Protein AF-A0A2N1ALH3-F1 (afdb_monomer)

Radius of gyration: 31.88 Å; Cα contacts (8 Å, |Δi|>4): 659; chains: 1; bounding box: 82×62×81 Å

Structure (mmCIF, N/CA/C/O backbone):
data_AF-A0A2N1ALH3-F1
#
_entry.id   AF-A0A2N1ALH3-F1
#
loop_
_atom_site.group_PDB
_atom_site.id
_atom_site.type_symbol
_atom_site.label_atom_id
_atom_site.label_alt_id
_atom_site.label_comp_id
_atom_site.label_asym_id
_atom_site.label_entity_id
_atom_site.label_seq_id
_atom_site.pdbx_PDB_ins_code
_atom_site.Cartn_x
_atom_site.Cartn_y
_atom_site.Cartn_z
_atom_site.occupancy
_atom_site.B_iso_or_equiv
_atom_site.auth_seq_id
_atom_site.auth_comp_id
_atom_site.auth_asym_id
_atom_site.auth_atom_id
_atom_site.pdbx_PDB_model_num
ATOM 1 N N . MET A 1 1 ? -15.257 25.181 -21.343 1.00 27.08 1 MET A N 1
ATOM 2 C CA . MET A 1 1 ? -13.845 25.597 -21.224 1.00 27.08 1 MET A CA 1
ATOM 3 C C . MET A 1 1 ? -13.337 24.947 -19.958 1.00 27.08 1 MET A C 1
ATOM 5 O O . MET A 1 1 ? -13.664 25.408 -18.877 1.00 27.08 1 MET A O 1
ATOM 9 N N . ASN A 1 2 ? -12.692 23.793 -20.112 1.00 23.58 2 ASN A N 1
ATOM 10 C CA . ASN A 1 2 ? -12.230 22.968 -19.002 1.00 23.58 2 ASN A CA 1
ATOM 11 C C . ASN A 1 2 ? -10.863 23.498 -18.578 1.00 23.58 2 ASN A C 1
ATOM 13 O O . ASN A 1 2 ? -9.899 23.354 -19.330 1.00 23.58 2 ASN A O 1
ATOM 17 N N . SER A 1 3 ? -10.800 24.149 -17.419 1.00 24.23 3 SER A N 1
ATOM 18 C CA . SER A 1 3 ? -9.536 24.489 -16.783 1.00 24.23 3 SER A CA 1
ATOM 19 C C . SER A 1 3 ? -8.896 23.197 -16.295 1.00 24.23 3 SER A C 1
ATOM 21 O O . SER A 1 3 ? -9.381 22.546 -15.372 1.00 24.23 3 SER A O 1
ATOM 23 N N . SER A 1 4 ? -7.818 22.827 -16.971 1.00 26.17 4 SER A N 1
ATOM 24 C CA . SER A 1 4 ? -6.809 21.901 -16.496 1.00 26.17 4 SER A CA 1
ATOM 25 C C . SER A 1 4 ? -6.319 22.356 -15.123 1.00 26.17 4 SER A C 1
ATOM 27 O O . SER A 1 4 ? -5.497 23.264 -15.026 1.00 26.17 4 SER A O 1
ATOM 29 N N . THR A 1 5 ? -6.825 21.724 -14.069 1.00 29.14 5 THR A N 1
ATOM 30 C CA . THR A 1 5 ? -6.087 21.592 -12.816 1.00 29.14 5 THR A CA 1
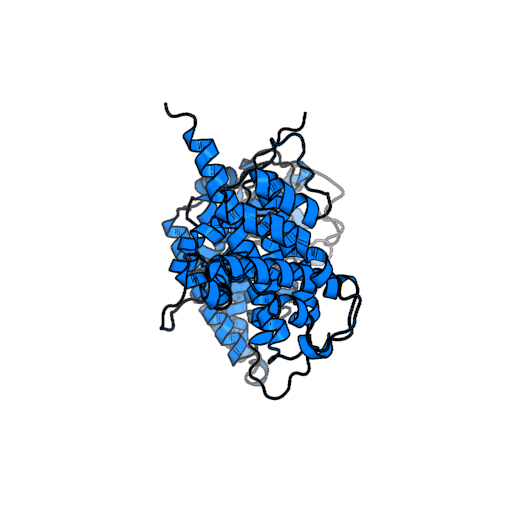ATOM 31 C C . THR A 1 5 ? -4.736 20.987 -13.168 1.00 29.14 5 THR A C 1
ATOM 33 O O . THR A 1 5 ? -4.682 19.895 -13.744 1.00 29.14 5 THR A O 1
ATOM 36 N N . GLU A 1 6 ? -3.656 21.709 -12.887 1.00 27.03 6 GLU A N 1
ATOM 37 C CA . GLU A 1 6 ? -2.305 21.166 -12.904 1.00 27.03 6 GLU A CA 1
ATOM 38 C C . GLU A 1 6 ? -2.253 20.004 -11.909 1.00 27.03 6 GLU A C 1
ATOM 40 O O . GLU A 1 6 ? -2.026 20.163 -10.716 1.00 27.03 6 GLU A O 1
ATOM 45 N N . SER A 1 7 ? -2.529 18.799 -12.403 1.00 27.86 7 SER A N 1
ATOM 46 C CA . SER A 1 7 ? -2.296 17.578 -11.658 1.00 27.86 7 SER A CA 1
ATOM 47 C C . SER A 1 7 ? -0.790 17.466 -11.465 1.00 27.86 7 SER A C 1
ATOM 49 O O . SER A 1 7 ? -0.064 17.262 -12.443 1.00 27.86 7 SER A O 1
ATOM 51 N N . HIS A 1 8 ? -0.310 17.581 -10.227 1.00 30.55 8 HIS A N 1
ATOM 52 C CA . HIS A 1 8 ? 1.050 17.181 -9.882 1.00 30.55 8 HIS A CA 1
ATOM 53 C C . HIS A 1 8 ? 1.320 15.783 -10.488 1.00 30.55 8 HIS A C 1
ATOM 55 O O . HIS A 1 8 ? 0.663 14.817 -10.091 1.00 30.55 8 HIS A O 1
ATOM 61 N N . PRO A 1 9 ? 2.258 15.613 -11.443 1.00 31.22 9 PRO A N 1
ATOM 62 C CA . PRO A 1 9 ? 2.317 14.400 -12.269 1.00 31.22 9 PRO A CA 1
ATOM 63 C C . PRO A 1 9 ? 2.781 13.116 -11.566 1.00 31.22 9 PRO A C 1
ATOM 65 O O . PRO A 1 9 ? 3.063 12.138 -12.248 1.00 31.22 9 PRO A O 1
ATOM 68 N N . SER A 1 10 ? 2.940 13.080 -10.240 1.00 36.78 10 SER A N 1
ATOM 69 C CA . SER A 1 10 ? 3.721 12.008 -9.599 1.00 36.78 10 SER A CA 1
ATOM 70 C C . SER A 1 10 ? 2.989 11.146 -8.581 1.00 36.78 10 SER A C 1
ATOM 72 O O . SER A 1 10 ? 3.644 10.400 -7.859 1.00 36.78 10 SER A O 1
ATOM 74 N N . LEU A 1 11 ? 1.658 11.209 -8.532 1.00 42.75 11 LEU A N 1
ATOM 75 C CA . LEU A 1 11 ? 0.862 10.469 -7.560 1.00 42.75 11 LEU A CA 1
ATOM 76 C C . LEU A 1 11 ? -0.501 10.039 -8.132 1.00 42.75 11 LEU A C 1
ATOM 78 O O . LEU A 1 11 ? -1.547 10.344 -7.570 1.00 42.75 11 LEU A O 1
ATOM 82 N N . GLN A 1 12 ? -0.519 9.282 -9.235 1.00 42.56 12 GLN A N 1
ATOM 83 C CA . GLN A 1 12 ? -1.707 8.488 -9.592 1.00 42.56 12 GLN A CA 1
ATOM 84 C C . GLN A 1 12 ? -1.867 7.343 -8.576 1.00 42.56 12 GLN A C 1
ATOM 86 O O . GLN A 1 12 ? -1.501 6.193 -8.816 1.00 42.56 12 GLN A O 1
ATOM 91 N N . ARG A 1 13 ? -2.352 7.692 -7.386 1.00 55.22 13 ARG A N 1
ATOM 92 C CA . ARG A 1 13 ? -2.526 6.810 -6.232 1.00 55.22 13 ARG A CA 1
ATOM 93 C C . ARG A 1 13 ? -3.866 6.091 -6.346 1.00 55.22 13 ARG A C 1
ATOM 95 O O . ARG A 1 13 ? -4.909 6.718 -6.483 1.00 55.22 13 ARG A O 1
ATOM 102 N N . ARG A 1 14 ? -3.855 4.758 -6.270 1.00 59.56 14 ARG A N 1
ATOM 103 C CA . ARG A 1 14 ? -5.073 3.934 -6.185 1.00 59.56 14 ARG A CA 1
ATOM 104 C C . ARG A 1 14 ? -5.356 3.557 -4.737 1.00 59.56 14 ARG A C 1
ATOM 106 O O . ARG A 1 14 ? -5.327 2.378 -4.390 1.00 59.56 14 ARG A O 1
ATOM 113 N N . ILE A 1 15 ? -5.607 4.543 -3.884 1.00 73.56 15 ILE A N 1
ATOM 114 C CA . ILE A 1 15 ? -6.146 4.247 -2.555 1.00 73.56 15 ILE A CA 1
ATOM 115 C C . ILE A 1 15 ? -7.651 4.189 -2.646 1.00 73.56 15 ILE A C 1
ATOM 117 O O . ILE A 1 15 ? -8.290 5.066 -3.213 1.00 73.56 15 ILE A O 1
ATOM 121 N N . ARG A 1 16 ? -8.207 3.109 -2.102 1.00 79.25 16 ARG A N 1
ATOM 122 C CA . ARG A 1 16 ? -9.648 2.947 -1.985 1.00 79.25 16 ARG A CA 1
ATOM 123 C C . ARG A 1 16 ? -10.086 3.467 -0.630 1.00 79.25 16 ARG A C 1
ATOM 125 O O . ARG A 1 16 ? -9.580 3.023 0.407 1.00 79.25 16 ARG A O 1
ATOM 132 N N . TYR A 1 17 ? -11.042 4.374 -0.664 1.00 82.44 17 TYR A N 1
ATOM 133 C CA . TYR A 1 17 ? -11.786 4.807 0.501 1.00 82.44 17 TYR A CA 1
ATOM 134 C C . TYR A 1 17 ? -13.153 4.134 0.475 1.00 82.44 17 TYR A C 1
ATOM 136 O O . TYR A 1 17 ? -13.656 3.739 -0.580 1.00 82.44 17 TYR A O 1
ATOM 144 N N . SER A 1 18 ? -13.718 3.919 1.655 1.00 84.56 18 SER A N 1
ATOM 145 C CA . SER A 1 18 ? -15.093 3.444 1.800 1.00 84.56 18 SER A CA 1
ATOM 146 C C . SER A 1 18 ? -15.892 4.507 2.522 1.00 84.56 18 SER A C 1
ATOM 148 O O . SER A 1 18 ? -15.352 5.148 3.416 1.00 84.56 18 SER A O 1
ATOM 150 N N . THR A 1 19 ? -17.176 4.636 2.206 1.00 83.25 19 THR A N 1
ATOM 151 C CA . THR A 1 19 ? -18.077 5.605 2.849 1.00 83.25 19 THR A CA 1
ATOM 152 C C . THR A 1 19 ? -18.102 5.483 4.377 1.00 83.25 19 THR A C 1
ATOM 154 O O . THR A 1 19 ? -18.248 6.485 5.063 1.00 83.25 19 THR A O 1
ATOM 157 N N . ASP A 1 20 ? -17.868 4.288 4.934 1.00 85.81 20 ASP A N 1
ATOM 158 C CA . ASP A 1 20 ? -17.739 4.084 6.386 1.00 85.81 20 ASP A CA 1
ATOM 159 C C . ASP A 1 20 ? -16.578 4.889 7.025 1.00 85.81 20 ASP A C 1
ATOM 161 O O . ASP A 1 20 ? -16.595 5.135 8.229 1.00 85.81 20 ASP A O 1
ATOM 165 N N . GLU A 1 21 ? -15.566 5.304 6.252 1.00 90.25 21 GLU A N 1
ATOM 166 C CA . GLU A 1 21 ? -14.403 6.062 6.749 1.00 90.25 21 GLU A CA 1
ATOM 167 C C . GLU A 1 21 ? -14.723 7.527 7.058 1.00 90.25 21 GLU A C 1
ATOM 169 O O . GLU A 1 21 ? -13.999 8.145 7.832 1.00 90.25 21 GLU A O 1
ATOM 174 N N . VAL A 1 22 ? -15.854 8.047 6.570 1.00 90.12 22 VAL A N 1
ATOM 175 C CA . VAL A 1 22 ? -16.410 9.344 7.001 1.00 90.12 22 VAL A CA 1
ATOM 176 C C . VAL A 1 22 ? -16.719 9.351 8.506 1.00 90.12 22 VAL A C 1
ATOM 178 O O . VAL A 1 22 ? -16.801 10.396 9.140 1.00 90.12 22 VAL A O 1
ATOM 181 N N . TYR A 1 23 ? -16.844 8.173 9.117 1.00 88.94 23 TYR A N 1
ATOM 182 C CA . TYR A 1 23 ? -17.108 8.023 10.545 1.00 88.94 23 TYR A CA 1
ATOM 183 C C . TYR A 1 23 ? -15.900 7.507 11.315 1.00 88.94 23 TYR A C 1
ATOM 185 O O . TYR A 1 23 ? -16.057 7.077 12.454 1.00 88.94 23 TYR A O 1
ATOM 193 N N . SER A 1 24 ? -14.698 7.517 10.726 1.00 91.69 24 SER A N 1
ATOM 194 C CA . SER A 1 24 ? -13.499 6.922 11.325 1.00 91.69 24 SER A CA 1
ATOM 195 C C . SER A 1 24 ? -13.221 7.416 12.751 1.00 91.69 24 SER A C 1
ATOM 197 O O . SER A 1 24 ? -12.664 6.658 13.543 1.00 91.69 24 SER A O 1
ATOM 199 N N . ARG A 1 25 ? -13.644 8.628 13.112 1.00 89.62 25 ARG A N 1
ATOM 200 C CA . ARG A 1 25 ? -13.480 9.178 14.468 1.00 89.62 25 ARG A CA 1
ATOM 201 C C . ARG A 1 25 ? -14.590 8.857 15.454 1.00 89.62 25 ARG A C 1
ATOM 203 O O . ARG A 1 25 ? -14.350 8.767 16.655 1.00 89.62 25 ARG A O 1
ATOM 210 N N . TYR A 1 26 ? -15.796 8.652 14.946 1.00 88.50 26 TYR A N 1
ATOM 211 C CA . TYR A 1 26 ? -16.988 8.475 15.759 1.00 88.50 26 TYR A CA 1
ATOM 212 C C . TYR A 1 26 ? -17.817 7.322 15.206 1.00 88.50 26 TYR A C 1
ATOM 214 O O . TYR A 1 26 ? -18.890 7.481 14.626 1.00 88.50 26 TYR A O 1
ATOM 222 N N . LEU A 1 27 ? -17.313 6.109 15.414 1.00 89.12 27 LEU A N 1
ATOM 223 C CA . LEU A 1 27 ? -18.041 4.888 15.125 1.00 89.12 27 LEU A CA 1
ATOM 224 C C . LEU A 1 27 ? -18.940 4.561 16.322 1.00 89.12 27 LEU A C 1
ATOM 226 O O . LEU A 1 27 ? -18.471 4.101 17.364 1.00 89.12 27 LEU A O 1
ATOM 230 N N . GLY A 1 28 ? -20.240 4.803 16.164 1.00 85.94 28 GLY A N 1
ATOM 231 C CA . GLY A 1 28 ? -21.239 4.509 17.190 1.00 85.94 28 GLY A CA 1
ATOM 232 C C . GLY A 1 28 ? -21.436 3.008 17.429 1.00 85.94 28 GLY A C 1
ATOM 233 O O . GLY A 1 28 ? -21.353 2.192 16.495 1.00 85.94 28 GLY A O 1
ATOM 234 N N . ILE A 1 29 ? -21.741 2.653 18.678 1.00 81.50 29 ILE A N 1
ATOM 235 C CA . ILE A 1 29 ? -22.263 1.339 19.065 1.00 81.50 29 ILE A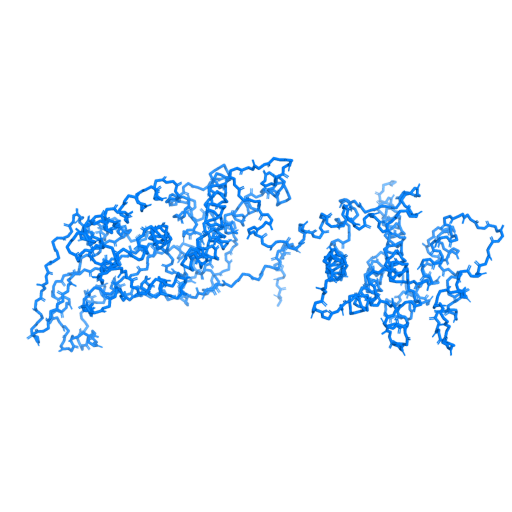 CA 1
ATOM 236 C C . ILE A 1 29 ? -23.735 1.468 19.451 1.00 81.50 29 ILE A C 1
ATOM 238 O O . ILE A 1 29 ? -24.111 2.331 20.242 1.00 81.50 29 ILE A O 1
ATOM 242 N N . SER A 1 30 ? -24.576 0.585 18.919 1.00 72.44 30 SER A N 1
ATOM 243 C CA . SER A 1 30 ? -26.023 0.643 19.145 1.00 72.44 30 SER A CA 1
ATOM 244 C C . SER A 1 30 ? -26.387 0.012 20.495 1.00 72.44 30 SER A C 1
ATOM 246 O O . SER A 1 30 ? -26.673 -1.181 20.580 1.00 72.44 30 SER A O 1
ATOM 248 N N . LEU A 1 31 ? -26.353 0.803 21.573 1.00 68.38 31 LEU A N 1
ATOM 249 C CA . LEU A 1 31 ? -26.689 0.352 22.935 1.00 68.38 31 LEU A CA 1
ATOM 250 C C . LEU A 1 31 ? -28.188 0.100 23.188 1.00 68.38 31 LEU A C 1
ATOM 252 O O . LEU A 1 31 ? -28.486 -0.872 23.888 1.00 68.38 31 LEU A O 1
ATOM 256 N N . PRO A 1 32 ? -29.144 0.904 22.673 1.00 58.25 32 PRO A N 1
ATOM 257 C CA . PRO A 1 32 ? -30.555 0.759 23.056 1.00 58.25 32 PRO A CA 1
ATOM 258 C C . PRO A 1 32 ? -31.216 -0.535 22.573 1.00 58.25 32 PRO A C 1
ATOM 260 O O . PRO A 1 32 ? -32.202 -0.970 23.160 1.00 58.25 32 PRO A O 1
ATOM 263 N N . VAL A 1 33 ? -30.667 -1.161 21.529 1.00 59.09 33 VAL A N 1
ATOM 264 C CA . VAL A 1 33 ? -31.185 -2.395 20.903 1.00 59.09 33 VAL A CA 1
ATOM 265 C C . VAL A 1 33 ? -30.246 -3.584 21.146 1.00 59.09 33 VAL A C 1
ATOM 267 O O . VAL A 1 33 ? -30.455 -4.663 20.595 1.00 59.09 33 VAL A O 1
ATOM 270 N N . ALA A 1 34 ? -29.215 -3.405 21.982 1.00 54.31 34 ALA A N 1
ATOM 271 C CA . ALA A 1 34 ? -28.141 -4.373 22.154 1.00 54.31 34 ALA A CA 1
ATOM 272 C C . ALA A 1 34 ? -28.687 -5.763 22.518 1.00 54.31 34 ALA A C 1
ATOM 274 O O . ALA A 1 34 ? -29.157 -6.015 23.630 1.00 54.31 34 ALA A O 1
ATOM 275 N N . ASN A 1 35 ? -28.604 -6.683 21.557 1.00 56.66 35 ASN A N 1
ATOM 276 C CA . ASN A 1 35 ? -28.930 -8.079 21.778 1.00 56.66 35 ASN A CA 1
ATOM 277 C C . ASN A 1 35 ? -27.888 -8.670 22.733 1.00 56.66 35 ASN A C 1
ATOM 279 O O . ASN A 1 35 ? -26.698 -8.670 22.421 1.00 56.66 35 ASN A O 1
ATOM 283 N N . VAL A 1 36 ? -28.340 -9.203 23.871 1.00 56.03 36 VAL A N 1
ATOM 284 C CA . VAL A 1 36 ? -27.487 -9.764 24.938 1.00 56.03 36 VAL A CA 1
ATOM 285 C C . VAL A 1 36 ? -26.513 -10.831 24.405 1.00 56.03 36 VAL A C 1
ATOM 287 O O . VAL A 1 36 ? -25.458 -11.053 24.986 1.00 56.03 36 VAL A O 1
ATOM 290 N N . ASN A 1 37 ? -26.828 -11.450 23.261 1.00 55.03 37 ASN A N 1
ATOM 291 C CA . ASN A 1 37 ? -26.020 -12.498 22.639 1.00 55.03 37 ASN A CA 1
ATOM 292 C C . ASN A 1 37 ? -24.979 -12.001 21.616 1.00 55.03 37 ASN A C 1
ATOM 294 O O . ASN A 1 37 ? -24.278 -12.825 21.027 1.00 55.03 37 ASN A O 1
ATOM 298 N N . LYS A 1 38 ? -24.877 -10.693 21.344 1.00 68.56 38 LYS A N 1
ATOM 299 C CA . LYS A 1 38 ? -23.913 -10.139 20.377 1.00 68.56 38 LYS A CA 1
ATOM 300 C C . LYS A 1 38 ? -22.799 -9.367 21.078 1.00 68.56 38 LYS A C 1
ATOM 302 O O . LYS A 1 38 ? -23.037 -8.606 22.005 1.00 68.56 38 LYS A O 1
ATOM 307 N N . PHE A 1 39 ? -21.576 -9.525 20.570 1.00 75.88 39 PHE A N 1
ATOM 308 C CA . PHE A 1 39 ? -20.384 -8.828 21.063 1.00 75.88 39 PHE A CA 1
ATOM 309 C C . PHE A 1 39 ? -20.518 -7.295 21.001 1.00 75.88 39 PHE A C 1
ATOM 311 O O . PHE A 1 39 ? -20.190 -6.608 21.972 1.00 75.88 39 PHE A O 1
ATOM 318 N N . CYS A 1 40 ? -21.000 -6.776 19.866 1.00 79.12 40 CYS A N 1
ATOM 319 C CA . CYS A 1 40 ? -21.312 -5.367 19.628 1.00 79.12 40 CYS A CA 1
ATOM 320 C C . CYS A 1 40 ? -22.172 -5.227 18.356 1.00 79.12 40 CYS A C 1
ATOM 322 O O . CYS A 1 40 ? -22.004 -5.998 17.410 1.00 79.12 40 CYS A O 1
ATOM 324 N N . GLU A 1 41 ? -23.047 -4.222 18.307 1.00 79.06 41 GLU A N 1
ATOM 325 C CA . GLU A 1 41 ? -23.745 -3.766 17.093 1.00 79.06 41 GLU A CA 1
ATOM 326 C C . GLU A 1 41 ? -23.349 -2.315 16.767 1.00 79.06 41 GLU A C 1
ATOM 328 O O . GLU A 1 41 ? -22.713 -1.649 17.583 1.00 79.06 41 GLU A O 1
ATOM 333 N N . GLY A 1 42 ? -23.693 -1.823 15.575 1.00 83.19 42 GLY A N 1
ATOM 334 C CA . GLY A 1 42 ? -23.344 -0.471 15.118 1.00 83.19 42 GLY A CA 1
ATOM 335 C C . GLY A 1 42 ? -22.113 -0.416 14.207 1.00 83.19 42 GLY A C 1
ATOM 336 O O . GLY A 1 42 ? -21.560 -1.447 13.806 1.00 83.19 42 GLY A O 1
ATOM 337 N N . ARG A 1 43 ? -21.694 0.802 13.835 1.00 88.44 43 ARG A N 1
ATOM 338 C CA . ARG A 1 43 ? -20.579 1.035 12.895 1.00 88.44 43 ARG A CA 1
ATOM 339 C C . ARG A 1 43 ? -19.251 0.522 13.454 1.00 88.44 43 ARG A C 1
ATOM 341 O O . ARG A 1 43 ? -18.488 -0.100 12.719 1.00 88.44 43 ARG A O 1
ATOM 348 N N . PHE A 1 44 ? -19.010 0.681 14.758 1.00 91.44 44 PHE A N 1
ATOM 349 C CA . PHE A 1 44 ? -17.778 0.172 15.372 1.00 91.44 44 PHE A CA 1
ATOM 350 C C . PHE A 1 44 ? -17.766 -1.357 15.432 1.00 91.44 44 PHE A C 1
ATOM 352 O O . PHE A 1 44 ? -16.766 -1.976 15.082 1.00 91.44 44 PHE A O 1
ATOM 359 N N . GLY A 1 45 ? -18.897 -1.988 15.770 1.00 90.50 45 GLY A N 1
ATOM 360 C CA . GLY A 1 45 ? -19.031 -3.448 15.726 1.00 90.50 45 GLY A CA 1
ATOM 361 C C . GLY A 1 45 ? -18.768 -4.026 14.329 1.00 90.50 45 GLY A C 1
ATOM 362 O O . GLY A 1 45 ? -18.045 -5.016 14.203 1.00 90.50 45 GLY A O 1
ATOM 363 N N . ARG A 1 46 ? -19.280 -3.371 13.273 1.00 90.88 46 ARG A N 1
ATOM 364 C CA . ARG A 1 46 ? -18.973 -3.720 11.872 1.00 90.88 46 ARG A CA 1
ATOM 365 C C . ARG A 1 46 ? -17.487 -3.568 11.559 1.00 90.88 46 ARG A C 1
ATOM 367 O O . ARG A 1 46 ? -16.891 -4.488 11.010 1.00 90.88 46 ARG A O 1
ATOM 374 N N . PHE A 1 47 ? -16.861 -2.467 11.974 1.00 94.25 47 PHE A N 1
ATOM 375 C CA . PHE A 1 47 ? -15.418 -2.280 11.816 1.00 94.25 47 PHE A CA 1
ATOM 376 C C . PHE A 1 47 ? -14.613 -3.411 12.486 1.00 94.25 47 PHE A C 1
ATOM 378 O O . PHE A 1 47 ? -13.768 -4.032 11.839 1.00 94.25 47 PHE A O 1
ATOM 385 N N . LEU A 1 48 ? -14.917 -3.744 13.746 1.00 94.94 48 LEU A N 1
ATOM 386 C CA . LEU A 1 48 ? -14.265 -4.839 14.472 1.00 94.94 48 LEU A CA 1
ATOM 387 C C . LEU A 1 48 ? -14.426 -6.182 13.743 1.00 94.94 48 LEU A C 1
ATOM 389 O O . LEU A 1 48 ? -13.446 -6.904 13.552 1.00 94.94 48 LEU A O 1
ATOM 393 N N . ALA A 1 49 ? -15.637 -6.513 13.292 1.00 92.94 49 ALA A N 1
ATOM 394 C CA . ALA A 1 49 ? -15.927 -7.787 12.641 1.00 92.94 49 ALA A CA 1
ATOM 395 C C . ALA A 1 49 ? -15.324 -7.894 11.230 1.00 92.94 49 ALA A C 1
ATOM 397 O O . ALA A 1 49 ? -14.678 -8.898 10.908 1.00 92.94 49 ALA A O 1
ATOM 398 N N . ASP A 1 50 ? -15.511 -6.869 10.401 1.00 92.56 50 ASP A N 1
ATOM 399 C CA . ASP A 1 50 ? -15.200 -6.917 8.973 1.00 92.56 50 ASP A CA 1
ATOM 400 C C . ASP A 1 50 ? -13.735 -6.567 8.710 1.00 92.56 50 ASP A C 1
ATOM 402 O O . ASP A 1 50 ? -13.059 -7.270 7.952 1.00 92.56 50 ASP A O 1
ATOM 406 N N . LYS A 1 51 ? -13.214 -5.528 9.379 1.00 93.88 51 LYS A N 1
ATOM 407 C CA . LYS A 1 51 ? -11.834 -5.061 9.187 1.00 93.88 51 LYS A CA 1
ATOM 408 C C . LYS A 1 51 ? -10.840 -5.802 10.064 1.00 93.88 51 LYS A C 1
ATOM 410 O O . LYS A 1 51 ? -9.784 -6.146 9.560 1.00 93.88 51 LYS A O 1
ATOM 415 N N . LEU A 1 52 ? -11.174 -6.106 11.323 1.00 95.06 52 LEU A N 1
ATOM 416 C CA . LEU A 1 52 ? -10.244 -6.768 12.255 1.00 95.06 52 LEU A CA 1
ATOM 417 C C . LEU A 1 52 ? -10.540 -8.257 12.481 1.00 95.06 52 LEU A C 1
ATOM 419 O O . LEU A 1 52 ? -9.675 -8.994 12.939 1.00 95.06 52 LEU A O 1
ATOM 423 N N . GLY A 1 53 ? -11.730 -8.750 12.127 1.00 94.00 53 GLY A N 1
ATOM 424 C CA . GLY A 1 53 ? -12.115 -10.143 12.382 1.00 94.00 53 GLY A CA 1
ATOM 425 C C . GLY A 1 53 ? -12.528 -10.441 13.828 1.00 94.00 53 GLY A C 1
ATOM 426 O O . GLY A 1 53 ? -12.692 -11.610 14.173 1.00 94.00 53 GLY A O 1
ATOM 427 N N . ILE A 1 54 ? -12.725 -9.422 14.666 1.00 93.69 54 ILE A N 1
ATOM 428 C CA . ILE A 1 54 ? -13.141 -9.569 16.065 1.00 93.69 54 ILE A CA 1
ATOM 429 C C . ILE A 1 54 ? -14.669 -9.650 16.116 1.00 93.69 54 ILE A C 1
ATOM 431 O O . ILE A 1 54 ? -15.367 -8.639 16.126 1.00 93.69 54 ILE A O 1
ATOM 435 N N . LYS A 1 55 ? -15.197 -10.877 16.125 1.00 91.19 55 LYS A N 1
ATOM 436 C CA . LYS A 1 55 ? -16.649 -11.141 16.188 1.00 91.19 55 LYS A CA 1
ATOM 437 C C . LYS A 1 55 ? -17.155 -11.452 17.597 1.00 91.19 55 LYS A C 1
ATOM 439 O O . LYS A 1 55 ? -18.345 -11.310 17.861 1.00 91.19 55 LYS A O 1
ATOM 444 N N . LYS A 1 56 ? -16.266 -11.918 18.474 1.00 91.06 56 LYS A N 1
ATOM 445 C CA . LYS A 1 56 ? -16.528 -12.234 19.880 1.00 91.06 56 LYS A CA 1
ATOM 446 C C . LYS A 1 56 ? -15.229 -12.188 20.678 1.00 91.06 56 LYS A C 1
ATOM 448 O O . LYS A 1 56 ? -14.154 -12.351 20.102 1.00 91.06 56 LYS A O 1
ATOM 453 N N . LEU A 1 57 ? -15.356 -12.026 21.988 1.00 92.50 57 LEU A N 1
ATOM 454 C CA . LEU A 1 57 ? -14.275 -12.214 22.951 1.00 92.50 57 LEU A CA 1
ATOM 455 C C . LEU A 1 57 ? -14.525 -13.481 23.785 1.00 92.50 57 LEU A C 1
ATOM 457 O O . LEU A 1 57 ? -15.664 -13.963 23.822 1.00 92.50 57 LEU A O 1
ATOM 461 N N . PRO A 1 58 ? -13.487 -14.020 24.454 1.00 91.94 58 PRO A N 1
ATOM 462 C CA . PRO A 1 58 ? -13.635 -15.116 25.406 1.00 91.94 58 PRO A CA 1
ATOM 463 C C . PRO A 1 58 ? -14.753 -14.868 26.420 1.00 91.94 58 PRO A C 1
ATOM 465 O O . PRO A 1 58 ? -14.987 -13.733 26.836 1.00 91.94 58 PRO A O 1
ATOM 468 N N . TYR A 1 59 ? -15.441 -15.935 26.815 1.00 92.12 59 TYR A N 1
ATOM 469 C CA . TYR A 1 59 ? -16.540 -15.949 27.779 1.00 92.12 59 TYR A CA 1
ATOM 470 C C . TYR A 1 59 ? -17.709 -15.022 27.420 1.00 92.12 59 TYR A C 1
ATOM 472 O O . TYR A 1 59 ? -18.472 -14.622 28.299 1.00 92.12 59 TYR A O 1
ATOM 480 N N . ASN A 1 60 ? -17.850 -14.680 26.134 1.00 88.56 60 ASN A N 1
ATOM 481 C CA . ASN A 1 60 ? -18.833 -13.728 25.615 1.00 88.56 60 ASN A CA 1
ATOM 482 C C . ASN A 1 60 ? -18.751 -12.338 26.268 1.00 88.56 60 ASN A C 1
ATOM 484 O O . ASN A 1 60 ? -19.769 -11.662 26.398 1.00 88.56 60 ASN A O 1
ATOM 488 N N . ILE A 1 61 ? -17.549 -11.897 26.662 1.00 90.50 61 ILE A N 1
ATOM 489 C CA . ILE A 1 61 ? -17.335 -10.522 27.130 1.00 90.50 61 ILE A CA 1
ATOM 490 C C . ILE A 1 61 ? -17.773 -9.556 26.021 1.00 90.50 61 ILE A C 1
ATOM 492 O O . ILE A 1 61 ? -17.248 -9.593 24.905 1.00 90.50 61 ILE A O 1
ATOM 496 N N . THR A 1 62 ? -18.739 -8.692 26.320 1.00 88.38 62 THR A N 1
ATOM 497 C CA . THR A 1 62 ? -19.247 -7.697 25.369 1.00 88.38 62 THR A CA 1
ATOM 498 C C . THR A 1 62 ? -18.403 -6.427 25.404 1.00 88.38 62 THR A C 1
ATOM 500 O O . THR A 1 62 ? -17.703 -6.148 26.381 1.00 88.38 62 THR A O 1
ATOM 503 N N . LEU A 1 63 ? -18.495 -5.597 24.362 1.00 88.12 63 LEU A N 1
ATOM 504 C CA . LEU A 1 63 ? -17.842 -4.284 24.385 1.00 88.12 63 LEU A CA 1
ATOM 505 C C . LEU A 1 63 ? -18.372 -3.402 25.530 1.00 88.12 63 LEU A C 1
ATOM 507 O O . LEU A 1 63 ? -17.620 -2.650 26.146 1.00 88.12 63 LEU A O 1
ATOM 511 N N . VAL A 1 64 ? -19.653 -3.551 25.874 1.00 84.88 64 VAL A N 1
ATOM 512 C CA . VAL A 1 64 ? -20.271 -2.852 27.007 1.00 84.88 64 VAL A CA 1
ATOM 513 C C . VAL A 1 64 ? -19.636 -3.273 28.331 1.00 84.88 64 VAL A C 1
ATOM 515 O O . VAL A 1 64 ? -19.383 -2.422 29.186 1.00 84.88 64 VAL A O 1
ATOM 518 N N . ASP A 1 65 ? -19.313 -4.557 28.501 1.00 86.06 65 ASP A N 1
ATOM 519 C CA . ASP A 1 65 ? -18.609 -5.043 29.691 1.00 86.06 65 ASP A CA 1
ATOM 520 C C . ASP A 1 65 ? -17.210 -4.438 29.813 1.00 86.06 65 ASP A C 1
ATOM 522 O O . ASP A 1 65 ? -16.777 -4.123 30.925 1.00 86.06 65 ASP A O 1
ATOM 526 N N . LEU A 1 66 ? -16.508 -4.267 28.687 1.00 90.19 66 LEU A N 1
ATOM 527 C CA . LEU A 1 66 ? -15.186 -3.640 28.654 1.00 90.19 66 LEU A CA 1
ATOM 528 C C . LEU A 1 66 ? -15.253 -2.171 29.077 1.00 90.19 66 LEU A C 1
ATOM 530 O O . LE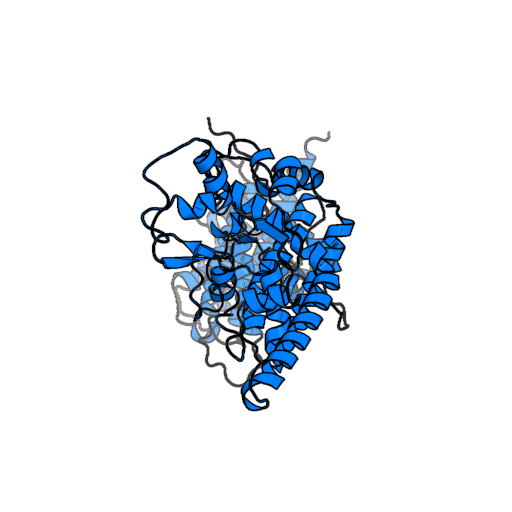U A 1 66 ? -14.469 -1.761 29.931 1.00 90.19 66 LEU A O 1
ATOM 534 N N . VAL A 1 67 ? -16.217 -1.404 28.560 1.00 87.81 67 VAL A N 1
ATOM 535 C CA . VAL A 1 67 ? -16.413 -0.001 28.966 1.00 87.81 67 VAL A CA 1
ATOM 536 C C . VAL A 1 67 ? -16.807 0.094 30.440 1.00 87.81 67 VAL A C 1
ATOM 538 O O . VAL A 1 67 ? -16.225 0.869 31.192 1.00 87.81 67 VAL A O 1
ATOM 541 N N . SER A 1 68 ? -17.747 -0.745 30.890 1.00 82.31 68 SER A N 1
ATOM 542 C CA . SER A 1 68 ? -18.195 -0.785 32.294 1.00 82.31 68 SER A CA 1
ATOM 543 C C . SER A 1 68 ? -17.063 -1.080 33.276 1.00 82.31 68 SER A C 1
ATOM 545 O O . SER A 1 68 ? -17.083 -0.608 34.408 1.00 82.31 68 SER A O 1
ATOM 547 N N . SER A 1 69 ? -16.087 -1.882 32.847 1.00 85.00 69 SER A N 1
ATOM 548 C CA . SER A 1 69 ? -14.946 -2.299 33.671 1.00 85.00 69 SER A CA 1
ATOM 549 C C . SER A 1 69 ? -13.741 -1.358 33.534 1.00 85.00 69 SER A C 1
ATOM 551 O O . SER A 1 69 ? -12.692 -1.626 34.118 1.00 85.00 69 SER A O 1
ATOM 553 N N . GLY A 1 70 ? -13.865 -0.280 32.749 1.00 86.88 70 GLY A N 1
ATOM 554 C CA . GLY A 1 70 ? -12.771 0.646 32.459 1.00 86.88 70 GLY A CA 1
ATOM 555 C C . GLY A 1 70 ? -11.626 0.016 31.660 1.00 86.88 70 GLY A C 1
ATOM 556 O O . GLY A 1 70 ? -10.493 0.463 31.779 1.00 86.88 70 GLY A O 1
ATOM 557 N N . CYS A 1 71 ? -11.894 -1.048 30.896 1.00 91.25 71 CYS A N 1
ATOM 558 C CA . CYS A 1 71 ? -10.922 -1.651 29.979 1.00 91.25 71 CYS A CA 1
ATOM 559 C C . CYS A 1 71 ? -10.800 -0.856 28.671 1.00 91.25 71 CYS A C 1
ATOM 561 O O . CYS A 1 71 ? -9.780 -0.941 27.999 1.00 91.25 71 CYS A O 1
ATOM 563 N N . MET A 1 72 ? -11.855 -0.132 28.284 1.00 90.62 72 MET A N 1
ATOM 564 C CA . MET A 1 72 ? -11.880 0.741 27.111 1.00 90.62 72 MET A CA 1
ATOM 565 C C . MET A 1 72 ? -12.670 2.010 27.423 1.00 90.62 72 MET A C 1
ATOM 567 O O . MET A 1 72 ? -13.704 1.950 28.087 1.00 90.62 72 MET A O 1
ATOM 571 N N . THR A 1 73 ? -12.212 3.136 26.883 1.00 88.69 73 THR A N 1
ATOM 572 C CA . THR A 1 73 ? -12.824 4.453 27.081 1.00 88.69 73 THR A CA 1
ATOM 573 C C . THR A 1 73 ? -13.288 4.991 25.729 1.00 88.69 73 THR A C 1
ATOM 575 O O . THR A 1 73 ? -12.434 5.253 24.888 1.00 88.69 73 THR A O 1
ATOM 578 N N . PRO A 1 74 ? -14.599 5.136 25.477 1.00 87.69 74 PRO A N 1
ATOM 579 C CA . PRO A 1 74 ? -15.098 5.767 24.257 1.00 87.69 74 PRO A CA 1
ATOM 580 C C . PRO A 1 74 ? -14.594 7.208 24.103 1.00 87.69 74 PRO A C 1
ATOM 582 O O . PRO A 1 74 ? -14.426 7.910 25.101 1.00 87.69 74 PRO A O 1
ATOM 585 N N . ASN A 1 75 ? -14.424 7.661 22.861 1.00 84.25 75 ASN A N 1
ATOM 586 C CA . ASN A 1 75 ? -14.064 9.049 22.553 1.00 84.25 75 ASN A CA 1
ATOM 587 C C . ASN A 1 75 ? -15.198 10.021 22.888 1.00 84.25 75 ASN A C 1
ATOM 589 O O . ASN A 1 75 ? -14.957 11.123 23.379 1.00 84.25 75 ASN A O 1
ATOM 593 N N . LEU A 1 76 ? -16.440 9.596 22.658 1.00 80.69 76 LEU A N 1
ATOM 594 C CA . LEU A 1 76 ? -17.627 10.354 23.021 1.00 80.69 76 LEU A CA 1
ATOM 595 C C . LEU A 1 76 ? -18.676 9.423 23.627 1.00 80.69 76 LEU A C 1
ATOM 597 O O . LEU A 1 76 ? -18.903 8.302 23.166 1.00 80.69 76 LEU A O 1
ATOM 601 N N . VAL A 1 77 ? -19.304 9.914 24.689 1.00 79.69 77 VAL A N 1
ATOM 602 C CA . VAL A 1 77 ? -20.399 9.257 25.392 1.00 79.69 77 VAL A CA 1
ATOM 603 C C . VAL A 1 77 ? -21.558 10.234 25.423 1.00 79.69 77 VAL A C 1
ATOM 605 O O . VAL A 1 77 ? -21.427 11.297 26.025 1.00 79.69 77 VAL A O 1
ATOM 608 N N . VAL A 1 78 ? -22.671 9.869 24.798 1.00 75.88 78 VAL A N 1
ATOM 609 C CA . VAL A 1 78 ? -23.876 10.701 24.736 1.00 75.88 78 VAL A CA 1
ATOM 610 C C . VAL A 1 78 ? -24.959 10.031 25.566 1.00 75.88 78 VAL A C 1
ATOM 612 O O . VAL A 1 78 ? -25.285 8.872 25.320 1.00 75.88 78 VAL A O 1
ATOM 615 N N . ASN A 1 79 ? -25.516 10.740 26.546 1.00 74.88 79 ASN A N 1
ATOM 616 C CA . ASN A 1 79 ? -26.735 10.310 27.225 1.00 74.88 79 ASN A CA 1
ATOM 617 C C . ASN A 1 79 ? -27.936 10.983 26.575 1.00 74.88 79 ASN A C 1
ATOM 619 O O . ASN A 1 79 ? -28.020 12.208 26.520 1.00 74.88 79 ASN A O 1
ATOM 623 N N . LEU A 1 80 ? -28.882 10.168 26.130 1.00 72.88 80 LEU A N 1
ATOM 624 C CA . LEU A 1 80 ? -30.123 10.654 25.555 1.00 72.88 80 LEU A CA 1
ATOM 625 C C . LEU A 1 80 ? -31.214 10.671 26.626 1.00 72.88 80 LEU A C 1
ATOM 627 O O . LEU A 1 80 ? -31.249 9.796 27.498 1.00 72.88 80 LEU A O 1
ATOM 631 N N . PRO A 1 81 ? -32.120 11.654 26.591 1.00 74.94 81 PRO A N 1
ATOM 632 C CA . PRO A 1 81 ? -33.197 11.708 27.559 1.00 74.94 81 PRO A CA 1
ATOM 633 C C . PRO A 1 81 ? -34.155 10.520 27.401 1.00 74.94 81 PRO A C 1
ATOM 635 O O . PRO A 1 81 ? -34.436 10.071 26.293 1.00 74.94 81 PRO A O 1
ATOM 638 N N . CYS A 1 82 ? -34.712 10.018 28.507 1.00 79.06 82 CYS A N 1
ATOM 639 C CA . CYS A 1 82 ? -35.614 8.858 28.471 1.00 79.06 82 CYS A CA 1
ATOM 640 C C . CYS A 1 82 ? -36.869 9.114 27.623 1.00 79.06 82 CYS A C 1
ATOM 642 O O . CYS A 1 82 ? -37.269 8.229 26.868 1.00 79.06 82 CYS A O 1
ATOM 644 N N . TYR A 1 83 ? -37.406 10.340 27.661 1.00 77.25 83 TYR A N 1
ATOM 645 C CA . TYR A 1 83 ? -38.587 10.734 26.887 1.00 77.25 83 TYR A CA 1
ATOM 646 C C . TYR A 1 83 ? -38.394 10.580 25.368 1.00 77.25 83 TYR A C 1
ATOM 648 O O . TYR A 1 83 ? -39.364 10.356 24.649 1.00 77.25 83 TYR A O 1
ATOM 656 N N . TYR A 1 84 ? -37.150 10.635 24.870 1.00 75.44 84 TYR A N 1
ATOM 657 C CA . TYR A 1 84 ? -36.846 10.372 23.461 1.00 75.44 84 TYR A CA 1
ATOM 658 C C . TYR A 1 84 ? -37.185 8.936 23.061 1.00 75.44 84 TYR A C 1
ATOM 660 O O . TYR A 1 84 ? -37.723 8.709 21.985 1.00 75.44 84 TYR A O 1
ATOM 668 N N . PHE A 1 85 ? -36.883 7.965 23.923 1.00 77.06 85 PHE A N 1
ATOM 669 C CA . PHE A 1 85 ? -37.188 6.562 23.656 1.00 77.06 85 PHE A CA 1
ATOM 670 C C . PHE A 1 85 ? -38.650 6.250 23.951 1.00 77.06 85 PHE A C 1
ATOM 672 O O . PHE A 1 85 ? -39.271 5.516 23.195 1.00 77.06 85 PHE A O 1
ATOM 679 N N . GLU A 1 86 ? -39.209 6.817 25.022 1.00 78.50 86 GLU A N 1
ATOM 680 C CA . GLU A 1 86 ? -40.605 6.602 25.432 1.00 78.50 86 GLU A CA 1
ATOM 681 C C . GLU A 1 86 ? -41.623 7.114 24.402 1.00 78.50 86 GLU A C 1
ATOM 683 O O . GLU A 1 86 ? -42.747 6.615 24.349 1.00 78.50 86 GLU A O 1
ATOM 688 N N . SER A 1 87 ? -41.238 8.070 23.551 1.00 73.94 87 SER A N 1
ATOM 689 C CA . SER A 1 87 ? -42.078 8.564 22.455 1.00 73.94 87 SER A CA 1
ATOM 690 C C . SER A 1 87 ? -42.158 7.603 21.256 1.00 73.94 87 SER A C 1
ATOM 692 O O . SER A 1 87 ? -42.986 7.790 20.357 1.00 73.94 87 SER A O 1
ATOM 694 N N . TRP A 1 88 ? -41.342 6.541 21.214 1.00 77.38 88 TRP A N 1
ATOM 695 C CA . TRP A 1 88 ? -41.341 5.571 20.119 1.00 77.38 88 TRP A CA 1
ATOM 696 C C . TRP A 1 88 ? -42.449 4.529 20.302 1.00 77.38 88 TRP A C 1
ATOM 698 O O . TRP A 1 88 ? -42.238 3.448 20.854 1.00 77.38 88 TRP A O 1
ATOM 708 N N . LEU A 1 89 ? -43.622 4.788 19.719 1.00 72.56 89 LEU A N 1
ATOM 709 C CA . LEU A 1 89 ? -44.757 3.848 19.740 1.00 72.56 89 LEU A CA 1
ATOM 710 C C . LEU A 1 89 ? -44.373 2.413 19.313 1.00 72.56 89 LEU A C 1
ATOM 712 O O . LEU A 1 89 ? -44.874 1.443 19.881 1.00 72.56 89 LEU A O 1
ATOM 716 N N . ASN A 1 90 ? -43.431 2.272 18.370 1.00 73.31 90 ASN A N 1
ATOM 717 C CA . ASN A 1 90 ? -42.955 0.991 17.836 1.00 73.31 90 ASN A CA 1
ATOM 718 C C . ASN A 1 90 ? -41.503 0.646 18.235 1.00 73.31 90 ASN A C 1
ATOM 720 O O . ASN A 1 90 ? -40.812 -0.063 17.496 1.00 73.31 90 ASN A O 1
ATOM 724 N N . PHE A 1 91 ? -41.014 1.122 19.389 1.00 73.25 91 PHE A N 1
ATOM 725 C CA . PHE A 1 91 ? -39.651 0.837 19.865 1.00 7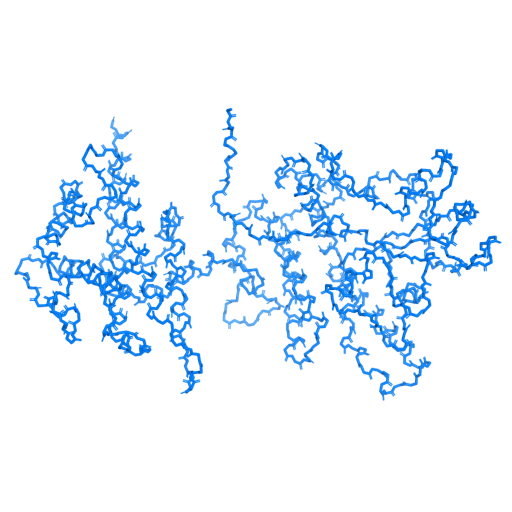3.25 91 PHE A CA 1
ATOM 726 C C . PHE A 1 91 ? -39.290 -0.666 19.802 1.00 73.25 91 PHE A C 1
ATOM 728 O O . PHE A 1 91 ? -40.058 -1.488 20.324 1.00 73.25 91 PHE A O 1
ATOM 735 N N . PRO A 1 92 ? -38.133 -1.078 19.230 1.00 67.06 92 PRO A N 1
ATOM 736 C CA . PRO A 1 92 ? -37.032 -0.267 18.695 1.00 67.06 92 PRO A CA 1
ATOM 737 C C . PRO A 1 92 ? -37.044 -0.122 17.158 1.00 67.06 92 PRO A C 1
ATOM 739 O O . PRO A 1 92 ? -36.038 0.262 16.572 1.00 67.06 92 PRO A O 1
ATOM 742 N N . CYS A 1 93 ? -38.130 -0.498 16.477 1.00 60.75 93 CYS A N 1
ATOM 743 C CA . CYS A 1 93 ? -38.122 -0.711 15.027 1.00 60.75 93 CYS A CA 1
ATOM 744 C C . CYS A 1 93 ? -38.254 0.574 14.192 1.00 60.75 93 CYS A C 1
ATOM 746 O O . CYS A 1 93 ? -37.941 0.539 13.005 1.00 60.75 93 CYS A O 1
ATOM 748 N N . CYS A 1 94 ? -38.718 1.687 14.770 1.00 59.09 94 CYS A N 1
ATOM 749 C CA . CYS A 1 94 ? -38.758 2.980 14.083 1.00 59.09 94 CYS A CA 1
ATOM 750 C C . CYS A 1 94 ? -38.996 4.137 15.074 1.00 59.09 94 CYS A C 1
ATOM 752 O O . CYS A 1 94 ? -39.974 4.072 15.828 1.00 59.09 94 CYS A O 1
ATOM 754 N N . PRO A 1 95 ? -38.182 5.207 15.048 1.00 57.19 95 PRO A N 1
ATOM 755 C CA . PRO A 1 95 ? -38.610 6.508 15.540 1.00 57.19 95 PRO A CA 1
ATOM 756 C C . PRO A 1 95 ? -39.692 7.082 14.603 1.00 57.19 95 PRO A C 1
ATOM 758 O O . PRO A 1 95 ? -39.441 7.212 13.410 1.00 57.19 95 PRO A O 1
ATOM 761 N N . ARG A 1 96 ? -40.837 7.493 15.175 1.00 55.81 96 ARG A N 1
ATOM 762 C CA . ARG A 1 96 ? -41.807 8.527 14.711 1.00 55.81 96 ARG A CA 1
ATOM 763 C C . ARG A 1 96 ? -43.172 8.140 14.123 1.00 55.81 96 ARG A C 1
ATOM 765 O O . ARG A 1 96 ? -43.297 7.388 13.162 1.00 55.81 96 ARG A O 1
ATOM 772 N N . GLN A 1 97 ? -44.177 8.857 14.650 1.00 49.06 97 GLN A N 1
ATOM 773 C CA . GLN A 1 97 ? -45.299 9.434 13.889 1.00 49.06 97 GLN A CA 1
ATOM 774 C C . GLN A 1 97 ? -45.545 10.934 14.185 1.00 49.06 97 GLN A C 1
ATOM 776 O O . GLN A 1 97 ? -46.138 11.589 13.339 1.00 49.06 97 GLN A O 1
ATOM 781 N N . ASN A 1 98 ? -45.045 11.512 15.290 1.00 51.22 98 ASN A N 1
ATOM 782 C CA . ASN A 1 98 ? -45.191 12.948 15.583 1.00 51.22 98 ASN A CA 1
ATOM 783 C C . ASN A 1 98 ? -43.814 13.623 15.688 1.00 51.22 98 ASN A C 1
ATOM 785 O O . ASN A 1 98 ? -42.949 13.152 16.426 1.00 51.22 98 ASN A O 1
ATOM 789 N N . SER A 1 99 ? -43.606 14.684 14.908 1.00 49.31 99 SER A N 1
ATOM 790 C CA . SER A 1 99 ? -42.364 15.454 14.803 1.00 49.31 99 SER A CA 1
ATOM 791 C C . SER A 1 99 ? -42.505 16.792 15.535 1.00 49.31 99 SER A C 1
ATOM 793 O O . SER A 1 99 ? -42.926 17.774 14.925 1.00 49.31 99 SER A O 1
ATOM 795 N N . ASP A 1 100 ? -42.153 16.846 16.821 1.00 56.88 100 ASP A N 1
ATOM 796 C CA . ASP A 1 100 ? -41.748 18.133 17.405 1.00 56.88 100 ASP A CA 1
ATOM 797 C C . ASP A 1 100 ? -40.265 18.371 17.067 1.00 56.88 100 ASP A C 1
ATOM 799 O O . ASP A 1 100 ? -39.477 17.418 17.043 1.00 56.88 100 ASP A O 1
ATOM 803 N N . GLU A 1 101 ? -39.885 19.625 16.798 1.00 54.56 101 GLU A N 1
ATOM 804 C CA . GLU A 1 101 ? -38.522 20.031 16.395 1.00 54.56 101 GLU A CA 1
ATOM 805 C C . GLU A 1 101 ? -37.443 19.542 17.378 1.00 54.56 101 GLU A C 1
ATOM 807 O O . GLU A 1 101 ? -36.379 19.092 16.960 1.00 54.56 101 GLU A O 1
ATOM 812 N N . GLU A 1 102 ? -37.751 19.510 18.679 1.00 58.47 102 GLU A N 1
ATOM 813 C CA . GLU A 1 102 ? -36.846 19.011 19.723 1.00 58.47 102 GLU A CA 1
ATOM 814 C C . GLU A 1 102 ? -36.449 17.535 19.502 1.00 58.47 102 GLU A C 1
ATOM 816 O O . GLU A 1 102 ? -35.317 17.134 19.767 1.00 58.47 102 GLU A O 1
ATOM 821 N N . TYR A 1 103 ? -37.347 16.710 18.950 1.00 58.62 103 TYR A N 1
ATOM 822 C CA . TYR A 1 103 ? -37.047 15.308 18.647 1.00 58.62 103 TYR A CA 1
ATOM 823 C C . TYR A 1 103 ? -36.242 15.132 17.354 1.00 58.62 103 TYR A C 1
ATOM 825 O O . TYR A 1 103 ? -35.586 14.102 17.209 1.00 58.62 103 TYR A O 1
ATOM 833 N N . GLU A 1 104 ? -36.311 16.072 16.399 1.00 56.66 104 GLU A N 1
ATOM 834 C CA . GLU A 1 104 ? -35.445 16.079 15.199 1.00 56.66 104 GLU A CA 1
ATOM 835 C C . GLU A 1 104 ? -33.990 16.291 15.609 1.00 56.66 104 GLU A C 1
ATOM 837 O O . GLU A 1 104 ? -33.110 15.540 15.188 1.00 56.66 104 GLU A O 1
ATOM 842 N N . GLU A 1 105 ? -33.766 17.270 16.488 1.00 60.16 105 GLU A N 1
ATOM 843 C CA . GLU A 1 105 ? -32.446 17.614 17.002 1.00 60.16 105 GLU A CA 1
ATOM 844 C C . GLU A 1 105 ? -31.849 16.420 17.761 1.00 60.16 105 GLU A C 1
ATOM 846 O O . GLU A 1 105 ? -30.753 15.977 17.442 1.00 60.16 105 GLU A O 1
ATOM 851 N N . ILE A 1 106 ? -32.610 15.793 18.668 1.00 58.91 106 ILE A N 1
ATOM 852 C CA . ILE A 1 106 ? -32.174 14.605 19.431 1.00 58.91 106 ILE A CA 1
ATOM 853 C C . ILE A 1 106 ? -31.966 13.363 18.538 1.00 58.91 106 ILE A C 1
ATOM 855 O O . ILE A 1 106 ? -31.059 12.568 18.792 1.00 58.91 106 ILE A O 1
ATOM 859 N N . ALA A 1 107 ? -32.747 13.186 17.468 1.00 54.69 107 ALA A N 1
ATOM 860 C CA . ALA A 1 107 ? -32.572 12.072 16.528 1.00 54.69 107 ALA A CA 1
ATOM 861 C C . ALA A 1 107 ? -31.331 12.234 15.634 1.00 54.69 107 ALA A C 1
ATOM 863 O O . ALA A 1 107 ? -30.615 11.255 15.411 1.00 54.69 107 ALA A O 1
ATOM 864 N N . GLY A 1 108 ? -31.026 13.458 15.186 1.00 56.38 108 GLY A N 1
ATOM 865 C CA . GLY A 1 108 ? -29.781 13.772 14.473 1.00 56.38 108 GLY A CA 1
ATOM 866 C C . GLY A 1 108 ? -28.521 13.465 15.294 1.00 56.38 108 GLY A C 1
ATOM 867 O O . GLY A 1 108 ? -27.457 13.211 14.733 1.00 56.38 108 GLY A O 1
ATOM 868 N N . LEU A 1 109 ? -28.658 13.406 16.623 1.00 56.03 109 LEU A N 1
ATOM 869 C CA . LEU A 1 109 ? -27.592 13.089 17.575 1.00 56.03 109 LEU A CA 1
ATOM 870 C C . LEU A 1 109 ? -27.390 11.584 17.804 1.00 56.03 109 LEU A C 1
ATOM 872 O O . LEU A 1 109 ? -26.285 11.188 18.164 1.00 56.03 109 LEU A O 1
ATOM 876 N N . TYR A 1 110 ? -28.431 10.771 17.591 1.00 54.94 110 TYR A N 1
ATOM 877 C CA . TYR A 1 110 ? -28.439 9.311 17.786 1.00 54.94 110 TYR A CA 1
ATOM 878 C C . TYR A 1 110 ? -27.900 8.535 16.572 1.00 54.94 110 TYR A C 1
ATOM 880 O O . TYR A 1 110 ? -27.475 7.388 16.665 1.00 54.94 110 TYR A O 1
ATOM 888 N N . SER A 1 111 ? -27.941 9.138 15.386 1.00 61.31 111 SER A N 1
ATOM 889 C CA . SER A 1 111 ? -27.430 8.505 14.175 1.00 61.31 111 SER A CA 1
ATOM 890 C C . SER A 1 111 ? -26.977 9.562 13.190 1.00 61.31 111 SER A C 1
ATOM 892 O O . SER A 1 111 ? -27.624 9.765 12.163 1.00 61.31 111 SER A O 1
ATOM 894 N N . TYR A 1 112 ? -25.869 10.241 13.496 1.00 67.44 112 TYR A N 1
ATOM 895 C CA . TYR A 1 112 ? -25.276 11.134 12.510 1.00 67.44 112 TYR A CA 1
ATOM 896 C C . TYR A 1 112 ? -25.009 10.351 11.215 1.00 67.44 112 TYR A C 1
ATOM 898 O O . TYR A 1 112 ? -24.223 9.390 11.165 1.00 67.44 112 TYR A O 1
ATOM 906 N N . GLU A 1 113 ? -25.716 10.746 10.164 1.00 73.50 113 GLU A N 1
ATOM 907 C CA . GLU A 1 113 ? -25.474 10.319 8.800 1.00 73.50 113 GLU A CA 1
ATOM 908 C C . GLU A 1 113 ? -24.957 11.531 8.044 1.00 73.50 113 GLU A C 1
ATOM 910 O O . GLU A 1 113 ? -25.650 12.538 7.914 1.00 73.50 113 GLU A O 1
ATOM 915 N N . ALA A 1 114 ? -23.714 11.444 7.582 1.00 72.69 114 ALA A N 1
ATOM 916 C CA . ALA A 1 114 ? -23.115 12.487 6.779 1.00 72.69 114 ALA A CA 1
ATOM 917 C C . ALA A 1 114 ? -23.929 12.655 5.493 1.00 72.69 114 ALA A C 1
ATOM 919 O O . ALA A 1 114 ? -23.976 11.759 4.644 1.00 72.69 114 ALA A O 1
ATOM 920 N N . VAL A 1 115 ? -24.567 13.816 5.351 1.00 78.75 115 VAL A N 1
ATOM 921 C CA . VAL A 1 115 ? -25.257 14.218 4.126 1.00 78.75 115 VAL A CA 1
ATOM 922 C C . VAL A 1 115 ? -24.205 14.786 3.180 1.00 78.75 115 VAL A C 1
ATOM 924 O O . VAL A 1 115 ? -24.041 15.989 3.037 1.00 78.75 115 VAL A O 1
ATOM 927 N N . LEU A 1 116 ? -23.441 13.897 2.545 1.00 80.81 116 LEU A N 1
ATOM 928 C CA . LEU A 1 116 ? -22.280 14.275 1.727 1.00 80.81 116 LEU A CA 1
ATOM 929 C C . LEU A 1 116 ? -22.635 15.223 0.567 1.00 80.81 116 LEU A C 1
ATOM 931 O O . LEU A 1 116 ? -21.794 15.992 0.118 1.00 80.81 116 LEU A O 1
ATOM 935 N N . SER A 1 117 ? -23.889 15.206 0.108 1.00 77.38 117 SER A N 1
ATOM 936 C CA . SER A 1 117 ? -24.389 16.097 -0.943 1.00 77.38 117 SER A CA 1
ATOM 937 C C . SER A 1 117 ? -24.606 17.547 -0.505 1.00 77.38 117 SER A C 1
ATOM 939 O O . SER A 1 117 ? -24.805 18.387 -1.373 1.00 77.38 117 SER A O 1
ATOM 941 N N . SER A 1 118 ? -24.657 17.830 0.801 1.00 73.75 118 SER A N 1
ATOM 942 C CA . SER A 1 118 ? -24.824 19.188 1.346 1.00 73.75 118 SER A CA 1
ATOM 943 C C . SER A 1 118 ? -23.522 19.780 1.882 1.00 73.75 118 SER A C 1
ATOM 945 O O . SER A 1 118 ? -23.547 20.828 2.516 1.00 73.75 118 SER A O 1
ATOM 947 N N . ILE A 1 119 ? -22.413 19.064 1.709 1.00 78.25 119 ILE A N 1
ATOM 948 C CA . ILE A 1 119 ? -21.085 19.473 2.147 1.00 78.25 119 ILE A CA 1
ATOM 949 C C . ILE A 1 119 ? -20.455 20.243 0.982 1.00 78.25 119 ILE A C 1
ATOM 951 O O . ILE A 1 119 ? -20.073 19.637 -0.023 1.00 78.25 119 ILE A O 1
ATOM 955 N N . ASP A 1 120 ? -20.407 21.570 1.126 1.00 77.19 120 ASP A N 1
ATOM 956 C CA . ASP A 1 120 ? -19.984 22.509 0.078 1.00 77.19 120 ASP A CA 1
ATOM 957 C C . ASP A 1 120 ? -18.770 23.368 0.494 1.00 77.19 120 ASP A C 1
ATOM 959 O O . ASP A 1 120 ? -18.090 23.906 -0.383 1.00 77.19 120 ASP A O 1
ATOM 963 N N . ASN A 1 121 ? -18.454 23.475 1.795 1.00 82.00 121 ASN A N 1
ATOM 964 C CA . ASN A 1 121 ? -17.320 24.259 2.305 1.00 82.00 121 ASN A CA 1
ATOM 965 C C . ASN A 1 121 ? -16.305 23.396 3.050 1.00 82.00 121 ASN A C 1
ATOM 967 O O . ASN A 1 121 ? -16.645 22.371 3.633 1.00 82.00 121 ASN A O 1
ATOM 971 N N . ILE A 1 122 ? -15.044 23.829 3.072 1.00 81.88 122 ILE A N 1
ATOM 972 C CA . ILE A 1 122 ? -13.967 23.049 3.685 1.00 81.88 122 ILE A CA 1
ATOM 973 C C . ILE A 1 122 ? -14.136 22.869 5.195 1.00 81.88 122 ILE A C 1
ATOM 975 O O . ILE A 1 122 ? -13.740 21.843 5.730 1.00 81.88 122 ILE A O 1
ATOM 979 N N . GLU A 1 123 ? -14.771 23.815 5.874 1.00 82.19 123 GLU A N 1
ATOM 980 C CA . GLU A 1 123 ? -15.096 23.712 7.294 1.00 82.19 123 GLU A CA 1
ATOM 981 C C . GLU A 1 123 ? -16.017 22.505 7.573 1.00 82.19 123 GLU A C 1
ATOM 983 O O . GLU A 1 123 ? -15.861 21.812 8.575 1.00 82.19 123 GLU A O 1
ATOM 988 N N . ASP A 1 124 ? -16.877 22.145 6.614 1.00 77.19 124 ASP A N 1
ATOM 989 C CA . ASP A 1 124 ? -17.821 21.028 6.726 1.00 77.19 124 ASP A CA 1
ATOM 990 C C . ASP A 1 124 ? -17.147 19.640 6.582 1.00 77.19 124 ASP A C 1
ATOM 992 O O . ASP A 1 124 ? -17.818 18.609 6.695 1.00 77.19 124 ASP A O 1
ATOM 996 N N . ILE A 1 125 ? -15.827 19.568 6.322 1.00 80.06 125 ILE A N 1
ATOM 997 C CA . ILE A 1 125 ? -15.085 18.287 6.291 1.00 80.06 125 ILE A CA 1
ATOM 998 C C . ILE A 1 125 ? -14.878 17.702 7.689 1.00 80.06 125 ILE A C 1
ATOM 1000 O O . ILE A 1 125 ? -14.541 16.520 7.835 1.00 80.06 125 ILE A O 1
ATOM 1004 N N . ILE A 1 126 ? -15.015 18.544 8.712 1.00 76.81 126 ILE A N 1
ATOM 1005 C CA . ILE A 1 126 ? -14.843 18.166 10.102 1.00 76.81 126 ILE A CA 1
ATOM 1006 C C . ILE A 1 126 ? -16.093 17.428 10.568 1.00 76.81 126 ILE A C 1
ATOM 1008 O O . ILE A 1 126 ? -17.225 17.775 10.234 1.00 76.81 126 ILE A O 1
ATOM 1012 N N . HIS A 1 127 ? -15.897 16.364 11.346 1.00 74.81 127 HIS A N 1
ATOM 1013 C CA . HIS A 1 127 ? -17.039 15.631 11.862 1.00 74.81 127 HIS A CA 1
ATOM 1014 C C . HIS A 1 127 ? -17.824 16.551 12.816 1.00 74.81 127 HIS A C 1
ATOM 1016 O O . HIS A 1 127 ? -17.221 17.128 13.719 1.00 74.81 127 HIS A O 1
ATOM 1022 N N . PRO A 1 128 ? -19.163 16.651 12.718 1.00 70.12 128 PRO A N 1
ATOM 1023 C CA . PRO A 1 128 ? -19.916 17.627 13.505 1.00 70.12 128 PRO A CA 1
ATOM 1024 C C . PRO A 1 128 ? -19.701 17.523 15.012 1.00 70.12 128 PRO A C 1
ATOM 1026 O O . PRO A 1 128 ? -19.691 18.538 15.679 1.00 70.12 128 PRO A O 1
ATOM 1029 N N . TYR A 1 129 ? -19.467 16.334 15.577 1.00 73.06 129 TYR A N 1
ATOM 1030 C CA . TYR A 1 129 ? -19.114 16.189 17.003 1.00 73.06 129 TYR A CA 1
ATOM 1031 C C . TYR A 1 129 ? -17.853 16.940 17.459 1.00 73.06 129 TYR A C 1
ATOM 1033 O O . TYR A 1 129 ? -17.711 17.168 18.657 1.00 73.06 129 TYR A O 1
ATOM 1041 N N . ASP A 1 130 ? -16.957 17.318 16.553 1.00 73.31 130 ASP A N 1
ATOM 1042 C CA . ASP A 1 130 ? -15.799 18.152 16.882 1.00 73.31 130 ASP A CA 1
ATOM 1043 C C . ASP A 1 130 ? -16.121 19.642 16.915 1.00 73.31 130 ASP A C 1
ATOM 1045 O O . ASP A 1 130 ? -15.496 20.387 17.666 1.00 73.31 130 ASP A O 1
ATOM 1049 N N . GLU A 1 131 ? -17.095 20.062 16.106 1.00 62.75 131 GLU A N 1
ATOM 1050 C CA . GLU A 1 131 ? -17.551 21.450 16.002 1.00 62.75 131 GLU A CA 1
ATOM 1051 C C . GLU A 1 131 ? -18.790 21.745 16.847 1.00 62.75 131 GLU A C 1
ATOM 1053 O O . GLU A 1 131 ? -19.098 22.909 17.118 1.00 62.75 131 GLU A O 1
ATOM 1058 N N . LEU A 1 132 ? -19.526 20.707 17.256 1.00 58.75 132 LEU A N 1
ATOM 1059 C CA . LEU A 1 132 ? -20.732 20.813 18.058 1.00 58.75 132 LEU A CA 1
ATOM 1060 C C . LEU A 1 132 ? -20.353 21.548 19.340 1.00 58.75 132 LEU A C 1
ATOM 1062 O O . LEU A 1 132 ? -19.678 21.003 20.214 1.00 58.75 132 LEU A O 1
ATOM 1066 N N . LYS A 1 133 ? -20.775 22.823 19.360 1.00 50.56 133 LYS A N 1
ATOM 1067 C CA . LYS A 1 133 ? -20.500 23.862 20.356 1.00 50.56 133 LYS A CA 1
ATOM 1068 C C . LYS A 1 133 ? -20.361 23.258 21.742 1.00 50.56 133 LYS A C 1
ATOM 1070 O O . LYS A 1 133 ? -21.168 22.409 22.108 1.00 50.56 133 LYS A O 1
ATOM 1075 N N . SER A 1 134 ? -19.407 23.754 22.522 1.00 54.00 134 SER A N 1
ATOM 1076 C CA . SER A 1 134 ? -19.167 23.400 23.926 1.00 54.00 134 SER A CA 1
ATOM 1077 C C . SER A 1 134 ? -20.455 23.081 24.697 1.00 54.00 134 SER A C 1
ATOM 1079 O O . SER A 1 134 ? -20.504 22.062 25.369 1.00 54.00 134 SER A O 1
ATOM 1081 N N . ASP A 1 135 ? -21.522 23.858 24.489 1.00 50.59 135 ASP A N 1
ATOM 1082 C CA . ASP A 1 135 ? -22.868 23.665 25.044 1.00 50.59 135 ASP A CA 1
ATOM 1083 C C . ASP A 1 135 ? -23.485 22.268 24.803 1.00 50.59 135 ASP A C 1
ATOM 1085 O O . ASP A 1 135 ? -24.115 21.710 25.696 1.00 50.59 135 ASP A O 1
ATOM 1089 N N . PHE A 1 136 ? -23.334 21.676 23.614 1.00 56.69 136 PHE A N 1
ATOM 1090 C CA . PHE A 1 136 ? -23.861 20.348 23.276 1.00 56.69 136 PHE A CA 1
ATOM 1091 C C . PHE A 1 136 ? -23.082 19.240 23.988 1.00 56.69 136 PHE A C 1
ATOM 1093 O O . PHE A 1 136 ? -23.670 18.362 24.632 1.00 56.69 136 PHE A O 1
ATOM 1100 N N . VAL A 1 137 ? -21.750 19.305 23.898 1.00 58.62 137 VAL A N 1
ATOM 1101 C CA . VAL A 1 137 ? -20.865 18.382 24.609 1.00 58.62 137 VAL A CA 1
ATOM 1102 C C . VAL A 1 137 ? -21.099 18.528 26.114 1.00 58.62 137 VAL A C 1
ATOM 1104 O O . VAL A 1 137 ? -21.276 17.528 26.790 1.00 58.62 137 VAL A O 1
ATOM 1107 N N . GLU A 1 138 ? -21.215 19.735 26.658 1.00 62.22 138 GLU A N 1
ATOM 1108 C CA . GLU A 1 138 ? -21.523 19.962 28.075 1.00 62.22 138 GLU A CA 1
ATOM 1109 C C . GLU A 1 138 ? -22.907 19.439 28.482 1.00 62.22 138 GLU A C 1
ATOM 1111 O O . GLU A 1 138 ? -23.051 18.883 29.572 1.00 62.22 138 GLU A O 1
ATOM 1116 N N . ARG A 1 139 ? -23.923 19.571 27.619 1.00 60.91 139 ARG A N 1
ATOM 1117 C CA . ARG A 1 139 ? -25.305 19.183 27.940 1.00 60.91 139 ARG A CA 1
ATOM 1118 C C . ARG A 1 139 ? -25.536 17.674 27.934 1.00 60.91 139 ARG A C 1
ATOM 1120 O O . ARG A 1 139 ? -26.338 17.195 28.735 1.00 60.91 139 ARG A O 1
ATOM 1127 N N . TYR A 1 140 ? -24.865 16.928 27.054 1.00 61.75 140 TYR A N 1
ATOM 1128 C CA . TYR A 1 140 ? -25.158 15.502 26.845 1.00 61.75 140 TYR A CA 1
ATOM 1129 C C . TYR A 1 140 ? -23.976 14.559 27.082 1.00 61.75 140 TYR A C 1
ATOM 1131 O O . TYR A 1 140 ? -24.182 13.339 27.134 1.00 61.75 140 TYR A O 1
ATOM 1139 N N . ARG A 1 141 ? -22.750 15.074 27.268 1.00 68.00 141 ARG A N 1
ATOM 1140 C CA . ARG A 1 141 ? -21.602 14.242 27.650 1.00 68.00 141 ARG A CA 1
ATOM 1141 C C . ARG A 1 141 ? -21.816 13.692 29.046 1.00 68.00 141 ARG A C 1
ATOM 1143 O O . ARG A 1 141 ? -22.002 14.429 30.011 1.00 68.00 141 ARG A O 1
ATOM 1150 N N . ALA A 1 142 ? -21.729 12.376 29.166 1.00 64.50 142 ALA A N 1
ATOM 1151 C CA . ALA A 1 142 ? -21.765 11.722 30.463 1.00 64.50 142 ALA A CA 1
ATOM 1152 C C . ALA A 1 142 ? -20.357 11.366 30.953 1.00 64.50 142 ALA A C 1
ATOM 1154 O O . ALA A 1 142 ? -19.497 10.944 30.179 1.00 64.50 142 ALA A O 1
ATOM 1155 N N . ASN A 1 143 ? -20.141 11.488 32.265 1.00 64.81 143 ASN A N 1
ATOM 1156 C CA . ASN A 1 143 ? -18.910 11.037 32.909 1.00 64.81 143 ASN A CA 1
ATOM 1157 C C . ASN A 1 143 ? -18.921 9.514 33.102 1.00 64.81 143 ASN A C 1
ATOM 1159 O O . ASN A 1 143 ? -19.932 8.925 33.495 1.00 64.81 143 ASN A O 1
ATOM 1163 N N . LEU A 1 144 ? -17.772 8.879 32.866 1.00 65.25 144 LEU A N 1
ATOM 1164 C CA . LEU A 1 144 ? -17.550 7.468 33.177 1.00 65.25 144 LEU A CA 1
ATOM 1165 C C . LEU A 1 144 ? -17.164 7.280 34.660 1.00 65.25 144 LEU A C 1
ATOM 1167 O O . LEU A 1 144 ? -16.526 8.162 35.234 1.00 65.25 144 LEU A O 1
ATOM 1171 N N . PRO A 1 145 ? -17.478 6.124 35.275 1.00 58.44 145 PRO A N 1
ATOM 1172 C CA . PRO A 1 145 ? -18.272 5.027 34.729 1.00 58.44 145 PRO A CA 1
ATOM 1173 C C . PRO A 1 145 ? -19.768 5.359 34.764 1.00 58.44 145 PRO A C 1
ATOM 1175 O O . PRO A 1 145 ? -20.318 5.734 35.800 1.00 58.44 145 PRO A O 1
ATOM 1178 N N . LEU A 1 146 ? -20.457 5.154 33.641 1.00 58.72 146 LEU A N 1
ATOM 1179 C CA . LEU A 1 146 ? -21.913 5.189 33.631 1.00 58.72 146 LEU A CA 1
ATOM 1180 C C . LEU A 1 146 ? -22.436 4.013 34.460 1.00 58.72 146 LEU A C 1
ATOM 1182 O O . LEU A 1 146 ? -22.139 2.853 34.166 1.00 58.72 146 LEU A O 1
ATOM 1186 N N . LYS A 1 147 ? -23.267 4.288 35.471 1.00 58.28 147 LYS A N 1
ATOM 1187 C CA . LYS A 1 147 ? -24.194 3.261 35.952 1.00 58.28 147 LYS A CA 1
ATOM 1188 C C . LYS A 1 147 ? -25.105 2.949 34.770 1.00 58.28 147 LYS A C 1
ATOM 1190 O O . LYS A 1 147 ? -25.904 3.796 34.384 1.00 58.28 147 LYS A O 1
ATOM 1195 N N . TYR A 1 148 ? -24.949 1.771 34.171 1.00 59.97 148 TYR A N 1
ATOM 1196 C CA . TYR A 1 148 ? -25.799 1.308 33.075 1.00 59.97 148 TYR A CA 1
ATOM 1197 C C . TYR A 1 148 ? -27.197 1.033 33.608 1.00 59.97 148 TYR A C 1
ATOM 1199 O O . TYR A 1 148 ? -27.556 -0.104 33.912 1.00 59.97 148 TYR A O 1
ATOM 1207 N N . ILE A 1 149 ? -27.971 2.098 33.765 1.00 62.25 149 ILE A N 1
ATOM 1208 C CA . ILE A 1 149 ? -29.363 2.007 34.157 1.00 62.25 149 ILE A CA 1
ATOM 1209 C C . ILE A 1 149 ? -30.110 1.519 32.919 1.00 62.25 149 ILE A C 1
ATOM 1211 O O . ILE A 1 149 ? -30.140 2.175 31.879 1.00 62.25 149 ILE A O 1
ATOM 1215 N N . SER A 1 150 ? -30.623 0.297 33.023 1.00 73.12 150 SER A N 1
ATOM 1216 C CA . SER A 1 150 ? -31.573 -0.246 32.065 1.00 73.12 150 SER A CA 1
ATOM 1217 C C . SER A 1 150 ? -32.929 0.367 32.382 1.00 73.12 150 SER A C 1
ATOM 1219 O O . SER A 1 150 ? -33.410 0.241 33.509 1.00 73.12 150 SER A O 1
ATOM 1221 N N . PHE A 1 151 ? -33.522 1.041 31.409 1.00 80.50 151 PHE A N 1
ATOM 1222 C CA . PHE A 1 151 ? -34.863 1.600 31.501 1.00 80.50 151 PHE A CA 1
ATOM 1223 C C . PHE A 1 151 ? -35.857 0.634 30.864 1.00 80.50 151 PHE A C 1
ATOM 1225 O O . PHE A 1 151 ? -35.487 -0.174 30.008 1.00 80.50 151 PHE A O 1
ATOM 1232 N N . GLN A 1 152 ? -37.117 0.703 31.284 1.00 83.69 152 GLN A N 1
ATOM 1233 C CA . GLN A 1 152 ? -38.197 -0.072 30.685 1.00 83.69 152 GLN A CA 1
ATOM 1234 C C . GLN A 1 152 ? -39.097 0.866 29.885 1.00 83.69 152 GLN A C 1
ATOM 1236 O O . GLN A 1 152 ? -39.701 1.782 30.432 1.00 83.69 152 GLN A O 1
ATOM 1241 N N . HIS A 1 153 ? -39.175 0.631 28.581 1.00 83.50 153 HIS A N 1
ATOM 1242 C CA . HIS A 1 153 ? -40.070 1.333 27.675 1.00 83.50 153 HIS A CA 1
ATOM 1243 C C . HIS A 1 153 ? -41.538 0.962 27.983 1.00 83.50 153 HIS A C 1
ATOM 1245 O O . HIS A 1 153 ? -41.793 -0.183 28.376 1.00 83.50 153 HIS A O 1
ATOM 1251 N N . PRO A 1 154 ? -42.529 1.847 27.739 1.00 83.44 154 PRO A N 1
ATOM 1252 C CA . PRO A 1 154 ? -43.953 1.567 27.976 1.00 83.44 154 PRO A CA 1
ATOM 1253 C C . PRO A 1 154 ? -44.499 0.283 27.328 1.00 83.44 154 PRO A C 1
ATOM 1255 O O . PRO A 1 154 ? -45.443 -0.316 27.834 1.00 83.44 154 PRO A O 1
ATOM 1258 N N . ASN A 1 155 ? -43.888 -0.192 26.238 1.00 81.62 155 ASN A N 1
ATOM 1259 C CA . ASN A 1 155 ? -44.232 -1.473 25.596 1.00 81.62 155 ASN A CA 1
ATOM 1260 C C . ASN A 1 155 ? -43.603 -2.719 26.268 1.00 81.62 155 ASN A C 1
ATOM 1262 O O . ASN A 1 155 ? -43.667 -3.817 25.714 1.00 81.62 155 ASN A O 1
ATOM 1266 N N . GLY A 1 156 ? -42.962 -2.558 27.429 1.00 80.50 156 GLY A N 1
ATOM 1267 C CA . GLY A 1 156 ? -42.360 -3.622 28.235 1.00 80.50 156 GLY A CA 1
ATOM 1268 C C . GLY A 1 156 ? -40.920 -3.997 27.866 1.00 80.50 156 GLY A C 1
ATOM 1269 O O . GLY A 1 156 ? -40.294 -4.769 28.599 1.00 80.50 156 GLY A O 1
ATOM 1270 N N . ARG A 1 157 ? -40.369 -3.466 26.766 1.00 81.31 157 ARG A N 1
ATOM 1271 C CA . ARG A 1 157 ? -38.981 -3.721 26.338 1.00 81.31 157 ARG A CA 1
ATOM 1272 C C . ARG A 1 157 ? -37.989 -2.902 27.160 1.00 81.31 157 ARG A C 1
ATOM 1274 O O . ARG A 1 157 ? -38.301 -1.800 27.591 1.00 81.31 157 ARG A O 1
ATOM 1281 N N . HIS A 1 158 ? -36.784 -3.428 27.350 1.00 79.44 158 HIS A N 1
ATOM 1282 C CA . HIS A 1 158 ? -35.718 -2.720 28.059 1.00 79.44 158 HIS A CA 1
ATOM 1283 C C . HIS A 1 158 ? -34.784 -2.012 27.078 1.00 79.44 158 HIS A C 1
ATOM 1285 O O . HIS A 1 158 ? -34.538 -2.533 25.990 1.00 79.44 158 HIS A O 1
ATOM 1291 N N . TYR A 1 159 ? -34.253 -0.858 27.472 1.00 77.31 159 TYR A N 1
ATOM 1292 C CA . TYR A 1 159 ? -33.294 -0.087 26.683 1.00 77.31 159 TYR A CA 1
ATOM 1293 C C . TYR A 1 159 ? -32.276 0.626 27.576 1.00 77.31 159 TYR A C 1
ATOM 1295 O O . TYR A 1 159 ? -32.464 0.781 28.783 1.00 77.31 159 TYR A O 1
ATOM 1303 N N . LYS A 1 160 ? -31.174 1.066 26.969 1.00 76.88 160 LYS A N 1
ATOM 1304 C CA . LYS A 1 160 ? -30.144 1.888 27.613 1.00 76.88 160 LYS A CA 1
ATOM 1305 C C . LYS A 1 160 ? -30.156 3.265 26.969 1.00 76.88 160 LYS A C 1
ATOM 1307 O O . LYS A 1 160 ? -30.062 3.354 25.753 1.00 76.88 160 LYS A O 1
ATOM 1312 N N . ALA A 1 161 ? -30.272 4.315 27.774 1.00 72.75 161 ALA A N 1
ATOM 1313 C CA . ALA A 1 161 ? -30.459 5.685 27.298 1.00 72.75 161 ALA A CA 1
ATOM 1314 C C . ALA A 1 161 ? -29.131 6.403 26.976 1.00 72.75 161 ALA A C 1
ATOM 1316 O O . ALA A 1 161 ? -28.899 7.527 27.411 1.00 72.75 161 ALA A O 1
ATOM 1317 N N . GLY A 1 162 ? -28.230 5.745 26.247 1.00 73.31 162 GLY A N 1
ATOM 1318 C CA . GLY A 1 162 ? -26.967 6.361 25.852 1.00 73.31 162 GLY A CA 1
ATOM 1319 C C . GLY A 1 162 ? -26.316 5.675 24.664 1.00 73.31 162 GLY A C 1
ATOM 1320 O O . GLY A 1 162 ? -26.750 4.601 24.258 1.00 73.31 162 GLY A O 1
ATOM 1321 N N . GLU A 1 163 ? -25.268 6.295 24.136 1.00 77.12 163 GLU A N 1
ATOM 1322 C CA . GLU A 1 163 ? -24.461 5.803 23.022 1.00 77.12 163 GLU A CA 1
ATOM 1323 C C . GLU A 1 163 ? -22.976 6.029 23.270 1.00 77.12 163 GLU A C 1
ATOM 1325 O O . GLU A 1 163 ? -22.575 7.023 23.884 1.00 77.12 163 GLU A O 1
ATOM 1330 N N . PHE A 1 164 ? -22.157 5.106 22.762 1.00 82.69 164 PHE A N 1
ATOM 1331 C CA . PHE A 1 164 ? -20.704 5.243 22.774 1.00 82.69 164 PHE A CA 1
ATOM 1332 C C . PHE A 1 164 ? -20.174 5.324 21.361 1.00 82.69 164 PHE A C 1
ATOM 1334 O O . PHE A 1 164 ? -20.516 4.503 20.509 1.00 82.69 164 PHE A O 1
ATOM 1341 N N . TYR A 1 165 ? -19.274 6.272 21.166 1.00 86.19 165 TYR A N 1
ATOM 1342 C CA . TYR A 1 165 ? -18.574 6.487 19.921 1.00 86.19 165 TYR A CA 1
ATOM 1343 C C . TYR A 1 165 ? -17.094 6.221 20.135 1.00 86.19 165 TYR A C 1
ATOM 1345 O O . TYR A 1 165 ? -16.472 6.768 21.050 1.00 86.19 165 TYR A O 1
ATOM 1353 N N . PHE A 1 166 ? -16.543 5.370 19.280 1.00 91.44 166 PHE A N 1
ATOM 1354 C CA . PHE A 1 166 ? -15.131 5.023 19.284 1.00 91.44 166 PHE A CA 1
ATOM 1355 C C . PHE A 1 166 ? -14.471 5.493 17.995 1.00 91.44 166 PHE A C 1
ATOM 1357 O O . PH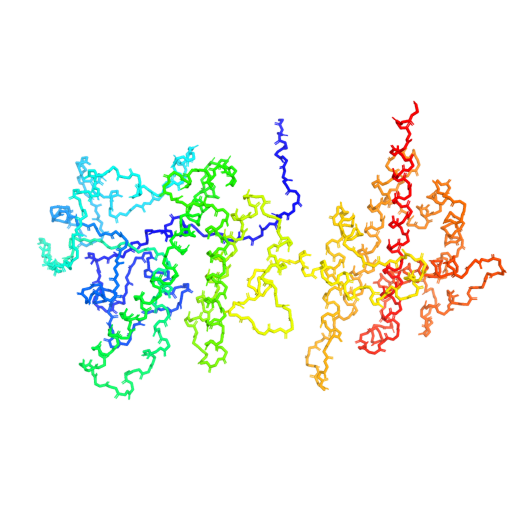E A 1 166 ? -15.045 5.341 16.915 1.00 91.44 166 PHE A O 1
ATOM 1364 N N . SER A 1 167 ? -13.230 5.958 18.086 1.00 93.94 167 SER A N 1
ATOM 1365 C CA . SER A 1 167 ? -12.376 6.033 16.902 1.00 93.94 167 SER A CA 1
ATOM 1366 C C . SER A 1 167 ? -12.043 4.618 16.426 1.00 93.94 167 SER A C 1
ATOM 1368 O O . SER A 1 167 ? -11.837 3.702 17.228 1.00 93.94 167 SER A O 1
ATOM 1370 N N . TYR A 1 168 ? -11.923 4.420 15.113 1.00 95.81 168 TYR A N 1
ATOM 1371 C CA . TYR A 1 168 ? -11.603 3.112 14.526 1.00 95.81 168 TYR A CA 1
ATOM 1372 C C . TYR A 1 168 ? -10.319 2.508 15.118 1.00 95.81 168 TYR A C 1
ATOM 1374 O O . TYR A 1 168 ? -10.245 1.301 15.360 1.00 95.81 168 TYR A O 1
ATOM 1382 N N . TRP A 1 169 ? -9.322 3.346 15.417 1.00 96.75 169 TRP A N 1
ATOM 1383 C CA . TRP A 1 169 ? -8.042 2.904 15.960 1.00 96.75 169 TRP A CA 1
ATOM 1384 C C . TRP A 1 169 ? -8.166 2.319 17.372 1.00 96.75 169 TRP A C 1
ATOM 1386 O O . TRP A 1 169 ? -7.344 1.497 17.765 1.00 96.75 169 TRP A O 1
ATOM 1396 N N . GLN A 1 170 ? -9.227 2.623 18.124 1.00 96.62 170 GLN A N 1
ATOM 1397 C CA . GLN A 1 170 ? -9.473 1.970 19.414 1.00 96.62 170 GLN A CA 1
ATOM 1398 C C . GLN A 1 170 ? -9.789 0.475 19.235 1.00 96.62 170 GLN A C 1
ATOM 1400 O O . GLN A 1 170 ? -9.523 -0.338 20.120 1.00 96.62 170 GLN A O 1
ATOM 1405 N N . GLY A 1 171 ? -10.274 0.074 18.054 1.00 96.88 171 GLY A N 1
ATOM 1406 C CA . GLY A 1 171 ? -10.351 -1.332 17.666 1.00 96.88 171 GLY A CA 1
ATOM 1407 C C . GLY A 1 171 ? -8.972 -1.969 17.467 1.00 96.88 171 GLY A C 1
ATOM 1408 O O . GLY A 1 171 ? -8.786 -3.134 17.810 1.00 96.88 171 GLY A O 1
ATOM 1409 N N . MET A 1 172 ? -7.987 -1.204 16.986 1.00 97.56 172 MET A N 1
ATOM 1410 C CA . MET A 1 172 ? -6.586 -1.641 16.882 1.00 97.56 172 MET A CA 1
ATOM 1411 C C . MET A 1 172 ? -5.961 -1.833 18.270 1.00 97.56 172 MET A C 1
ATOM 1413 O O . MET A 1 172 ? -5.266 -2.823 18.500 1.00 97.56 172 MET A O 1
ATOM 1417 N N . ALA A 1 173 ? -6.282 -0.947 19.219 1.00 97.19 173 ALA A N 1
ATOM 1418 C CA . ALA A 1 173 ? -5.891 -1.111 20.616 1.00 97.19 173 ALA A CA 1
ATOM 1419 C C . ALA A 1 173 ? -6.452 -2.419 21.197 1.00 97.19 173 ALA A C 1
ATOM 1421 O O . ALA A 1 173 ? -5.710 -3.198 21.792 1.00 97.19 173 ALA A O 1
ATOM 1422 N N . LEU A 1 174 ? -7.728 -2.735 20.943 1.00 96.94 174 LEU A N 1
ATOM 1423 C CA . LEU A 1 174 ? -8.307 -4.024 21.332 1.00 96.94 174 LEU A CA 1
ATOM 1424 C C . LEU A 1 174 ? -7.612 -5.205 20.629 1.00 96.94 174 LEU A C 1
ATOM 1426 O O . LEU A 1 174 ? -7.282 -6.195 21.284 1.00 96.94 174 LEU A O 1
ATOM 1430 N N . ALA A 1 175 ? -7.340 -5.101 19.323 1.00 96.56 175 ALA A N 1
ATOM 1431 C CA . ALA A 1 175 ? -6.646 -6.130 18.542 1.00 96.56 175 ALA A CA 1
ATOM 1432 C C . ALA A 1 175 ? -5.273 -6.503 19.130 1.00 96.56 175 ALA A C 1
ATOM 1434 O O . ALA A 1 175 ? -4.909 -7.683 19.122 1.00 96.56 175 ALA A O 1
ATOM 1435 N N . SER A 1 176 ? -4.559 -5.533 19.717 1.00 94.94 176 SER A N 1
ATOM 1436 C CA . SER A 1 176 ? -3.259 -5.747 20.372 1.00 94.94 176 SER A CA 1
ATOM 1437 C C . SER A 1 176 ? -3.314 -6.763 21.525 1.00 94.94 176 SER A C 1
ATOM 1439 O O . SER A 1 176 ? -2.323 -7.432 21.817 1.00 94.94 176 SER A O 1
ATOM 1441 N N . SER A 1 177 ? -4.484 -6.937 22.148 1.00 95.44 177 SER A N 1
ATOM 1442 C CA . SER A 1 177 ? -4.682 -7.836 23.289 1.00 95.44 177 SER A CA 1
ATOM 1443 C C . SER A 1 177 ? -5.118 -9.255 22.899 1.00 95.44 177 SER A C 1
ATOM 1445 O O . SER A 1 177 ? -4.946 -10.185 23.687 1.00 95.44 177 SER A O 1
ATOM 1447 N N . ILE A 1 178 ? -5.649 -9.455 21.684 1.00 95.00 178 ILE A N 1
ATOM 1448 C CA . ILE A 1 178 ? -6.355 -10.692 21.305 1.00 95.00 178 ILE A CA 1
ATOM 1449 C C . ILE A 1 178 ? -5.458 -11.926 21.379 1.00 95.00 178 ILE A C 1
ATOM 1451 O O . ILE A 1 178 ? -5.878 -12.960 21.891 1.00 95.00 178 ILE A O 1
ATOM 1455 N N . HIS A 1 179 ? -4.210 -11.825 20.923 1.00 92.69 179 HIS A N 1
ATOM 1456 C CA . HIS A 1 179 ? -3.278 -12.954 20.966 1.00 92.69 179 HIS A CA 1
ATOM 1457 C C . HIS A 1 179 ? -2.947 -13.394 22.405 1.00 92.69 179 HIS A C 1
ATOM 1459 O O . HIS A 1 179 ? -2.686 -14.572 22.626 1.00 92.69 179 HIS A O 1
ATOM 1465 N N . LYS A 1 180 ? -2.996 -12.473 23.382 1.00 93.25 180 LYS A N 1
ATOM 1466 C CA . LYS A 1 180 ? -2.689 -12.737 24.800 1.00 93.25 180 LYS A CA 1
ATOM 1467 C C . LYS A 1 180 ? -3.837 -13.429 25.536 1.00 93.25 180 LYS A C 1
ATOM 1469 O O . LYS A 1 180 ? -3.610 -14.090 26.543 1.00 93.25 180 LYS A O 1
ATOM 1474 N N . ILE A 1 181 ? -5.067 -13.244 25.058 1.00 93.94 181 ILE A N 1
ATOM 1475 C CA . ILE A 1 181 ? -6.280 -13.840 25.640 1.00 93.94 181 ILE A CA 1
ATOM 1476 C C . ILE A 1 181 ? -6.805 -15.017 24.815 1.00 93.94 181 ILE A C 1
ATOM 1478 O O . ILE A 1 181 ? -7.827 -15.611 25.161 1.00 93.94 181 ILE A O 1
ATOM 1482 N N . ASN A 1 182 ? -6.140 -15.344 23.708 1.00 86.25 182 ASN A N 1
ATOM 1483 C CA . ASN A 1 182 ? -6.547 -16.449 22.863 1.00 86.25 182 ASN A CA 1
ATOM 1484 C C . ASN A 1 182 ? -6.448 -17.759 23.658 1.00 86.25 182 ASN A C 1
ATOM 1486 O O . ASN A 1 182 ? -5.515 -17.945 24.436 1.00 86.25 182 ASN A O 1
ATOM 1490 N N . ASN A 1 183 ? -7.413 -18.661 23.484 1.00 87.62 183 ASN A N 1
ATOM 1491 C CA . ASN A 1 183 ? -7.490 -19.940 24.204 1.00 87.62 183 ASN A CA 1
ATOM 1492 C C . ASN A 1 183 ? -7.595 -19.859 25.740 1.00 87.62 183 ASN A C 1
ATOM 1494 O O . ASN A 1 183 ? -7.532 -20.897 26.394 1.00 87.62 183 ASN A O 1
ATOM 1498 N N . ILE A 1 184 ? -7.817 -18.683 26.341 1.00 92.56 184 ILE A N 1
ATOM 1499 C CA . ILE A 1 184 ? -7.961 -18.558 27.804 1.00 92.56 184 ILE A CA 1
ATOM 1500 C C . ILE A 1 184 ? -9.085 -19.453 28.366 1.00 92.56 184 ILE A C 1
ATOM 1502 O O . ILE A 1 184 ? -8.949 -20.013 29.453 1.00 92.56 184 ILE A O 1
ATOM 1506 N N . GLU A 1 185 ? -10.141 -19.675 27.573 1.00 91.38 185 GLU A N 1
ATOM 1507 C CA . GLU A 1 185 ? -11.275 -20.558 27.887 1.00 91.38 185 GLU A CA 1
ATOM 1508 C C . GLU A 1 185 ? -10.881 -22.031 28.055 1.00 91.38 185 GLU A C 1
ATOM 1510 O O . GLU A 1 185 ? -11.586 -22.768 28.737 1.00 91.38 185 GLU A O 1
ATOM 1515 N N . LEU A 1 186 ? -9.760 -22.464 27.466 1.00 92.06 186 LEU A N 1
ATOM 1516 C CA . LEU A 1 186 ? -9.254 -23.834 27.607 1.00 92.06 186 LEU A CA 1
ATOM 1517 C C . LEU A 1 186 ? -8.560 -24.068 28.953 1.00 92.06 186 LEU A C 1
ATOM 1519 O O . LEU A 1 186 ? -8.345 -25.216 29.337 1.00 92.06 186 LEU A O 1
ATOM 1523 N N . HIS A 1 187 ? -8.177 -22.997 29.650 1.00 92.19 187 HIS A N 1
ATOM 1524 C CA . HIS A 1 187 ? -7.293 -23.071 30.811 1.00 92.19 187 HIS A CA 1
ATOM 1525 C C . HIS A 1 187 ? -7.937 -22.570 32.102 1.00 92.19 187 HIS A C 1
ATOM 1527 O O . HIS A 1 187 ? -7.543 -23.019 33.175 1.00 92.19 187 HIS A O 1
ATOM 1533 N N . LEU A 1 188 ? -8.911 -21.658 32.019 1.00 94.75 188 LEU A N 1
ATOM 1534 C CA . LEU A 1 188 ? -9.511 -21.018 33.188 1.00 94.75 188 LEU A CA 1
ATOM 1535 C C . LEU A 1 188 ? -11.031 -21.185 33.225 1.00 94.75 188 LEU A C 1
ATOM 1537 O O . LEU A 1 188 ? -11.715 -21.164 32.198 1.00 94.75 188 LEU A O 1
ATOM 1541 N N . SER A 1 189 ? -11.566 -21.285 34.445 1.00 93.94 189 SER A N 1
ATOM 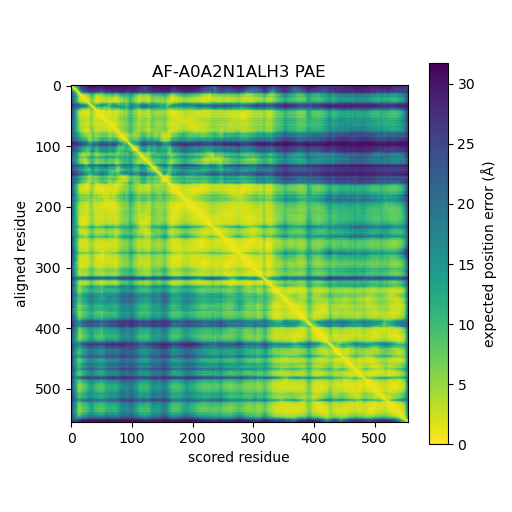1542 C CA . SER A 1 189 ? -13.010 -21.222 34.697 1.00 93.94 189 SER A CA 1
ATOM 1543 C C . SER A 1 189 ? -13.589 -19.871 34.261 1.00 93.94 189 SER A C 1
ATOM 1545 O O . SER A 1 189 ? -12.866 -18.883 34.161 1.00 93.94 189 SER A O 1
ATOM 1547 N N . GLN A 1 190 ? -14.904 -19.787 34.043 1.00 91.81 190 GLN A N 1
ATOM 1548 C CA . GLN A 1 190 ? -15.536 -18.550 33.569 1.00 91.81 190 GLN A CA 1
ATOM 1549 C C . GLN A 1 190 ? -15.274 -17.344 34.489 1.00 91.81 190 GLN A C 1
ATOM 1551 O O . GLN A 1 190 ? -14.949 -16.267 34.001 1.00 91.81 190 GLN A O 1
ATOM 1556 N N . GLN A 1 191 ? -15.390 -17.500 35.813 1.00 92.19 191 GLN A N 1
ATOM 1557 C CA . GLN A 1 191 ? -15.206 -16.378 36.744 1.00 92.19 191 GLN A CA 1
ATOM 1558 C C . GLN A 1 191 ? -13.764 -15.854 36.737 1.00 92.19 191 GLN A C 1
ATOM 1560 O O . GLN A 1 191 ? -13.537 -14.648 36.625 1.00 92.19 191 GLN A O 1
ATOM 1565 N N . GLU A 1 192 ? -12.791 -16.759 36.827 1.00 93.88 192 GLU A N 1
ATOM 1566 C CA . GLU A 1 192 ? -11.371 -16.405 36.838 1.00 93.88 192 GLU A CA 1
ATOM 1567 C C . GLU A 1 192 ? -10.903 -15.905 35.468 1.00 93.88 192 GLU A C 1
ATOM 1569 O O . GLU A 1 192 ? -10.228 -14.881 35.363 1.00 93.88 192 GLU A O 1
ATOM 1574 N N . GLY A 1 193 ? -11.334 -16.581 34.406 1.00 94.50 193 GLY A N 1
ATOM 1575 C CA . GLY A 1 193 ? -10.995 -16.254 33.033 1.00 94.50 193 GLY A CA 1
ATOM 1576 C C . GLY A 1 193 ? -11.550 -14.909 32.576 1.00 94.50 193 GLY A C 1
ATOM 1577 O O . GLY A 1 193 ? -10.821 -14.154 31.937 1.00 94.50 193 GLY A O 1
ATOM 1578 N N . VAL A 1 194 ? -12.784 -14.543 32.951 1.00 94.50 194 VAL A N 1
ATOM 1579 C CA . VAL A 1 194 ? -13.336 -13.207 32.654 1.00 94.50 194 VAL A CA 1
ATOM 1580 C C . VAL A 1 194 ? -12.513 -12.116 33.330 1.00 94.50 194 VAL A C 1
ATOM 1582 O O . VAL A 1 194 ? -12.167 -11.122 32.687 1.00 94.50 194 VAL A O 1
ATOM 1585 N N . LYS A 1 195 ? -12.176 -12.294 34.614 1.00 95.31 195 LYS A N 1
ATOM 1586 C CA . LYS A 1 195 ? -11.345 -11.336 35.353 1.00 95.31 195 LYS A CA 1
ATOM 1587 C C . LYS A 1 195 ? -9.980 -11.184 34.681 1.00 95.31 195 LYS A C 1
ATOM 1589 O O . LYS A 1 195 ? -9.568 -10.066 34.377 1.00 95.31 195 LYS A O 1
ATOM 1594 N N . ARG A 1 196 ? -9.324 -12.306 34.376 1.00 95.75 196 ARG A N 1
ATOM 1595 C CA . ARG A 1 196 ? -7.994 -12.320 33.765 1.00 95.75 196 ARG A CA 1
ATOM 1596 C C . ARG A 1 196 ? -7.982 -11.729 32.355 1.00 95.75 196 ARG A C 1
ATOM 1598 O O . ARG A 1 196 ? -7.088 -10.952 32.033 1.00 95.75 196 ARG A O 1
ATOM 1605 N N . ALA A 1 197 ? -8.980 -12.044 31.528 1.00 96.31 197 ALA A N 1
ATOM 1606 C CA . ALA A 1 197 ? -9.121 -11.464 30.195 1.00 96.31 197 ALA A CA 1
ATOM 1607 C C . ALA A 1 197 ? -9.272 -9.938 30.267 1.00 96.31 197 ALA A C 1
ATOM 1609 O O . ALA A 1 197 ? -8.576 -9.222 29.552 1.00 96.31 197 ALA A O 1
ATOM 1610 N N . LYS A 1 198 ? -10.124 -9.430 31.168 1.00 95.75 198 LYS A N 1
ATOM 1611 C CA . LYS A 1 198 ? -10.316 -7.985 31.366 1.00 95.75 198 LYS A CA 1
ATOM 1612 C C . LYS A 1 198 ? -9.044 -7.276 31.836 1.00 95.75 198 LYS A C 1
ATOM 1614 O O . LYS A 1 198 ? -8.764 -6.188 31.344 1.00 95.75 198 LYS A O 1
ATOM 1619 N N . GLU A 1 199 ? -8.269 -7.887 32.734 1.00 96.56 199 GLU A N 1
ATOM 1620 C CA . GLU A 1 199 ? -6.967 -7.359 33.174 1.00 96.56 199 GLU A CA 1
ATOM 1621 C C . GLU A 1 199 ? -5.975 -7.241 32.008 1.00 96.56 199 GLU A C 1
ATOM 1623 O O . GLU A 1 199 ? -5.364 -6.190 31.833 1.00 96.56 199 GLU A O 1
ATOM 1628 N N . ILE A 1 200 ? -5.849 -8.292 31.188 1.00 97.06 200 ILE A N 1
ATOM 1629 C CA . ILE A 1 200 ? -4.937 -8.319 30.033 1.00 97.06 200 ILE A CA 1
ATOM 1630 C C . ILE A 1 200 ? -5.361 -7.311 28.959 1.00 97.06 200 ILE A C 1
ATOM 1632 O O . ILE A 1 200 ? -4.510 -6.632 28.380 1.00 97.06 200 ILE A O 1
ATOM 1636 N N . ILE A 1 201 ? -6.666 -7.221 28.675 1.00 97.44 201 ILE A N 1
ATOM 1637 C CA . ILE A 1 201 ? -7.206 -6.251 27.716 1.00 97.44 201 ILE A CA 1
ATOM 1638 C C . ILE A 1 201 ? -6.923 -4.839 28.214 1.00 97.44 201 ILE A C 1
ATOM 1640 O O . ILE A 1 201 ? -6.376 -4.044 27.460 1.00 97.44 201 ILE A O 1
ATOM 1644 N N . LYS A 1 202 ? -7.249 -4.544 29.478 1.00 96.94 202 LYS A N 1
ATOM 1645 C CA . LYS A 1 202 ? -7.057 -3.216 30.060 1.00 96.94 202 LYS A CA 1
ATOM 1646 C C . LYS A 1 202 ? -5.600 -2.770 29.969 1.00 96.94 202 LYS A C 1
ATOM 1648 O O . LYS A 1 202 ? -5.342 -1.721 29.395 1.00 96.94 202 LYS A O 1
ATOM 1653 N N . SER A 1 203 ? -4.661 -3.591 30.443 1.00 97.56 203 SER A N 1
ATOM 1654 C CA . SER A 1 203 ? -3.240 -3.228 30.415 1.00 97.56 203 SER A CA 1
ATOM 1655 C C . SER A 1 203 ? -2.704 -3.056 28.993 1.00 97.56 203 SER A C 1
ATOM 1657 O O . SER A 1 203 ? -1.966 -2.114 28.730 1.00 97.56 203 SER A O 1
ATOM 1659 N N . SER A 1 204 ? -3.110 -3.921 28.057 1.00 96.94 204 SER A N 1
ATOM 1660 C CA . SER A 1 204 ? -2.663 -3.825 26.659 1.00 96.94 204 SER A CA 1
ATOM 1661 C C . SER A 1 204 ? -3.251 -2.606 25.946 1.00 96.94 204 SER A C 1
ATOM 1663 O O . SER A 1 204 ? -2.565 -1.978 25.148 1.00 96.94 204 SER A O 1
ATOM 1665 N N . VAL A 1 205 ? -4.514 -2.264 26.221 1.00 97.12 205 VAL A N 1
ATOM 1666 C CA . VAL A 1 205 ? -5.165 -1.072 25.659 1.00 97.12 205 VAL A CA 1
ATOM 1667 C C . VAL A 1 205 ? -4.545 0.199 26.235 1.00 97.12 205 VAL A C 1
ATOM 1669 O O . VAL A 1 205 ? -4.273 1.115 25.469 1.00 97.12 205 VAL A O 1
ATOM 1672 N N . GLU A 1 206 ? -4.286 0.259 27.544 1.00 96.56 206 GLU A N 1
ATOM 1673 C CA . GLU A 1 206 ? -3.621 1.401 28.189 1.00 96.56 206 GLU A CA 1
ATOM 1674 C C . GLU A 1 206 ? -2.219 1.636 27.602 1.00 96.56 206 GLU A C 1
ATOM 1676 O O . GLU A 1 206 ? -1.939 2.739 27.134 1.00 96.56 206 GLU A O 1
ATOM 1681 N N . GLU A 1 207 ? -1.393 0.587 27.516 1.00 96.94 207 GLU A N 1
ATOM 1682 C CA . GLU A 1 207 ? -0.056 0.640 26.902 1.00 96.94 207 GLU A CA 1
ATOM 1683 C C . GLU A 1 207 ? -0.119 1.101 25.435 1.00 96.94 207 GLU A C 1
ATOM 1685 O O . GLU A 1 207 ? 0.653 1.956 24.994 1.00 96.94 207 GLU A O 1
ATOM 1690 N N . PHE A 1 208 ? -1.070 0.564 24.664 1.00 97.38 208 PHE A N 1
ATOM 1691 C CA . PHE A 1 208 ? -1.249 0.935 23.263 1.00 97.38 208 PHE A CA 1
ATOM 1692 C C . PHE A 1 208 ? -1.656 2.406 23.110 1.00 97.38 208 PHE A C 1
ATOM 1694 O O . PHE A 1 208 ? -1.107 3.116 22.266 1.00 97.38 208 PHE A O 1
ATOM 1701 N N . CYS A 1 209 ? -2.614 2.870 23.915 1.00 95.31 209 CYS A N 1
ATOM 1702 C CA . CYS A 1 209 ? -3.091 4.249 23.896 1.00 95.31 209 CYS A CA 1
ATOM 1703 C C . CYS A 1 209 ? -1.983 5.233 24.286 1.00 95.31 209 CYS A C 1
ATOM 1705 O O . CYS A 1 209 ? -1.813 6.238 23.600 1.00 95.31 209 CYS A O 1
ATOM 1707 N N . GLU A 1 210 ? -1.198 4.931 25.322 1.00 96.56 210 GLU A N 1
ATOM 1708 C CA . GLU A 1 210 ? -0.071 5.769 25.750 1.00 96.56 210 GLU A CA 1
ATOM 1709 C C . GLU A 1 210 ? 0.977 5.917 24.636 1.00 96.56 210 GLU A C 1
ATOM 1711 O O . GLU A 1 210 ? 1.495 7.004 24.376 1.00 96.56 210 GLU A O 1
ATOM 1716 N N . ARG A 1 211 ? 1.268 4.825 23.923 1.00 96.44 211 ARG A N 1
ATOM 1717 C CA . ARG A 1 211 ? 2.336 4.811 22.920 1.00 96.44 211 ARG A CA 1
ATOM 1718 C C . ARG A 1 211 ? 1.899 5.378 21.567 1.00 96.44 211 ARG A C 1
ATOM 1720 O O . ARG A 1 211 ? 2.659 6.136 20.951 1.00 96.44 211 ARG A O 1
ATOM 1727 N N . TYR A 1 212 ? 0.690 5.036 21.112 1.00 97.38 212 TYR A N 1
ATOM 1728 C CA . TYR A 1 212 ? 0.215 5.268 19.739 1.00 97.38 212 TYR A CA 1
ATOM 1729 C C . TYR A 1 212 ? -1.072 6.091 19.629 1.00 97.38 212 TYR A C 1
ATOM 1731 O O . TYR A 1 212 ? -1.400 6.521 18.522 1.00 97.38 212 TYR A O 1
ATOM 1739 N N . GLY A 1 213 ? -1.800 6.307 20.729 1.00 95.06 213 GLY A N 1
ATOM 1740 C CA . GLY A 1 213 ? -3.130 6.925 20.717 1.00 95.06 213 GLY A CA 1
ATOM 1741 C C . GLY A 1 213 ? -3.138 8.302 20.061 1.00 95.06 213 GLY A C 1
ATOM 1742 O O . GLY A 1 213 ? -3.947 8.551 19.172 1.00 95.06 213 GLY A O 1
ATOM 1743 N N . ASP A 1 214 ? -2.175 9.163 20.402 1.00 94.50 214 ASP A N 1
ATOM 1744 C CA . ASP A 1 214 ? -2.090 10.496 19.800 1.00 94.50 214 ASP A CA 1
ATOM 1745 C C . ASP A 1 214 ? -1.858 10.452 18.287 1.00 94.50 214 ASP A C 1
ATOM 1747 O O . ASP A 1 214 ? -2.566 11.128 17.536 1.00 94.50 214 ASP A O 1
ATOM 1751 N N . SER A 1 215 ? -0.903 9.632 17.842 1.00 96.56 215 SER A N 1
ATOM 1752 C CA . SER A 1 215 ? -0.560 9.462 16.428 1.00 96.56 215 SER A CA 1
ATOM 1753 C C . SER A 1 215 ? -1.758 8.946 15.629 1.00 96.56 215 SER A C 1
ATOM 1755 O O . SER A 1 215 ? -2.114 9.510 14.599 1.00 96.56 215 SER A O 1
ATOM 1757 N N . LEU A 1 216 ? -2.426 7.902 16.125 1.00 96.75 216 LEU A N 1
ATOM 1758 C CA . LEU A 1 216 ? -3.573 7.292 15.449 1.00 96.75 216 LEU A CA 1
ATOM 1759 C C . LEU A 1 216 ? -4.817 8.174 15.486 1.00 96.75 216 LEU A C 1
ATOM 1761 O O . LEU A 1 216 ? -5.581 8.197 14.522 1.00 96.75 216 LEU A O 1
ATOM 1765 N N . GLU A 1 217 ? -5.005 8.954 16.547 1.00 93.50 217 GLU A N 1
ATOM 1766 C CA . GLU A 1 217 ? -6.058 9.953 16.553 1.00 93.50 217 GLU A CA 1
ATOM 1767 C C . GLU A 1 217 ? -5.755 11.006 15.464 1.00 93.50 217 GLU A C 1
ATOM 1769 O O . GLU A 1 217 ? -6.675 11.376 14.748 1.00 93.50 217 GLU A O 1
ATOM 1774 N N . ARG A 1 218 ? -4.502 11.452 15.239 1.00 93.88 218 ARG A N 1
ATOM 1775 C CA . ARG A 1 218 ? -4.199 12.441 14.170 1.00 93.88 218 ARG A CA 1
ATOM 1776 C C . ARG A 1 218 ? -4.506 11.863 12.796 1.00 93.88 218 ARG A C 1
ATOM 1778 O O . ARG A 1 218 ? -5.156 12.510 11.980 1.00 93.88 218 ARG A O 1
ATOM 1785 N N . VAL A 1 219 ? -4.130 10.603 12.584 1.00 95.44 219 VAL A N 1
ATOM 1786 C CA . VAL A 1 219 ? -4.493 9.868 11.368 1.00 95.44 219 VAL A CA 1
ATOM 1787 C C . VAL A 1 219 ? -6.004 9.789 11.201 1.00 95.44 219 VAL A C 1
ATOM 1789 O O . VAL A 1 219 ? -6.493 9.953 10.090 1.00 95.44 219 VAL A O 1
ATOM 1792 N N . SER A 1 220 ? -6.763 9.579 12.277 1.00 94.19 220 SER A N 1
ATOM 1793 C CA . SER A 1 220 ? -8.221 9.485 12.194 1.00 94.19 220 SER A CA 1
ATOM 1794 C C . SER A 1 220 ? -8.893 10.784 11.742 1.00 94.19 220 SER A C 1
ATOM 1796 O O . SER A 1 220 ? -9.880 10.712 11.007 1.00 94.19 220 SER A O 1
ATOM 1798 N N . TRP A 1 221 ? -8.338 11.947 12.105 1.00 92.38 221 TRP A N 1
ATOM 1799 C CA . TRP A 1 221 ? -8.797 13.257 11.621 1.00 92.38 221 TRP A CA 1
ATOM 1800 C C . TRP A 1 221 ? -8.602 13.361 10.115 1.00 92.38 221 TRP A C 1
ATOM 1802 O O . TRP A 1 221 ? -9.571 13.527 9.376 1.00 92.38 221 TRP A O 1
ATOM 1812 N N . TYR A 1 222 ? -7.368 13.147 9.660 1.00 93.00 222 TYR A N 1
ATOM 1813 C CA . TYR A 1 222 ? -7.035 13.214 8.241 1.00 93.00 222 TYR A CA 1
ATOM 1814 C C . TYR A 1 222 ? -7.805 12.178 7.411 1.00 93.00 222 TYR A C 1
ATOM 1816 O O . TYR A 1 222 ? -8.373 12.497 6.373 1.00 93.00 222 TYR A O 1
ATOM 1824 N N . ARG A 1 223 ? -7.914 10.941 7.906 1.00 93.25 223 ARG A N 1
ATOM 1825 C CA . ARG A 1 223 ? -8.668 9.858 7.262 1.00 93.25 223 ARG A CA 1
ATOM 1826 C C . ARG A 1 223 ? -10.138 10.213 7.058 1.00 93.25 223 ARG A C 1
ATOM 1828 O O . ARG A 1 223 ? -10.689 9.880 6.013 1.00 93.25 223 ARG A O 1
ATOM 1835 N N . THR A 1 224 ? -10.750 10.855 8.051 1.00 91.69 224 THR A N 1
ATOM 1836 C CA . THR A 1 224 ? -12.149 11.288 7.986 1.00 91.69 224 THR A CA 1
ATOM 1837 C C . THR A 1 224 ? -12.312 12.404 6.961 1.00 91.69 224 THR A C 1
ATOM 1839 O O . THR A 1 224 ? -13.124 12.265 6.054 1.00 91.69 224 THR A O 1
ATOM 1842 N N . ALA A 1 225 ? -11.485 13.449 7.044 1.00 90.38 225 ALA A N 1
ATOM 1843 C CA . ALA A 1 225 ? -11.552 14.599 6.146 1.00 90.38 225 ALA A CA 1
ATOM 1844 C C . ALA A 1 225 ? -11.351 14.212 4.670 1.00 90.38 225 ALA A C 1
ATOM 1846 O O . ALA A 1 225 ? -12.119 14.630 3.809 1.00 90.38 225 ALA A O 1
ATOM 1847 N N . ILE A 1 226 ? -10.377 13.344 4.381 1.00 89.94 226 ILE A N 1
ATOM 1848 C CA . ILE A 1 226 ? -10.131 12.852 3.018 1.00 89.94 226 ILE A CA 1
ATOM 1849 C C . ILE A 1 226 ? -11.284 11.975 2.525 1.00 89.94 226 ILE A C 1
ATOM 1851 O O . ILE A 1 226 ? -11.658 12.043 1.360 1.00 89.94 226 ILE A O 1
ATOM 1855 N N . ALA A 1 227 ? -11.871 11.144 3.392 1.00 90.25 227 ALA A N 1
ATOM 1856 C CA . ALA A 1 227 ? -13.049 10.375 3.009 1.00 90.25 227 ALA A CA 1
ATOM 1857 C C . ALA A 1 227 ? -14.240 11.297 2.700 1.00 90.25 227 ALA A C 1
ATOM 1859 O O . ALA A 1 227 ? -14.958 11.037 1.741 1.00 90.25 227 ALA A O 1
ATOM 1860 N N . VAL A 1 228 ? -14.441 12.367 3.477 1.00 88.44 228 VAL A N 1
ATOM 1861 C CA . VAL A 1 228 ? -15.492 13.358 3.208 1.00 88.44 228 VAL A CA 1
ATOM 1862 C C . VAL A 1 228 ? -15.256 14.044 1.867 1.00 88.44 228 VAL A C 1
ATOM 1864 O O . VAL A 1 228 ? -16.164 14.015 1.045 1.00 88.44 228 VAL A O 1
ATOM 1867 N N . GLU A 1 229 ? -14.057 14.579 1.615 1.00 88.56 229 GLU A N 1
ATOM 1868 C CA . GLU A 1 229 ? -13.711 15.237 0.344 1.00 88.56 229 GLU A CA 1
ATOM 1869 C C . GLU A 1 229 ? -13.957 14.327 -0.866 1.00 88.56 229 GLU A C 1
ATOM 1871 O O . GLU A 1 229 ? -14.578 14.744 -1.837 1.00 88.56 229 GLU A O 1
ATOM 1876 N N . GLN A 1 230 ? -13.589 13.046 -0.783 1.00 86.56 230 GLN A N 1
ATOM 1877 C CA . GLN A 1 230 ? -13.775 12.121 -1.903 1.00 86.56 230 GLN A CA 1
ATOM 1878 C C . GLN A 1 230 ? -15.226 11.783 -2.240 1.00 86.56 230 GLN A C 1
ATOM 1880 O O . GLN A 1 230 ? -15.502 11.307 -3.346 1.00 86.56 230 GLN A O 1
ATOM 1885 N N . PHE A 1 231 ? -16.136 11.922 -1.277 1.00 87.19 231 PHE A N 1
ATOM 1886 C CA . PHE A 1 231 ? -17.537 11.546 -1.443 1.00 87.19 231 PHE A CA 1
ATOM 1887 C C . PHE A 1 231 ? -18.495 12.747 -1.425 1.00 87.19 231 PHE A C 1
ATOM 1889 O O . PHE A 1 231 ? -19.693 12.539 -1.632 1.00 87.19 231 PHE A O 1
ATOM 1896 N N . SER A 1 232 ? -17.998 13.964 -1.188 1.00 86.81 232 SER A N 1
ATOM 1897 C CA . SER A 1 232 ? -18.769 15.211 -1.187 1.00 86.81 232 SER A CA 1
ATOM 1898 C C . SER A 1 232 ? -18.580 16.015 -2.480 1.00 86.81 232 SER A C 1
ATOM 1900 O O . SER A 1 232 ? -17.961 15.549 -3.438 1.00 86.81 232 SER A O 1
ATOM 1902 N N . ASN A 1 233 ? -19.165 17.217 -2.534 1.00 82.50 233 ASN A N 1
ATOM 1903 C CA . ASN A 1 233 ? -19.036 18.135 -3.670 1.00 82.50 233 ASN A CA 1
ATOM 1904 C C . ASN A 1 233 ? -17.860 19.116 -3.524 1.00 82.50 233 ASN A C 1
ATOM 1906 O O . ASN A 1 233 ? -17.678 19.989 -4.377 1.00 82.50 233 ASN A O 1
ATOM 1910 N N . ILE A 1 234 ? -17.071 18.996 -2.454 1.00 82.19 234 ILE A N 1
ATOM 1911 C CA . ILE A 1 234 ? -15.938 19.882 -2.197 1.00 82.19 234 ILE A CA 1
ATOM 1912 C C . ILE A 1 234 ? -14.792 19.532 -3.145 1.00 82.19 234 ILE A C 1
ATOM 1914 O O . ILE A 1 234 ? -14.465 18.370 -3.351 1.00 82.19 234 ILE A O 1
ATOM 1918 N N . ASN A 1 235 ? -14.142 20.560 -3.684 1.00 81.88 235 ASN A N 1
ATOM 1919 C CA . ASN A 1 235 ? -12.910 20.426 -4.457 1.00 81.88 235 ASN A CA 1
ATOM 1920 C C . ASN A 1 235 ? -11.755 21.100 -3.701 1.00 81.88 235 ASN A C 1
ATOM 1922 O O . ASN A 1 235 ? -11.236 22.130 -4.135 1.00 81.88 235 ASN A O 1
ATOM 1926 N N . ALA A 1 236 ? -11.431 20.561 -2.526 1.00 83.81 236 ALA A N 1
ATOM 1927 C CA . ALA A 1 236 ? -10.384 21.067 -1.645 1.00 83.81 236 ALA A CA 1
ATOM 1928 C C . ALA A 1 236 ? -9.060 20.390 -1.986 1.00 83.81 236 ALA A C 1
ATOM 1930 O O . ALA A 1 236 ? -9.001 19.183 -2.223 1.00 83.81 236 ALA A O 1
ATOM 1931 N N . THR A 1 237 ? -7.974 21.155 -1.993 1.00 86.19 237 THR A N 1
ATOM 1932 C CA . THR A 1 237 ? -6.647 20.558 -2.123 1.00 86.19 237 THR A CA 1
ATOM 1933 C C . THR A 1 237 ? -6.243 19.882 -0.812 1.00 86.19 237 THR A C 1
ATOM 1935 O O . THR A 1 237 ? -6.752 20.195 0.266 1.00 86.19 237 THR A O 1
ATOM 1938 N N . TYR A 1 238 ? -5.276 18.964 -0.872 1.00 86.75 238 TYR A N 1
ATOM 1939 C CA . TYR A 1 238 ? -4.736 18.353 0.345 1.00 86.75 238 TYR A CA 1
ATOM 1940 C C . TYR A 1 238 ? -4.101 19.377 1.296 1.00 86.75 238 TYR A C 1
ATOM 1942 O O . TYR A 1 238 ? -4.116 19.157 2.505 1.00 86.75 238 TYR A O 1
ATOM 1950 N N . GLU A 1 239 ? -3.553 20.475 0.766 1.00 87.00 239 GLU A N 1
ATOM 1951 C CA . GLU A 1 239 ? -3.016 21.577 1.570 1.00 87.00 239 GLU A CA 1
ATOM 1952 C C . GLU A 1 239 ? -4.131 22.285 2.339 1.00 87.00 239 GLU A C 1
ATOM 1954 O O . GLU A 1 239 ? -3.988 22.507 3.542 1.00 87.00 239 GLU A O 1
ATOM 1959 N N . ASP A 1 240 ? -5.264 22.548 1.679 1.00 89.19 240 ASP A N 1
ATOM 1960 C CA . ASP A 1 240 ? -6.422 23.164 2.326 1.00 89.19 240 ASP A CA 1
ATOM 1961 C C . ASP A 1 240 ? -6.930 22.274 3.473 1.00 89.19 240 ASP A C 1
ATOM 1963 O O . ASP A 1 240 ? -7.139 22.752 4.587 1.00 89.19 240 ASP A O 1
ATOM 1967 N N . ILE A 1 241 ? -7.050 20.958 3.236 1.00 90.38 241 ILE A N 1
ATOM 1968 C CA . ILE A 1 241 ? -7.500 19.992 4.254 1.00 90.38 241 ILE A CA 1
ATOM 1969 C C . ILE A 1 241 ? -6.560 19.995 5.461 1.00 90.38 241 ILE A C 1
ATOM 1971 O O . ILE A 1 241 ? -7.011 20.043 6.603 1.00 90.38 241 ILE A O 1
ATOM 1975 N N . ILE A 1 242 ? -5.246 19.940 5.234 1.00 88.69 242 ILE A N 1
ATOM 1976 C CA . ILE A 1 242 ? -4.266 19.958 6.327 1.00 88.69 242 ILE A CA 1
ATOM 1977 C C . ILE A 1 242 ? -4.323 21.284 7.096 1.00 88.69 242 ILE A C 1
ATOM 1979 O O . ILE A 1 242 ? -4.264 21.266 8.326 1.00 88.69 242 ILE A O 1
ATOM 1983 N N . SER A 1 243 ? -4.472 22.416 6.402 1.00 89.00 243 SER A N 1
ATOM 1984 C CA . SER A 1 243 ? -4.616 23.727 7.043 1.00 89.00 243 SER A CA 1
ATOM 1985 C C . SER A 1 243 ? -5.873 23.799 7.909 1.00 89.00 243 SER A C 1
ATOM 1987 O O . SER A 1 243 ? -5.824 24.366 9.000 1.00 89.00 243 SER A O 1
ATOM 1989 N N . GLU A 1 244 ? -6.983 23.216 7.454 1.00 89.44 244 GLU A N 1
ATOM 1990 C CA . GLU A 1 244 ? -8.233 23.188 8.212 1.00 89.44 244 GLU A CA 1
ATOM 1991 C C . GLU A 1 244 ? -8.082 22.344 9.481 1.00 89.44 244 GLU A C 1
ATOM 1993 O O . GLU A 1 244 ? -8.361 22.797 10.591 1.00 89.44 244 GLU A O 1
ATOM 1998 N N . LEU A 1 245 ? -7.526 21.140 9.337 1.00 88.81 245 LEU A N 1
ATOM 1999 C CA . LEU A 1 245 ? -7.250 20.241 10.457 1.00 88.81 245 LEU A CA 1
ATOM 2000 C C . LEU A 1 245 ? -6.271 20.846 11.475 1.00 88.81 245 LEU A C 1
ATOM 2002 O O . LEU A 1 245 ? -6.405 20.604 12.678 1.00 88.81 245 LEU A O 1
ATOM 2006 N N . GLY A 1 246 ? -5.329 21.672 11.011 1.00 85.38 246 GLY A N 1
ATOM 2007 C CA . GLY A 1 246 ? -4.374 22.401 11.846 1.00 85.38 246 GLY A CA 1
ATOM 2008 C C . GLY A 1 246 ? -5.019 23.350 12.864 1.00 85.38 246 GLY A C 1
ATOM 2009 O O . GLY A 1 246 ? -4.392 23.673 13.873 1.00 85.38 246 GLY A O 1
ATOM 2010 N N . LYS A 1 247 ? -6.282 23.759 12.662 1.00 85.69 247 LYS A N 1
ATOM 2011 C CA . LYS A 1 247 ? -7.039 24.570 13.636 1.00 85.69 247 LYS A CA 1
ATOM 2012 C C . LYS A 1 247 ? -7.424 23.781 14.889 1.00 85.69 247 LYS A C 1
ATOM 2014 O O . LYS A 1 247 ? -7.554 24.360 15.965 1.00 85.69 247 LYS A O 1
ATOM 2019 N N . TYR A 1 248 ? -7.599 22.469 14.750 1.00 82.88 248 TYR A N 1
ATOM 2020 C CA . TYR A 1 248 ? -8.097 21.587 15.807 1.00 82.88 248 TYR A CA 1
ATOM 2021 C C . TYR A 1 248 ? -6.994 20.751 16.444 1.00 82.88 248 TYR A C 1
ATOM 2023 O O . TYR A 1 248 ? -7.143 20.269 17.572 1.00 82.88 248 TYR A O 1
ATOM 2031 N N . ARG A 1 249 ? -5.877 20.557 15.734 1.00 82.94 249 ARG A N 1
ATOM 2032 C CA . ARG A 1 249 ? -4.783 19.737 16.231 1.00 82.94 249 ARG A CA 1
ATOM 2033 C C . ARG A 1 249 ? -3.427 20.164 15.708 1.00 82.94 249 ARG A C 1
ATOM 2035 O O . ARG A 1 249 ? -3.271 20.487 14.540 1.00 82.94 249 ARG A O 1
ATOM 2042 N N . GLU A 1 250 ? -2.429 20.058 16.579 1.00 84.31 250 GLU A N 1
ATOM 2043 C CA . GLU A 1 250 ? -1.034 20.248 16.203 1.00 84.31 250 GLU A CA 1
ATOM 2044 C C . GLU A 1 250 ? -0.616 19.186 15.182 1.00 84.31 250 GLU A C 1
ATOM 2046 O O . GLU A 1 250 ? -0.568 17.984 15.474 1.00 84.31 250 GLU A O 1
ATOM 2051 N N . VAL A 1 251 ? -0.342 19.656 13.971 1.00 84.38 251 VAL A N 1
ATOM 2052 C CA . VAL A 1 251 ? 0.173 18.869 12.860 1.00 84.38 251 VAL A CA 1
ATOM 2053 C C . VAL A 1 251 ? 1.310 19.674 12.248 1.00 84.38 251 VAL A C 1
ATOM 2055 O O . VAL A 1 251 ? 1.088 20.645 11.530 1.00 84.38 251 VAL A O 1
ATOM 2058 N N . ASP A 1 252 ? 2.537 19.269 12.551 1.00 89.62 252 ASP A N 1
ATOM 2059 C CA . ASP A 1 252 ? 3.735 19.778 11.896 1.00 89.62 252 ASP A CA 1
ATOM 2060 C C . ASP A 1 252 ? 4.600 18.623 11.382 1.00 89.62 252 ASP A C 1
ATOM 2062 O O . ASP A 1 252 ? 4.384 17.444 11.691 1.00 89.62 252 ASP A O 1
ATOM 2066 N N . GLN A 1 253 ? 5.605 18.968 10.581 1.00 92.62 253 GLN A N 1
ATOM 2067 C CA . GLN A 1 253 ? 6.518 18.002 9.986 1.00 92.62 253 GLN A CA 1
ATOM 2068 C C . GLN A 1 253 ? 7.225 17.115 11.029 1.00 92.62 253 GLN A C 1
ATOM 2070 O O . GLN A 1 253 ? 7.363 15.910 10.815 1.00 92.62 253 GLN A O 1
ATOM 2075 N N . GLY A 1 254 ? 7.693 17.679 12.144 1.00 94.44 254 GLY A N 1
ATOM 2076 C CA . GLY A 1 254 ? 8.393 16.942 13.197 1.00 94.44 254 GLY A CA 1
ATOM 2077 C C . GLY A 1 254 ? 7.475 15.955 13.918 1.00 94.44 254 GLY A C 1
ATOM 2078 O O . GLY A 1 254 ? 7.850 14.794 14.117 1.00 94.44 254 GLY A O 1
ATOM 2079 N N . VAL A 1 255 ? 6.252 16.386 14.235 1.00 95.31 255 VAL A N 1
ATOM 2080 C CA . VAL A 1 255 ? 5.202 15.537 14.815 1.00 95.31 255 VAL A CA 1
ATOM 2081 C C . VAL A 1 255 ? 4.877 14.372 13.880 1.00 95.31 255 VAL A C 1
ATOM 2083 O O . VAL A 1 255 ? 4.884 13.218 14.313 1.00 95.31 255 VAL A O 1
ATOM 2086 N N . LEU A 1 256 ? 4.678 14.641 12.589 1.00 96.38 256 LEU A N 1
ATOM 2087 C CA . LEU A 1 256 ? 4.344 13.612 11.605 1.00 96.38 256 LEU A CA 1
ATOM 2088 C C . LEU A 1 256 ? 5.498 12.631 11.335 1.00 96.38 256 LEU A C 1
ATOM 2090 O O . LEU A 1 256 ? 5.251 11.441 11.147 1.00 96.38 256 LEU A O 1
ATOM 2094 N N . ILE A 1 257 ? 6.762 13.076 11.366 1.00 96.94 257 ILE A N 1
ATOM 2095 C CA . ILE A 1 257 ? 7.926 12.170 11.282 1.00 96.94 257 ILE A CA 1
ATOM 2096 C C . ILE A 1 257 ? 7.939 11.207 12.477 1.00 96.94 257 ILE A C 1
ATOM 2098 O O . ILE A 1 257 ? 8.197 10.010 12.314 1.00 96.94 257 ILE A O 1
ATOM 2102 N N . ASN A 1 258 ? 7.651 11.708 13.681 1.00 96.25 258 ASN A N 1
ATOM 2103 C CA . ASN A 1 258 ? 7.567 10.874 14.877 1.00 96.25 258 ASN A CA 1
ATOM 2104 C C . ASN A 1 258 ? 6.381 9.899 14.813 1.00 96.25 258 ASN A C 1
ATOM 2106 O O . ASN A 1 258 ? 6.532 8.726 15.156 1.00 96.25 258 ASN A O 1
ATOM 2110 N N . ASP A 1 259 ? 5.225 10.352 14.326 1.00 97.56 259 ASP A N 1
ATOM 2111 C CA . ASP A 1 259 ? 4.064 9.490 14.100 1.00 97.56 259 ASP A CA 1
ATOM 2112 C C . ASP A 1 259 ? 4.389 8.372 13.114 1.00 97.56 259 ASP A C 1
ATOM 2114 O O . ASP A 1 259 ? 4.143 7.203 13.412 1.00 97.56 259 ASP A O 1
ATOM 2118 N N . LEU A 1 260 ? 5.026 8.702 11.986 1.00 97.50 260 LEU A N 1
ATOM 2119 C CA . LEU A 1 260 ? 5.448 7.719 10.994 1.00 97.50 260 LEU A CA 1
ATOM 2120 C C . LEU A 1 260 ? 6.364 6.664 11.626 1.00 97.50 260 LEU A C 1
ATOM 2122 O O . LEU A 1 260 ? 6.124 5.467 11.472 1.00 97.50 260 LEU A O 1
ATOM 2126 N N . LYS A 1 261 ? 7.364 7.094 12.407 1.00 96.81 261 LYS A N 1
ATOM 2127 C CA . LYS A 1 261 ? 8.257 6.187 13.140 1.00 96.81 261 LYS A CA 1
ATOM 2128 C C . LYS A 1 261 ? 7.478 5.253 14.070 1.00 96.81 261 LYS A C 1
ATOM 2130 O O . LYS A 1 261 ? 7.703 4.044 14.046 1.00 96.81 261 LYS A O 1
ATOM 2135 N N . LYS A 1 262 ? 6.556 5.791 14.873 1.00 97.38 262 LYS A N 1
ATOM 2136 C CA . LYS A 1 262 ? 5.734 5.008 15.807 1.00 97.38 262 LYS A CA 1
ATOM 2137 C C . LYS A 1 262 ? 4.893 3.955 15.085 1.00 97.38 262 LYS A C 1
ATOM 2139 O O . LYS A 1 262 ? 4.877 2.803 15.520 1.00 97.38 262 LYS A O 1
ATOM 2144 N N . LEU A 1 263 ? 4.243 4.316 13.977 1.00 98.00 263 LEU A N 1
ATOM 2145 C CA . LEU A 1 263 ? 3.447 3.374 13.183 1.00 98.00 263 LEU A CA 1
ATOM 2146 C C . LEU A 1 263 ? 4.318 2.276 12.553 1.00 98.00 263 LEU A C 1
ATOM 2148 O O . LEU A 1 263 ? 3.922 1.112 12.558 1.00 98.00 263 LEU A O 1
ATOM 2152 N N . LEU A 1 264 ? 5.530 2.603 12.093 1.00 97.12 264 LEU A N 1
ATOM 2153 C CA . LEU A 1 264 ? 6.482 1.612 11.578 1.00 97.12 264 LEU A CA 1
ATOM 2154 C C . LEU A 1 264 ? 7.018 0.674 12.676 1.00 97.12 264 LEU A C 1
ATOM 2156 O O . LEU A 1 264 ? 7.226 -0.512 12.408 1.00 97.12 264 LEU A O 1
ATOM 2160 N N . CYS A 1 265 ? 7.222 1.161 13.906 1.00 96.38 265 CYS A N 1
ATOM 2161 C CA . CYS A 1 265 ? 7.536 0.307 15.060 1.00 96.38 265 CYS A CA 1
ATOM 2162 C C . CYS A 1 265 ? 6.382 -0.655 15.362 1.00 96.38 265 CYS A C 1
ATOM 2164 O O . CYS A 1 265 ? 6.603 -1.861 15.460 1.00 96.38 265 CYS A O 1
ATOM 2166 N N . LEU A 1 266 ? 5.148 -0.142 15.432 1.00 97.19 266 LEU A N 1
ATOM 2167 C CA . LEU A 1 266 ? 3.961 -0.968 15.656 1.00 97.19 266 LEU A CA 1
ATOM 2168 C C . LEU A 1 266 ? 3.805 -2.035 14.563 1.00 97.19 266 LEU A C 1
ATOM 2170 O O . LEU A 1 266 ? 3.534 -3.197 14.860 1.00 97.19 266 LEU A O 1
ATOM 2174 N N . TYR A 1 267 ? 4.028 -1.659 13.300 1.00 96.88 267 TYR A N 1
ATOM 2175 C CA . TYR A 1 267 ? 3.951 -2.582 12.171 1.00 96.88 267 TYR A CA 1
ATOM 2176 C C . TYR A 1 267 ? 4.973 -3.710 12.306 1.00 96.88 267 TYR A C 1
ATOM 2178 O O . TYR A 1 267 ? 4.628 -4.873 12.112 1.00 96.88 267 TYR A O 1
ATOM 2186 N N . LYS A 1 268 ? 6.216 -3.393 12.684 1.00 95.00 268 LYS A N 1
ATOM 2187 C CA . LYS A 1 268 ? 7.258 -4.399 12.916 1.00 95.00 268 LYS A CA 1
ATOM 2188 C C . LYS A 1 268 ? 6.898 -5.355 14.048 1.00 95.00 268 LYS A C 1
ATOM 2190 O O . LYS A 1 268 ? 7.014 -6.566 13.881 1.00 95.00 268 LYS A O 1
ATOM 2195 N N . GLU A 1 269 ? 6.464 -4.815 15.184 1.00 94.69 269 GLU A N 1
ATOM 2196 C CA . GLU A 1 269 ? 6.046 -5.606 16.344 1.00 94.69 269 GLU A CA 1
ATOM 2197 C C . GLU A 1 269 ? 4.915 -6.573 15.972 1.00 94.69 269 GLU A C 1
ATOM 2199 O O . GLU A 1 269 ? 4.978 -7.763 16.284 1.00 94.69 269 GLU A O 1
ATOM 2204 N N . TRP A 1 270 ? 3.911 -6.088 15.240 1.00 96.25 270 TRP A N 1
ATOM 2205 C CA . TRP A 1 270 ? 2.776 -6.896 14.801 1.00 96.25 270 TRP A CA 1
ATOM 2206 C C . TRP A 1 270 ? 3.134 -7.895 13.701 1.00 96.25 270 TRP A C 1
ATOM 2208 O O . TRP A 1 270 ? 2.645 -9.020 13.749 1.00 96.25 270 TRP A O 1
ATOM 2218 N N . SER A 1 271 ? 4.004 -7.536 12.754 1.00 95.38 271 SER A N 1
ATOM 2219 C CA . SER A 1 271 ? 4.501 -8.463 11.727 1.00 95.38 271 SER A CA 1
ATOM 2220 C C . SER A 1 271 ? 5.233 -9.631 12.376 1.00 95.38 271 SER A C 1
ATOM 2222 O O . SER A 1 271 ? 4.857 -10.777 12.156 1.00 95.38 271 SER A O 1
ATOM 2224 N N . ASN A 1 272 ? 6.174 -9.348 13.283 1.00 93.31 272 ASN A N 1
ATOM 2225 C CA . ASN A 1 272 ? 6.880 -10.383 14.039 1.00 93.31 272 ASN A CA 1
ATOM 2226 C C . ASN A 1 272 ? 5.907 -11.275 14.821 1.00 93.31 272 ASN A C 1
ATOM 2228 O O . ASN A 1 272 ? 6.120 -12.479 14.955 1.00 93.31 272 ASN A O 1
ATOM 2232 N N . LEU A 1 273 ? 4.838 -10.698 15.370 1.00 93.19 273 LEU A N 1
ATOM 2233 C CA . LEU A 1 273 ? 3.832 -11.461 16.094 1.00 93.19 273 LEU A CA 1
ATOM 2234 C C . LEU A 1 273 ? 3.020 -12.379 15.174 1.00 93.19 273 LEU A C 1
ATOM 2236 O O . LEU A 1 273 ? 2.710 -13.508 15.552 1.00 93.19 273 LEU A O 1
ATOM 2240 N N . VAL A 1 274 ? 2.677 -11.918 13.973 1.00 93.94 274 VAL A N 1
ATOM 2241 C CA . VAL A 1 274 ? 1.999 -12.735 12.960 1.00 93.94 274 VAL A CA 1
ATOM 2242 C C . VAL A 1 274 ? 2.906 -13.867 12.495 1.00 93.94 274 VAL A C 1
ATOM 2244 O O . VAL A 1 274 ? 2.450 -15.006 12.473 1.00 93.94 274 VAL A O 1
ATOM 2247 N N . ASP A 1 275 ? 4.177 -13.581 12.225 1.00 92.31 275 ASP A N 1
ATOM 2248 C CA . ASP A 1 275 ? 5.145 -14.576 11.759 1.00 92.31 275 ASP A CA 1
ATOM 2249 C C . ASP A 1 275 ? 5.388 -15.678 12.807 1.00 92.31 275 ASP A C 1
ATOM 2251 O O . ASP A 1 275 ? 5.530 -16.848 12.459 1.00 92.31 275 ASP A O 1
ATOM 2255 N N . ASN A 1 276 ? 5.376 -15.328 14.100 1.00 91.19 276 ASN A N 1
ATOM 2256 C CA . ASN A 1 276 ? 5.638 -16.277 15.187 1.00 91.19 276 ASN A CA 1
ATOM 2257 C C . ASN A 1 276 ? 4.386 -16.989 15.731 1.00 91.19 276 ASN A C 1
ATOM 2259 O O . ASN A 1 276 ? 4.474 -18.139 16.156 1.00 91.19 276 ASN A O 1
ATOM 2263 N N . ILE A 1 277 ? 3.234 -16.308 15.791 1.00 88.75 277 ILE A N 1
ATOM 2264 C CA . ILE A 1 277 ? 2.020 -16.798 16.481 1.00 88.75 277 ILE A CA 1
ATOM 2265 C C . ILE A 1 277 ? 0.873 -17.088 15.500 1.00 88.75 277 ILE A C 1
ATOM 2267 O O . ILE A 1 277 ? -0.028 -17.864 15.816 1.00 88.75 277 ILE A O 1
ATOM 2271 N N . GLY A 1 278 ? 0.859 -16.474 14.313 1.00 89.00 278 GLY A N 1
ATOM 2272 C CA . GLY A 1 278 ? -0.215 -16.654 13.330 1.00 89.00 278 GLY A CA 1
ATOM 2273 C C . GLY A 1 278 ? -1.549 -16.007 13.729 1.00 89.00 278 GLY A C 1
ATOM 2274 O O . GLY A 1 278 ? -2.618 -16.497 13.362 1.00 89.00 278 GLY A O 1
ATOM 2275 N N . CYS A 1 279 ? -1.532 -14.914 14.503 1.00 90.88 279 CYS A N 1
ATOM 2276 C CA . CYS A 1 279 ? -2.759 -14.248 14.953 1.00 90.88 279 CYS A CA 1
ATOM 2277 C C . CYS A 1 279 ? -3.471 -13.509 13.801 1.00 90.88 279 CYS A C 1
ATOM 2279 O O . CYS A 1 279 ? -3.069 -12.416 13.398 1.00 90.88 279 CYS A O 1
ATOM 2281 N N . THR A 1 280 ? -4.588 -14.061 13.315 1.00 93.31 280 THR A N 1
ATOM 2282 C CA . THR A 1 280 ? -5.342 -13.513 12.170 1.00 93.31 280 THR A CA 1
ATOM 2283 C C . THR A 1 280 ? -5.889 -12.105 12.401 1.00 93.31 280 THR A C 1
ATOM 2285 O O . THR A 1 280 ? -5.997 -11.329 11.456 1.00 93.31 280 THR A O 1
ATOM 2288 N N . VAL A 1 281 ? -6.255 -11.766 13.642 1.00 95.44 281 VAL A N 1
ATOM 2289 C CA . VAL A 1 281 ? -6.762 -10.426 13.985 1.00 95.44 281 VAL A CA 1
ATOM 2290 C C . VAL A 1 281 ? -5.663 -9.377 13.829 1.00 95.44 281 VAL A C 1
ATOM 2292 O O . VAL A 1 281 ? -5.895 -8.321 13.246 1.00 95.44 281 VAL A O 1
ATOM 2295 N N . VAL A 1 282 ? -4.451 -9.691 14.288 1.00 96.00 282 VAL A N 1
ATOM 2296 C CA . VAL A 1 282 ? -3.289 -8.804 14.153 1.00 96.00 282 VAL A CA 1
ATOM 2297 C C . VAL A 1 282 ? -2.861 -8.700 12.688 1.00 96.00 282 VAL A C 1
ATOM 2299 O O . VAL A 1 282 ? -2.609 -7.597 12.216 1.00 96.00 282 VAL A O 1
ATOM 2302 N N . ALA A 1 283 ? -2.894 -9.805 11.933 1.00 94.81 283 ALA A N 1
ATOM 2303 C CA . ALA A 1 283 ? -2.626 -9.791 10.492 1.00 94.81 283 ALA A CA 1
ATOM 2304 C C . ALA A 1 283 ? -3.589 -8.869 9.725 1.00 94.81 283 ALA A C 1
ATOM 2306 O O . ALA A 1 283 ? -3.167 -8.081 8.886 1.00 94.81 283 ALA A O 1
ATOM 2307 N N . LYS A 1 284 ? -4.885 -8.906 10.053 1.00 96.00 284 LYS A N 1
ATOM 2308 C CA . LYS A 1 284 ? -5.868 -7.963 9.502 1.00 96.00 284 LYS A CA 1
ATOM 2309 C C . LYS A 1 284 ? -5.615 -6.521 9.943 1.00 96.00 284 LYS A C 1
ATOM 2311 O O . LYS A 1 284 ? -5.767 -5.593 9.152 1.00 96.00 284 LYS A O 1
ATOM 2316 N N . GLY A 1 285 ? -5.203 -6.337 11.194 1.00 96.38 285 GLY A N 1
ATOM 2317 C CA . GLY A 1 285 ? -4.786 -5.048 11.723 1.00 96.38 285 GLY A CA 1
ATOM 2318 C C . GLY A 1 285 ? -3.607 -4.436 10.956 1.00 96.38 285 GLY A C 1
ATOM 2319 O O . GLY A 1 285 ? -3.627 -3.238 10.687 1.00 96.38 285 GLY A O 1
ATOM 2320 N N . LEU A 1 286 ? -2.632 -5.235 10.506 1.00 95.94 286 LEU A N 1
ATOM 2321 C CA . LEU A 1 286 ? -1.522 -4.745 9.674 1.00 95.94 286 LEU A CA 1
ATOM 2322 C C . LEU A 1 286 ? -2.010 -4.049 8.393 1.00 95.94 286 LEU A C 1
ATOM 2324 O O . LEU A 1 286 ? -1.437 -3.033 8.013 1.00 95.94 286 LEU A O 1
ATOM 2328 N N . GLU A 1 287 ? -3.087 -4.520 7.757 1.00 92.81 287 GLU A N 1
ATOM 2329 C CA . GLU A 1 287 ? -3.645 -3.862 6.562 1.00 92.81 287 GLU A CA 1
ATOM 2330 C C . GLU A 1 287 ? -4.264 -2.493 6.880 1.00 92.81 287 GLU A C 1
ATOM 2332 O O . GLU A 1 287 ? -4.119 -1.545 6.105 1.00 92.81 287 GLU A O 1
ATOM 2337 N N . VAL A 1 288 ? -4.910 -2.356 8.044 1.00 94.44 288 VAL A N 1
ATOM 2338 C CA . VAL A 1 288 ? -5.389 -1.053 8.532 1.00 94.44 288 VAL A CA 1
ATOM 2339 C C . VAL A 1 288 ? -4.196 -0.128 8.787 1.00 94.44 288 VAL A C 1
ATOM 2341 O O . VAL A 1 288 ? -4.190 1.009 8.319 1.00 94.44 288 VAL A O 1
ATOM 2344 N N . LEU A 1 289 ? -3.155 -0.644 9.446 1.00 96.38 289 LEU A N 1
ATOM 2345 C CA . LEU A 1 289 ? -1.949 0.106 9.784 1.00 96.38 289 LEU A CA 1
ATOM 2346 C C . LEU A 1 289 ? -1.145 0.541 8.551 1.00 96.38 289 LEU A C 1
ATOM 2348 O O . LEU A 1 289 ? -0.567 1.625 8.561 1.00 96.38 289 LEU A O 1
ATOM 2352 N N . ARG A 1 290 ? -1.123 -0.249 7.469 1.00 94.44 290 ARG A N 1
ATOM 2353 C CA . ARG A 1 290 ? -0.509 0.161 6.192 1.00 94.44 290 ARG A CA 1
ATOM 2354 C C . ARG A 1 290 ? -1.176 1.401 5.621 1.00 94.44 290 ARG A C 1
ATOM 2356 O O . ARG A 1 290 ? -0.476 2.327 5.217 1.00 94.44 290 ARG A O 1
ATOM 2363 N N . LYS A 1 291 ? -2.514 1.431 5.604 1.00 93.06 291 LYS A N 1
ATOM 2364 C CA . LYS A 1 291 ? -3.261 2.609 5.145 1.00 93.06 291 LYS A CA 1
ATOM 2365 C C . LYS A 1 291 ? -2.967 3.813 6.037 1.00 93.06 291 LYS A C 1
ATOM 2367 O O . LYS A 1 291 ? -2.679 4.882 5.519 1.00 93.06 291 LYS A O 1
ATOM 2372 N N . ASP A 1 292 ? -2.951 3.623 7.351 1.00 95.88 292 ASP A N 1
ATOM 2373 C CA . ASP A 1 292 ? -2.663 4.695 8.308 1.00 95.88 292 ASP A CA 1
ATOM 2374 C C . ASP A 1 292 ? -1.236 5.248 8.154 1.00 95.88 292 ASP A C 1
ATOM 2376 O O . ASP A 1 292 ? -1.035 6.458 8.104 1.00 95.88 292 ASP A O 1
ATOM 2380 N N . THR A 1 293 ? -0.250 4.365 7.977 1.00 96.62 293 THR A N 1
ATOM 2381 C CA . THR A 1 293 ? 1.150 4.730 7.699 1.00 96.62 293 THR A CA 1
ATOM 2382 C C . THR A 1 293 ? 1.256 5.523 6.402 1.00 96.62 293 THR A C 1
ATOM 2384 O O . THR A 1 293 ? 1.950 6.538 6.338 1.00 96.62 293 THR A O 1
ATOM 2387 N N . TYR A 1 294 ? 0.536 5.085 5.369 1.00 93.81 294 TYR A N 1
ATOM 2388 C CA . TYR A 1 294 ? 0.463 5.811 4.114 1.00 93.81 294 TYR A CA 1
ATOM 2389 C C . TYR A 1 294 ? -0.137 7.217 4.305 1.00 93.81 294 TYR A C 1
ATOM 2391 O O . TYR A 1 294 ? 0.383 8.166 3.730 1.00 93.81 294 TYR A O 1
ATOM 2399 N N . LEU A 1 295 ? -1.201 7.370 5.101 1.00 93.50 295 LEU A N 1
ATOM 2400 C CA . LEU A 1 295 ? -1.859 8.665 5.315 1.00 93.50 295 LEU A CA 1
ATOM 2401 C C . LEU A 1 295 ? -0.936 9.661 6.034 1.00 93.50 295 LEU A C 1
ATOM 2403 O O . LEU A 1 295 ? -0.962 10.853 5.739 1.00 93.50 295 LEU A O 1
ATOM 2407 N N . VAL A 1 296 ? -0.081 9.188 6.947 1.00 95.75 296 VAL A N 1
ATOM 2408 C CA . VAL A 1 296 ? 0.976 10.026 7.546 1.00 95.75 296 VAL A CA 1
ATOM 2409 C C . VAL A 1 296 ? 2.037 10.398 6.509 1.00 95.75 296 VAL A C 1
ATOM 2411 O O . VAL A 1 296 ? 2.435 11.558 6.415 1.00 95.75 296 VAL A O 1
ATOM 2414 N N . PHE A 1 297 ? 2.482 9.433 5.700 1.00 94.31 297 PHE A N 1
ATOM 2415 C CA . PHE A 1 297 ? 3.429 9.679 4.609 1.00 94.31 297 PHE A CA 1
ATOM 2416 C C . PHE A 1 297 ? 2.892 10.702 3.593 1.00 94.31 297 PHE A C 1
ATOM 2418 O O . PHE A 1 297 ? 3.626 11.580 3.150 1.00 94.31 297 PHE A O 1
ATOM 2425 N N . GLU A 1 298 ? 1.610 10.616 3.242 1.00 90.88 298 GLU A N 1
ATOM 2426 C CA . GLU A 1 298 ? 0.933 11.557 2.355 1.00 90.88 298 GLU A CA 1
ATOM 2427 C C . GLU A 1 298 ? 0.942 12.974 2.923 1.00 90.88 298 GLU A C 1
ATOM 2429 O O . GLU A 1 298 ? 1.381 13.880 2.217 1.00 90.88 298 GLU A O 1
ATOM 2434 N N . GLN A 1 299 ? 0.571 13.149 4.195 1.00 92.75 299 GLN A N 1
ATOM 2435 C CA . GLN A 1 299 ? 0.637 14.451 4.863 1.00 92.75 299 GLN A CA 1
ATOM 2436 C C . GLN A 1 299 ? 2.059 15.026 4.847 1.00 92.75 299 GLN A C 1
ATOM 2438 O O . GLN A 1 299 ? 2.241 16.184 4.484 1.00 92.75 299 GLN A O 1
ATOM 2443 N N . LEU A 1 300 ? 3.086 14.222 5.150 1.00 94.06 300 LEU A N 1
ATOM 2444 C CA . LEU A 1 300 ? 4.486 14.666 5.086 1.00 94.06 300 LEU A CA 1
ATOM 2445 C C . LEU A 1 300 ? 4.884 15.160 3.689 1.00 94.06 300 LEU A C 1
ATOM 2447 O O . LEU A 1 300 ? 5.563 16.177 3.567 1.00 94.06 300 LEU A O 1
ATOM 2451 N N . CYS A 1 301 ? 4.452 14.471 2.631 1.00 90.75 301 CYS A N 1
ATOM 2452 C CA . CYS A 1 301 ? 4.700 14.928 1.264 1.00 90.75 301 CYS A CA 1
ATOM 2453 C C . CYS A 1 301 ? 3.983 16.247 0.944 1.00 90.75 301 CYS A C 1
ATOM 2455 O O . CYS A 1 301 ? 4.546 17.064 0.221 1.00 90.75 301 CYS A O 1
ATOM 2457 N N . VAL A 1 302 ? 2.772 16.459 1.470 1.00 89.44 302 VAL A N 1
ATOM 2458 C CA . VAL A 1 302 ? 2.028 17.722 1.307 1.00 89.44 302 VAL A CA 1
ATOM 2459 C C . VAL A 1 302 ? 2.725 18.867 2.050 1.00 89.44 302 VAL A C 1
ATOM 2461 O O . VAL A 1 302 ? 2.836 19.958 1.510 1.00 89.44 302 VAL A O 1
ATOM 2464 N N . PHE A 1 303 ? 3.334 18.604 3.210 1.00 88.19 303 PHE A N 1
ATOM 2465 C CA . PHE A 1 303 ? 4.227 19.552 3.899 1.00 88.19 303 PHE A CA 1
ATOM 2466 C C . PHE A 1 303 ? 5.558 19.824 3.165 1.00 88.19 303 PHE A C 1
ATOM 2468 O O . PHE A 1 303 ? 6.439 20.495 3.700 1.00 88.19 303 PHE A O 1
ATOM 2475 N N . GLY A 1 304 ? 5.739 19.303 1.948 1.00 88.12 304 GLY A N 1
ATOM 2476 C CA . GLY A 1 304 ? 6.924 19.539 1.127 1.00 88.12 304 GLY A CA 1
ATOM 2477 C C . GLY A 1 304 ? 8.119 18.645 1.464 1.00 88.12 304 GLY A C 1
ATOM 2478 O O . GLY A 1 304 ? 9.207 18.862 0.927 1.00 88.12 304 GLY A O 1
ATOM 2479 N N . VAL A 1 305 ? 7.954 17.624 2.315 1.00 91.19 305 VAL A N 1
ATOM 2480 C CA . VAL A 1 305 ? 9.031 16.663 2.578 1.00 91.19 305 VAL A CA 1
ATOM 2481 C C . VAL A 1 305 ? 9.245 15.784 1.353 1.00 91.19 305 VAL A C 1
ATOM 2483 O O . VAL A 1 305 ? 8.327 15.116 0.869 1.00 91.19 305 VAL A O 1
ATOM 2486 N N . ASP A 1 306 ? 10.485 15.746 0.865 1.00 88.44 306 ASP A N 1
ATOM 2487 C CA . ASP A 1 306 ? 10.835 14.899 -0.266 1.00 88.44 306 ASP A CA 1
ATOM 2488 C C . ASP A 1 306 ? 10.607 13.414 0.061 1.00 88.44 306 ASP A C 1
ATOM 2490 O O . ASP A 1 306 ? 11.147 12.839 1.010 1.00 88.44 306 ASP A O 1
ATOM 2494 N N . LYS A 1 307 ? 9.801 12.780 -0.789 1.00 87.62 307 LYS A N 1
ATOM 2495 C CA . LYS A 1 307 ? 9.414 11.371 -0.693 1.00 87.62 307 LYS A CA 1
ATOM 2496 C C . LYS A 1 307 ? 10.616 10.426 -0.661 1.00 87.62 307 LYS A C 1
ATOM 2498 O O . LYS A 1 307 ? 10.593 9.463 0.100 1.00 87.62 307 LYS A O 1
ATOM 2503 N N . TYR A 1 308 ? 11.660 10.676 -1.458 1.00 84.12 308 TYR A N 1
ATOM 2504 C CA . TYR A 1 308 ? 12.849 9.815 -1.474 1.00 84.12 308 TYR A CA 1
ATOM 2505 C C . TYR A 1 308 ? 13.637 9.927 -0.172 1.00 84.12 308 TYR A C 1
ATOM 2507 O O . TYR A 1 308 ? 14.029 8.903 0.383 1.00 84.12 308 TYR A O 1
ATOM 2515 N N . SER A 1 309 ? 13.773 11.144 0.352 1.00 88.19 309 SER A N 1
ATOM 2516 C CA . SER A 1 309 ? 14.406 11.413 1.644 1.00 88.19 309 SER A CA 1
ATOM 2517 C C . SER A 1 309 ? 13.703 10.671 2.787 1.00 88.19 309 SER A C 1
ATOM 2519 O O . SER A 1 309 ? 14.376 10.094 3.638 1.00 88.19 309 SER A O 1
ATOM 2521 N N . LEU A 1 310 ? 12.364 10.588 2.777 1.00 90.94 310 LEU A N 1
ATOM 2522 C CA . LEU A 1 310 ? 11.613 9.788 3.758 1.00 90.94 310 LEU A CA 1
ATOM 2523 C C . LEU A 1 310 ? 11.931 8.292 3.656 1.00 90.94 310 LEU A C 1
ATOM 2525 O O . LEU A 1 310 ? 12.176 7.638 4.670 1.00 90.94 310 LEU A O 1
ATOM 2529 N N . PHE A 1 311 ? 11.947 7.734 2.444 1.00 90.19 311 PHE A N 1
ATOM 2530 C CA . PHE A 1 311 ? 12.299 6.325 2.272 1.00 90.19 311 PHE A CA 1
ATOM 2531 C C . PHE A 1 311 ? 13.740 6.030 2.699 1.00 90.19 311 PHE A C 1
ATOM 2533 O O . PHE A 1 311 ? 13.980 4.994 3.311 1.00 90.19 311 PHE A O 1
ATOM 2540 N N . GLU A 1 312 ? 14.686 6.924 2.406 1.00 87.56 312 GLU A N 1
ATOM 2541 C CA . GLU A 1 312 ? 16.073 6.797 2.857 1.00 87.56 312 GLU A CA 1
ATOM 2542 C C . GLU A 1 312 ? 16.173 6.854 4.385 1.00 87.56 312 GLU A C 1
ATOM 2544 O O . GLU A 1 312 ? 16.779 5.963 4.985 1.00 87.56 312 GLU A O 1
ATOM 2549 N N . GLN A 1 313 ? 15.515 7.828 5.023 1.00 90.31 313 GLN A N 1
ATOM 2550 C CA . GLN A 1 313 ? 15.486 7.988 6.480 1.00 90.31 313 GLN A CA 1
ATOM 2551 C C . GLN A 1 313 ? 14.969 6.733 7.199 1.00 90.31 313 GLN A C 1
ATOM 2553 O O . GLN A 1 313 ? 15.502 6.350 8.241 1.00 90.31 313 GLN A O 1
ATOM 2558 N N . PHE A 1 314 ? 13.947 6.081 6.642 1.00 91.12 314 PHE A N 1
ATOM 2559 C CA . PHE A 1 314 ? 13.325 4.880 7.206 1.00 91.12 314 PHE A CA 1
ATOM 2560 C C . PHE A 1 314 ? 13.749 3.586 6.494 1.00 91.12 314 PHE A C 1
ATOM 2562 O O . PHE A 1 314 ? 13.011 2.600 6.507 1.00 91.12 314 PHE A O 1
ATOM 2569 N N . SER A 1 315 ? 14.938 3.561 5.888 1.00 87.06 315 SER A N 1
ATOM 2570 C CA . SER A 1 315 ? 15.551 2.347 5.334 1.00 87.06 315 SER A CA 1
ATOM 2571 C C . SER A 1 315 ? 16.580 1.754 6.297 1.00 87.06 315 SER A C 1
ATOM 2573 O O . SER A 1 315 ? 17.202 2.465 7.090 1.00 87.06 315 SER A O 1
ATOM 2575 N N . TYR A 1 316 ? 16.770 0.434 6.256 1.00 81.50 316 TYR A N 1
ATOM 2576 C CA . TYR A 1 316 ? 17.862 -0.182 7.003 1.00 81.50 316 TYR A CA 1
ATOM 2577 C C . TYR A 1 316 ? 19.187 0.011 6.266 1.00 81.50 316 TYR A C 1
ATOM 2579 O O . TYR A 1 316 ? 19.292 -0.185 5.056 1.00 81.50 316 TYR A O 1
ATOM 2587 N N . GLY A 1 317 ? 20.235 0.309 7.033 1.00 67.88 317 GLY A N 1
ATOM 2588 C CA . GLY A 1 317 ? 21.606 0.025 6.621 1.00 67.88 317 GLY A CA 1
ATOM 2589 C C . GLY A 1 317 ? 21.929 -1.466 6.795 1.00 67.88 317 GLY A C 1
ATOM 2590 O O . GLY A 1 317 ? 21.131 -2.345 6.490 1.00 67.88 317 GLY A O 1
ATOM 2591 N N . ARG A 1 318 ? 23.107 -1.775 7.349 1.00 53.97 318 ARG A N 1
ATOM 2592 C CA . ARG A 1 318 ? 23.537 -3.163 7.630 1.00 53.97 318 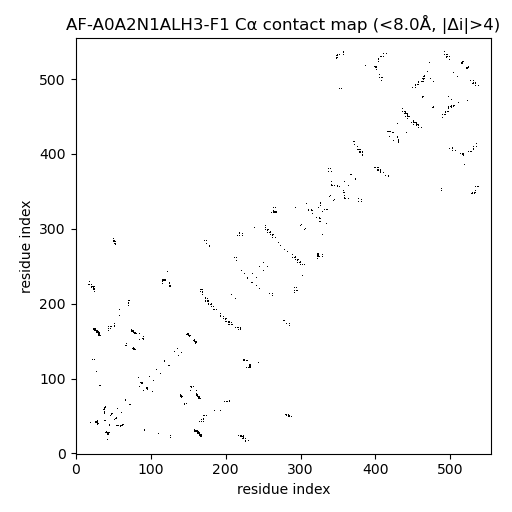ARG A CA 1
ATOM 2593 C C . ARG A 1 318 ? 23.013 -3.738 8.957 1.00 53.97 318 ARG A C 1
ATOM 2595 O O . ARG A 1 318 ? 23.441 -4.819 9.350 1.00 53.97 318 ARG A O 1
ATOM 2602 N N . HIS A 1 319 ? 22.138 -3.027 9.669 1.00 57.69 319 HIS A N 1
ATOM 2603 C CA . HIS A 1 319 ? 21.718 -3.385 11.027 1.00 57.69 319 HIS A CA 1
ATOM 2604 C C . HIS A 1 319 ? 20.198 -3.411 11.169 1.00 57.69 319 HIS A C 1
ATOM 2606 O O . HIS A 1 319 ? 19.493 -2.614 10.551 1.00 57.69 319 HIS A O 1
ATOM 2612 N N . SER A 1 320 ? 19.709 -4.314 12.022 1.00 63.97 320 SER A N 1
ATOM 2613 C CA . SER A 1 320 ? 18.306 -4.365 12.422 1.00 63.97 320 SER A CA 1
ATOM 2614 C C . SER A 1 320 ? 17.929 -3.087 13.167 1.00 63.97 320 SER A C 1
ATOM 2616 O O . SER A 1 320 ? 18.595 -2.729 14.139 1.00 63.97 320 SER A O 1
ATOM 2618 N N . CYS A 1 321 ? 16.850 -2.430 12.748 1.00 78.81 321 CYS A N 1
ATOM 2619 C CA . CYS A 1 321 ? 16.314 -1.269 13.452 1.00 78.81 321 CYS A CA 1
ATOM 2620 C C . CYS A 1 321 ? 15.086 -1.617 14.304 1.00 78.81 321 CYS A C 1
ATOM 2622 O O . CYS A 1 321 ? 14.574 -2.729 14.220 1.00 78.81 321 CYS A O 1
ATOM 2624 N N . GLU A 1 322 ? 14.597 -0.689 15.120 1.00 86.31 322 GLU A N 1
ATOM 2625 C CA . GLU A 1 322 ? 13.386 -0.878 15.940 1.00 86.31 322 GLU A CA 1
ATOM 2626 C C . GLU A 1 322 ? 12.076 -0.711 15.140 1.00 86.31 322 GLU A C 1
ATOM 2628 O O . GLU A 1 322 ? 11.037 -1.219 15.547 1.00 86.31 322 GLU A O 1
ATOM 2633 N N . TRP A 1 323 ? 12.128 -0.066 13.970 1.00 91.31 323 TRP A N 1
ATOM 2634 C CA . TRP A 1 323 ? 10.991 0.144 13.060 1.00 91.31 323 TRP A CA 1
ATOM 2635 C C . TRP A 1 323 ? 11.060 -0.757 11.825 1.00 91.31 323 TRP A C 1
ATOM 2637 O O . TRP A 1 323 ? 12.139 -1.250 11.517 1.00 91.31 323 TRP A O 1
ATOM 2647 N N . ALA A 1 324 ? 9.938 -0.981 11.127 1.00 92.38 324 ALA A N 1
ATOM 2648 C CA . ALA A 1 324 ? 9.888 -1.603 9.793 1.00 92.38 324 ALA A CA 1
ATOM 2649 C C . ALA A 1 324 ? 10.355 -0.629 8.699 1.00 92.38 324 ALA A C 1
ATOM 2651 O O . ALA A 1 324 ? 10.202 0.582 8.865 1.00 92.38 324 ALA A O 1
ATOM 2652 N N . GLN A 1 325 ? 10.884 -1.117 7.569 1.00 92.00 325 GLN A N 1
ATOM 2653 C CA . GLN A 1 325 ? 11.296 -0.197 6.503 1.00 92.00 325 GLN A CA 1
ATOM 2654 C C . GLN A 1 325 ? 10.077 0.401 5.806 1.00 92.00 325 GLN A C 1
ATOM 2656 O O . GLN A 1 325 ? 9.121 -0.309 5.494 1.00 92.00 325 GLN A O 1
ATOM 2661 N N . LEU A 1 326 ? 10.120 1.693 5.476 1.00 91.75 326 LEU A N 1
ATOM 2662 C CA . LEU A 1 326 ? 8.961 2.358 4.869 1.00 91.75 326 LEU A CA 1
ATOM 2663 C C . LEU A 1 326 ? 8.524 1.702 3.544 1.00 91.75 326 LEU A C 1
ATOM 2665 O O . LEU A 1 326 ? 7.329 1.590 3.284 1.00 91.75 326 LEU A O 1
ATOM 2669 N N . HIS A 1 327 ? 9.470 1.205 2.738 1.00 87.50 327 HIS A N 1
ATOM 2670 C CA . HIS A 1 327 ? 9.186 0.523 1.461 1.00 87.50 327 HIS A CA 1
ATOM 2671 C C . HIS A 1 327 ? 8.570 -0.883 1.608 1.00 87.50 327 HIS A C 1
ATOM 2673 O O . HIS A 1 327 ? 8.026 -1.416 0.635 1.00 87.50 327 HIS A O 1
ATOM 2679 N N . GLU A 1 328 ? 8.630 -1.470 2.809 1.00 85.62 328 GLU A N 1
ATOM 2680 C CA . GLU A 1 328 ? 7.967 -2.736 3.157 1.00 85.62 328 GLU A CA 1
ATOM 2681 C C . GLU A 1 328 ? 6.498 -2.509 3.546 1.00 85.62 328 GLU A C 1
ATOM 2683 O O . GLU A 1 328 ? 5.662 -3.390 3.344 1.00 85.62 328 GLU A O 1
ATOM 2688 N N . VAL A 1 329 ? 6.178 -1.329 4.090 1.00 90.31 329 VAL A N 1
ATOM 2689 C CA . VAL A 1 329 ? 4.837 -0.987 4.596 1.00 90.31 329 VAL A CA 1
ATOM 2690 C C . VAL A 1 329 ? 4.015 -0.233 3.551 1.00 90.31 329 VAL A C 1
ATOM 2692 O O . VAL A 1 329 ? 2.848 -0.556 3.327 1.00 90.31 329 VAL A O 1
ATOM 2695 N N . VAL A 1 330 ? 4.621 0.752 2.884 1.00 86.38 330 VAL A N 1
ATOM 2696 C CA . VAL A 1 330 ? 3.981 1.573 1.853 1.00 86.38 330 VAL A CA 1
ATOM 2697 C C . VAL A 1 330 ? 4.456 1.116 0.477 1.00 86.38 330 VAL A C 1
ATOM 2699 O O . VAL A 1 330 ? 5.625 1.262 0.116 1.00 86.38 330 VAL A O 1
ATOM 2702 N N . TYR A 1 331 ? 3.535 0.570 -0.322 1.00 74.19 331 TYR A N 1
ATOM 2703 C CA . TYR A 1 331 ? 3.856 0.113 -1.670 1.00 74.19 331 TYR A CA 1
ATOM 2704 C C . TYR A 1 331 ? 3.978 1.298 -2.633 1.00 74.19 331 TYR A C 1
ATOM 2706 O O . TYR A 1 331 ? 2.983 1.815 -3.141 1.00 74.19 331 TYR A O 1
ATOM 2714 N N . PHE A 1 332 ? 5.217 1.719 -2.883 1.00 76.31 332 PHE A N 1
ATOM 2715 C CA . PHE A 1 332 ? 5.541 2.764 -3.847 1.00 76.31 332 PHE A CA 1
ATOM 2716 C C . PHE A 1 332 ? 6.443 2.196 -4.943 1.00 76.31 332 PHE A C 1
ATOM 2718 O O . PHE A 1 332 ? 7.656 2.055 -4.766 1.00 76.31 332 PHE A O 1
ATOM 2725 N N . GLU A 1 333 ? 5.832 1.823 -6.070 1.00 74.94 333 GLU A N 1
ATOM 2726 C CA . GLU A 1 333 ? 6.532 1.191 -7.195 1.00 74.94 333 GLU A CA 1
ATOM 2727 C C . GLU A 1 333 ? 7.697 2.040 -7.696 1.00 74.94 333 GLU A C 1
ATOM 2729 O O . GLU A 1 333 ? 8.790 1.518 -7.878 1.00 74.94 333 GLU A O 1
ATOM 2734 N N . ASP A 1 334 ? 7.508 3.353 -7.826 1.00 79.06 334 ASP A N 1
ATOM 2735 C CA . ASP A 1 334 ? 8.536 4.286 -8.291 1.00 79.06 334 ASP A CA 1
ATOM 2736 C C . ASP A 1 334 ? 9.827 4.212 -7.472 1.00 79.06 334 ASP A C 1
ATOM 2738 O O . ASP A 1 334 ? 10.917 4.255 -8.038 1.00 79.06 334 ASP A O 1
ATOM 2742 N N . TYR A 1 335 ? 9.720 4.071 -6.146 1.00 81.38 335 TYR A N 1
ATOM 2743 C CA . TYR A 1 335 ? 10.888 3.956 -5.274 1.00 81.38 335 TYR A CA 1
ATOM 2744 C C . TYR A 1 335 ? 11.633 2.641 -5.532 1.00 81.38 335 TYR A C 1
ATOM 2746 O O . TYR A 1 335 ? 12.853 2.635 -5.712 1.00 81.38 335 TYR A O 1
ATOM 2754 N N . LYS A 1 336 ? 10.892 1.530 -5.634 1.00 84.25 336 LYS A N 1
ATOM 2755 C CA . LYS A 1 336 ? 11.459 0.211 -5.953 1.00 84.25 336 LYS A CA 1
ATOM 2756 C C . LYS A 1 336 ? 12.093 0.199 -7.341 1.00 84.25 336 LYS A C 1
ATOM 2758 O O . LYS A 1 336 ? 13.203 -0.302 -7.493 1.00 84.25 336 LYS A O 1
ATOM 2763 N N . PHE A 1 337 ? 11.438 0.802 -8.330 1.00 89.44 337 PHE A N 1
ATOM 2764 C CA . PHE A 1 337 ? 11.952 0.919 -9.690 1.00 89.44 337 PHE A CA 1
ATOM 2765 C C . PHE A 1 337 ? 13.178 1.815 -9.767 1.00 89.44 337 PHE A C 1
ATOM 2767 O O . PHE A 1 337 ? 14.094 1.471 -10.503 1.00 89.44 337 PHE A O 1
ATOM 2774 N N . LYS A 1 338 ? 13.245 2.907 -8.997 1.00 88.44 338 LYS A N 1
ATOM 2775 C CA . LYS A 1 338 ? 14.446 3.746 -8.917 1.00 88.44 338 LYS A CA 1
ATOM 2776 C C . LYS A 1 338 ? 15.631 2.949 -8.378 1.00 88.44 338 LYS A C 1
ATOM 2778 O O . LYS A 1 338 ? 16.672 2.899 -9.026 1.00 88.44 338 LYS A O 1
ATOM 2783 N N . ILE A 1 339 ? 15.454 2.257 -7.250 1.00 86.56 339 ILE A N 1
ATOM 2784 C CA . ILE A 1 339 ? 16.503 1.402 -6.672 1.00 86.56 339 ILE A CA 1
ATOM 2785 C C . ILE A 1 339 ? 16.917 0.308 -7.654 1.00 86.56 339 ILE A C 1
ATOM 2787 O O . ILE A 1 339 ? 18.110 0.109 -7.881 1.00 86.56 339 ILE A O 1
ATOM 2791 N N . PHE A 1 340 ? 15.944 -0.393 -8.237 1.00 89.69 340 PHE A N 1
ATOM 2792 C CA . PHE A 1 340 ? 16.192 -1.426 -9.233 1.00 89.69 340 PHE A CA 1
ATOM 2793 C C . PHE A 1 340 ? 16.972 -0.865 -10.421 1.00 89.69 340 PHE A C 1
ATOM 2795 O O . PHE A 1 340 ? 17.977 -1.447 -10.815 1.00 89.69 340 PHE A O 1
ATOM 2802 N N . PHE A 1 341 ? 16.564 0.284 -10.956 1.00 90.75 341 PHE A N 1
ATOM 2803 C CA . PHE A 1 341 ? 17.230 0.937 -12.073 1.00 90.75 341 PHE A CA 1
ATOM 2804 C C . PHE A 1 341 ? 18.689 1.260 -11.728 1.00 90.75 341 PHE A C 1
ATOM 2806 O O . PHE A 1 341 ? 19.597 0.890 -12.462 1.00 90.75 341 PHE A O 1
ATOM 2813 N N . GLU A 1 342 ? 18.937 1.889 -10.582 1.00 89.12 342 GLU A N 1
ATOM 2814 C CA . GLU A 1 342 ? 20.275 2.331 -10.180 1.00 89.12 342 GLU A CA 1
ATOM 2815 C C . GLU A 1 342 ? 21.220 1.189 -9.793 1.00 89.12 342 GLU A C 1
ATOM 2817 O O . GLU A 1 342 ? 22.411 1.248 -10.092 1.00 89.12 342 GLU A O 1
ATOM 2822 N N . LYS A 1 343 ? 20.718 0.159 -9.103 1.00 84.88 343 LYS A N 1
ATOM 2823 C CA . LYS A 1 343 ? 21.567 -0.888 -8.512 1.00 84.88 343 LYS A CA 1
ATOM 2824 C C . LYS A 1 343 ? 21.606 -2.167 -9.336 1.00 84.88 343 LYS A C 1
ATOM 2826 O O . LYS A 1 343 ? 22.655 -2.800 -9.432 1.00 84.88 343 LYS A O 1
ATOM 2831 N N . ASN A 1 344 ? 20.473 -2.565 -9.905 1.00 85.38 344 ASN A N 1
ATOM 2832 C CA . ASN A 1 344 ? 20.307 -3.868 -10.544 1.00 85.38 344 ASN A CA 1
ATOM 2833 C C . ASN A 1 344 ? 20.337 -3.741 -12.064 1.00 85.38 344 ASN A C 1
ATOM 2835 O O . ASN A 1 344 ? 21.033 -4.511 -12.720 1.00 85.38 344 ASN A O 1
ATOM 2839 N N . LEU A 1 345 ? 19.650 -2.746 -12.631 1.00 84.75 345 LEU A N 1
ATOM 2840 C CA . LEU A 1 345 ? 19.620 -2.553 -14.076 1.00 84.75 345 LEU A CA 1
ATOM 2841 C C . LEU A 1 345 ? 20.998 -2.151 -14.627 1.00 84.75 345 LEU A C 1
ATOM 2843 O O . LEU A 1 345 ? 21.384 -2.559 -15.722 1.00 84.75 345 LEU A O 1
ATOM 2847 N N . ASP A 1 346 ? 21.788 -1.445 -13.817 1.00 76.94 346 ASP A N 1
ATOM 2848 C CA . ASP A 1 346 ? 23.180 -1.106 -14.121 1.00 76.94 346 ASP A CA 1
ATOM 2849 C C . ASP A 1 346 ? 24.066 -2.352 -14.356 1.00 76.94 346 ASP A C 1
ATOM 2851 O O . ASP A 1 346 ? 25.030 -2.299 -15.124 1.00 76.94 346 ASP A O 1
ATOM 2855 N N . LEU A 1 347 ? 23.706 -3.520 -13.795 1.00 80.31 347 LEU A N 1
ATOM 2856 C CA . LEU A 1 347 ? 24.391 -4.791 -14.075 1.00 80.31 347 LEU A CA 1
ATOM 2857 C C . LEU A 1 347 ? 24.221 -5.247 -15.529 1.00 80.31 347 LEU A C 1
ATOM 2859 O O . LEU A 1 347 ? 25.101 -5.940 -16.044 1.00 80.31 347 LEU A O 1
ATOM 2863 N N . TYR A 1 348 ? 23.138 -4.843 -16.194 1.00 82.50 348 TYR A N 1
ATOM 2864 C CA . TYR A 1 348 ? 22.887 -5.125 -17.610 1.00 82.50 348 TYR A CA 1
ATOM 2865 C C . TYR A 1 348 ? 23.498 -4.060 -18.536 1.00 82.50 348 TYR A C 1
ATOM 2867 O O . TYR A 1 348 ? 23.427 -4.189 -19.752 1.00 82.50 348 TYR A O 1
ATOM 2875 N N . CYS A 1 349 ? 24.166 -3.042 -17.980 1.00 84.25 349 CYS A N 1
ATOM 2876 C CA . CYS A 1 349 ? 24.862 -1.992 -18.733 1.00 84.25 349 CYS A CA 1
ATOM 2877 C C . CYS A 1 349 ? 26.384 -2.187 -18.778 1.00 84.25 349 CYS A C 1
ATOM 2879 O O . CYS A 1 349 ? 27.108 -1.308 -19.247 1.00 84.25 349 CYS A O 1
ATOM 2881 N N . LYS A 1 350 ? 26.914 -3.316 -18.287 1.00 83.88 350 LYS A N 1
ATOM 2882 C CA . LYS A 1 350 ? 28.364 -3.533 -18.095 1.00 83.88 350 LYS A CA 1
ATOM 2883 C C . LYS A 1 350 ? 29.214 -3.251 -19.342 1.00 83.88 350 LYS A C 1
ATOM 2885 O O . LYS A 1 350 ? 30.336 -2.773 -19.193 1.00 83.88 350 LYS A O 1
ATOM 2890 N N . ARG A 1 351 ? 28.701 -3.513 -20.553 1.00 88.12 351 ARG A N 1
ATOM 2891 C CA . ARG A 1 351 ? 29.426 -3.289 -21.821 1.00 88.12 351 ARG A CA 1
ATOM 2892 C C . ARG A 1 351 ? 29.530 -1.801 -22.181 1.00 88.12 351 ARG A C 1
ATOM 2894 O O . ARG A 1 351 ? 30.549 -1.371 -22.719 1.00 88.12 351 ARG A O 1
ATOM 2901 N N . VAL A 1 352 ? 28.505 -1.009 -21.858 1.00 89.62 352 VAL A N 1
ATOM 2902 C CA . VAL A 1 352 ? 28.410 0.423 -22.203 1.00 89.62 352 VAL A CA 1
ATOM 2903 C C . VAL A 1 352 ? 28.809 1.360 -21.056 1.00 89.62 352 VAL A C 1
ATOM 2905 O O . VAL A 1 352 ? 29.146 2.521 -21.296 1.00 89.62 352 VAL A O 1
ATOM 2908 N N . LYS A 1 353 ? 28.869 0.856 -19.819 1.00 87.12 353 LYS A N 1
ATOM 2909 C CA . LYS A 1 353 ? 29.260 1.616 -18.622 1.00 87.12 353 LYS A CA 1
ATOM 2910 C C . LYS A 1 353 ? 30.635 2.284 -18.720 1.00 87.12 353 LYS A C 1
ATOM 2912 O O . LYS A 1 353 ? 30.708 3.482 -18.441 1.00 87.12 353 LYS A O 1
ATOM 2917 N N . PRO A 1 354 ? 31.704 1.614 -19.200 1.00 88.88 354 PRO A N 1
ATOM 2918 C CA . PRO A 1 354 ? 33.004 2.262 -19.406 1.00 88.88 354 PRO A CA 1
ATOM 2919 C C . PRO A 1 354 ? 32.974 3.416 -20.420 1.00 88.88 354 PRO A C 1
ATOM 2921 O O . PRO A 1 354 ? 33.872 4.250 -20.432 1.00 88.88 354 PRO A O 1
ATOM 2924 N N . LEU A 1 355 ? 31.943 3.476 -21.269 1.00 87.69 355 LEU A N 1
ATOM 2925 C CA . LEU A 1 355 ? 31.748 4.507 -22.292 1.00 87.69 355 LEU A CA 1
ATOM 2926 C C . LEU A 1 355 ? 30.912 5.697 -21.775 1.00 87.69 355 LEU A C 1
ATOM 2928 O O . LEU A 1 355 ? 30.533 6.580 -22.553 1.00 87.69 355 LEU A O 1
ATOM 2932 N N . GLY A 1 356 ? 30.603 5.711 -20.472 1.00 87.00 356 GLY A N 1
ATOM 2933 C CA . GLY A 1 356 ? 29.821 6.750 -19.803 1.00 87.00 356 GLY A CA 1
ATOM 2934 C C . GLY A 1 356 ? 28.304 6.549 -19.858 1.00 87.00 356 GLY A C 1
ATOM 2935 O O . GLY A 1 356 ? 27.573 7.492 -19.569 1.00 87.00 356 GLY A O 1
ATOM 2936 N N . TYR A 1 357 ? 27.821 5.359 -20.232 1.00 89.00 357 TYR A N 1
ATOM 2937 C CA . TYR A 1 357 ? 26.392 5.025 -20.240 1.00 89.00 357 TYR A CA 1
ATOM 2938 C C . TYR A 1 357 ? 26.080 4.108 -19.060 1.00 89.00 357 TYR A C 1
ATOM 2940 O O . TYR A 1 357 ? 26.454 2.941 -19.074 1.00 89.00 357 TYR A O 1
ATOM 2948 N N . GLY A 1 358 ? 25.406 4.618 -18.039 1.00 87.81 358 GLY A N 1
ATOM 2949 C CA . GLY A 1 358 ? 25.026 3.820 -16.873 1.00 87.81 358 GLY A CA 1
ATOM 2950 C C . GLY A 1 358 ? 23.621 4.148 -16.414 1.00 87.81 358 GLY A C 1
ATOM 2951 O O . GLY A 1 358 ? 23.028 5.127 -16.864 1.00 87.81 358 GLY A O 1
ATOM 2952 N N . CYS A 1 359 ? 23.105 3.353 -15.489 1.00 89.56 359 CYS A N 1
ATOM 2953 C CA . CYS A 1 359 ? 21.834 3.645 -14.847 1.00 89.56 359 CYS A CA 1
ATOM 2954 C C . CYS A 1 359 ? 22.098 4.418 -13.547 1.00 89.56 359 CYS A C 1
ATOM 2956 O O . CYS A 1 359 ? 22.779 3.933 -12.651 1.00 89.56 359 CYS A O 1
ATOM 2958 N N . ASN A 1 360 ? 21.606 5.655 -13.450 1.00 89.50 360 ASN A N 1
ATOM 2959 C CA . ASN A 1 360 ? 21.757 6.504 -12.262 1.00 89.50 360 ASN A CA 1
ATOM 2960 C C . ASN A 1 360 ? 20.508 7.376 -12.039 1.00 89.50 360 ASN A C 1
ATOM 2962 O O . ASN A 1 360 ? 19.677 7.484 -12.944 1.00 89.50 360 ASN A O 1
ATOM 2966 N N . SER A 1 361 ? 20.409 8.035 -10.874 1.00 87.75 361 SER A N 1
ATOM 2967 C CA . SER A 1 361 ? 19.249 8.870 -10.494 1.00 87.75 361 SER A CA 1
ATOM 2968 C C . SER A 1 361 ? 18.896 9.918 -11.546 1.00 87.75 361 SER A C 1
ATOM 2970 O O . SER A 1 361 ? 17.732 10.051 -11.905 1.00 87.75 361 SER A O 1
ATOM 2972 N N . LYS A 1 362 ? 19.890 10.613 -12.120 1.00 89.75 362 LYS A N 1
ATOM 2973 C CA . LYS A 1 362 ? 19.644 11.665 -13.125 1.00 89.75 362 LYS A CA 1
ATOM 2974 C C . LYS A 1 362 ? 19.002 11.101 -14.391 1.00 89.75 362 LYS A C 1
ATOM 2976 O O . LYS A 1 362 ? 18.117 11.716 -14.979 1.00 89.75 362 LYS A O 1
ATOM 2981 N N . ILE A 1 363 ? 19.455 9.926 -14.821 1.00 90.69 363 ILE A N 1
ATOM 2982 C CA . ILE A 1 363 ? 18.907 9.241 -15.993 1.00 90.69 363 ILE A CA 1
ATOM 2983 C C . ILE A 1 363 ? 17.511 8.692 -15.681 1.00 90.69 363 ILE A C 1
ATOM 2985 O O . ILE A 1 363 ? 16.609 8.854 -16.499 1.00 90.69 363 ILE A O 1
ATOM 2989 N N . PHE A 1 364 ? 17.297 8.129 -14.488 1.00 91.94 364 PHE A N 1
ATOM 2990 C CA . PHE A 1 364 ? 15.972 7.692 -14.041 1.00 91.94 364 PHE A CA 1
ATOM 2991 C C . PHE A 1 364 ? 14.965 8.852 -14.011 1.00 91.94 364 PHE A C 1
ATOM 2993 O O . PHE A 1 364 ? 13.880 8.729 -14.566 1.00 91.94 364 PHE A O 1
ATOM 3000 N N . GLU A 1 365 ? 15.338 10.002 -13.444 1.00 89.00 365 GLU A N 1
ATOM 3001 C CA . GLU A 1 365 ? 14.516 11.223 -13.412 1.00 89.00 365 GLU A CA 1
ATOM 3002 C C . GLU A 1 365 ? 14.226 11.789 -14.806 1.00 89.00 365 GLU A C 1
ATOM 3004 O O . GLU A 1 365 ? 13.190 12.413 -15.037 1.00 89.00 365 GLU A O 1
ATOM 3009 N N . SER A 1 366 ? 15.145 11.597 -15.752 1.00 89.56 366 SER A N 1
ATOM 3010 C CA . SER A 1 366 ? 14.909 11.956 -17.146 1.00 89.56 366 SER A CA 1
ATOM 3011 C C . SER A 1 366 ? 13.913 11.004 -17.804 1.00 89.56 366 SER A C 1
ATOM 3013 O O . SER A 1 366 ? 13.048 11.460 -18.548 1.00 89.56 366 SER A O 1
ATOM 3015 N N . PHE A 1 367 ? 14.033 9.700 -17.556 1.00 90.44 367 PHE A N 1
ATOM 3016 C CA . PHE A 1 367 ? 13.139 8.696 -18.119 1.00 90.44 367 PHE A CA 1
ATOM 3017 C C . PHE A 1 367 ? 11.746 8.704 -17.481 1.00 90.44 367 PHE A C 1
ATOM 3019 O O . PHE A 1 367 ? 10.772 8.460 -18.185 1.00 90.44 367 PHE A O 1
ATOM 3026 N N . SER A 1 368 ? 11.613 9.033 -16.194 1.00 89.44 368 SER A N 1
ATOM 3027 C CA . SER A 1 368 ? 10.317 9.092 -15.498 1.00 89.44 368 SER A CA 1
ATOM 3028 C C . SER A 1 368 ? 9.355 10.125 -16.088 1.00 89.44 368 SER A C 1
ATOM 3030 O O . SER A 1 368 ? 8.144 10.008 -15.918 1.00 89.44 368 SER A O 1
ATOM 3032 N N . LYS A 1 369 ? 9.882 11.100 -16.839 1.00 88.25 369 LYS A N 1
ATOM 3033 C CA . LYS A 1 369 ? 9.110 12.102 -17.588 1.00 88.25 369 LYS A CA 1
ATOM 3034 C C . LYS A 1 369 ? 8.621 11.601 -18.953 1.00 88.25 369 LYS A C 1
ATOM 3036 O O . LYS A 1 369 ? 7.841 12.290 -19.602 1.00 88.25 369 LYS A O 1
ATOM 3041 N N . ILE A 1 370 ? 9.085 10.437 -19.409 1.00 88.06 370 ILE A N 1
ATOM 3042 C CA . ILE A 1 370 ? 8.752 9.863 -20.715 1.00 88.06 370 ILE A CA 1
ATOM 3043 C C . ILE A 1 370 ? 7.567 8.908 -20.576 1.00 88.06 370 ILE A C 1
ATOM 3045 O O . ILE A 1 370 ? 7.595 7.945 -19.801 1.00 88.06 370 ILE A O 1
ATOM 3049 N N . GLN A 1 371 ? 6.527 9.131 -21.381 1.00 86.19 371 GLN A N 1
ATOM 3050 C CA . GLN A 1 371 ? 5.374 8.240 -21.416 1.00 86.19 371 GLN A CA 1
ATOM 3051 C C . GLN A 1 371 ? 5.798 6.818 -21.821 1.00 86.19 371 GLN A C 1
ATOM 3053 O O . GLN A 1 371 ? 6.506 6.600 -22.799 1.00 86.19 371 GLN A O 1
ATOM 3058 N N . GLY A 1 372 ? 5.342 5.824 -21.054 1.00 86.19 372 GLY A N 1
ATOM 3059 C CA . GLY A 1 372 ? 5.660 4.413 -21.289 1.00 86.19 372 GLY A CA 1
ATOM 3060 C C . GLY A 1 372 ? 6.878 3.887 -20.524 1.00 86.19 372 GLY A C 1
ATOM 3061 O O . GLY A 1 372 ? 7.033 2.667 -20.459 1.00 86.19 372 GLY A O 1
ATOM 3062 N N . PHE A 1 373 ? 7.673 4.749 -19.874 1.00 91.31 373 PHE A N 1
ATOM 3063 C CA . PHE A 1 373 ? 8.831 4.311 -19.085 1.00 91.31 373 PHE A CA 1
ATOM 3064 C C . PHE A 1 373 ? 8.447 3.451 -17.876 1.00 91.31 373 PHE A C 1
ATOM 3066 O O . PHE A 1 373 ? 9.030 2.392 -17.673 1.00 91.31 373 PHE A O 1
ATOM 3073 N N . TYR A 1 374 ? 7.437 3.848 -17.097 1.00 89.88 374 TYR A N 1
ATOM 3074 C CA . TYR A 1 374 ? 7.017 3.083 -15.917 1.00 89.88 374 TYR A CA 1
ATOM 3075 C C . TYR A 1 374 ? 6.565 1.646 -16.245 1.00 89.88 374 TYR A C 1
ATOM 3077 O O . TYR A 1 374 ? 7.057 0.708 -15.619 1.00 89.88 374 TYR A O 1
ATOM 3085 N N . PRO A 1 375 ? 5.699 1.413 -17.255 1.00 89.81 375 PRO A N 1
ATOM 3086 C CA . PRO A 1 375 ? 5.421 0.059 -17.735 1.00 89.81 375 PRO A CA 1
ATOM 3087 C C . PRO A 1 375 ? 6.665 -0.704 -18.207 1.00 89.81 3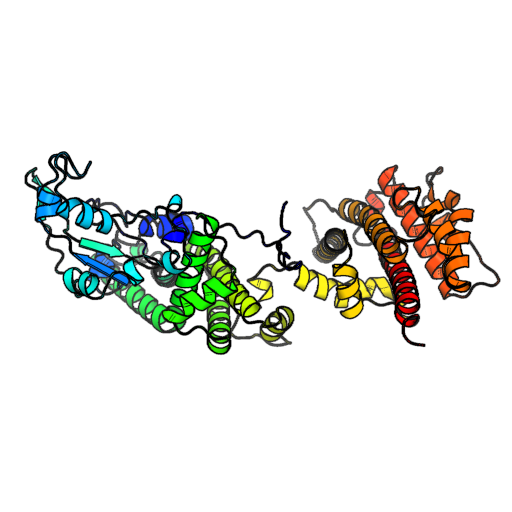75 PRO A C 1
ATOM 3089 O O . PRO A 1 375 ? 6.739 -1.914 -18.007 1.00 89.81 375 PRO A O 1
ATOM 3092 N N . TRP A 1 376 ? 7.628 -0.016 -18.829 1.00 92.94 376 TRP A N 1
ATOM 3093 C CA . TRP A 1 376 ? 8.876 -0.625 -19.283 1.00 92.94 376 TRP A CA 1
ATOM 3094 C C . TRP A 1 376 ? 9.741 -1.100 -18.109 1.00 92.94 376 TRP A C 1
ATOM 3096 O O . TRP A 1 376 ? 10.051 -2.288 -18.023 1.00 92.94 376 TRP A O 1
ATOM 3106 N N . VAL A 1 377 ? 10.074 -0.217 -17.162 1.00 92.31 377 VAL A N 1
ATOM 3107 C CA . VAL A 1 377 ? 10.925 -0.573 -16.015 1.00 92.31 377 VAL A CA 1
ATOM 3108 C C . VAL A 1 377 ? 10.256 -1.620 -15.122 1.00 92.31 377 VAL A C 1
ATOM 3110 O O . VAL A 1 377 ? 10.946 -2.513 -14.641 1.00 92.31 377 VAL A O 1
ATOM 3113 N N . ARG A 1 378 ? 8.918 -1.594 -14.987 1.00 91.00 378 ARG A N 1
ATOM 3114 C CA . ARG A 1 378 ? 8.152 -2.640 -14.288 1.00 91.00 378 ARG A CA 1
ATOM 3115 C C . ARG A 1 378 ? 8.373 -4.018 -14.908 1.00 91.00 378 ARG A C 1
ATOM 3117 O O . ARG A 1 378 ? 8.672 -4.956 -14.186 1.00 91.00 378 ARG A O 1
ATOM 3124 N N . SER A 1 379 ? 8.287 -4.137 -16.236 1.00 89.50 379 SER A N 1
ATOM 3125 C CA . SER A 1 379 ? 8.473 -5.433 -16.910 1.00 89.50 379 SER A CA 1
ATOM 3126 C C . SER A 1 379 ? 9.859 -6.038 -16.667 1.00 89.50 379 SER A C 1
ATOM 3128 O O . SER A 1 379 ? 9.982 -7.252 -16.511 1.00 89.50 379 SER A O 1
ATOM 3130 N N . LEU A 1 380 ? 10.887 -5.188 -16.568 1.00 89.50 380 LEU A N 1
ATOM 3131 C CA . LEU A 1 380 ? 12.250 -5.609 -16.252 1.00 89.50 380 LEU A CA 1
ATOM 3132 C C . LEU A 1 380 ? 12.454 -5.900 -14.768 1.00 89.50 380 LEU A C 1
ATOM 3134 O O . LEU A 1 380 ? 13.190 -6.824 -14.433 1.00 89.50 380 LEU A O 1
ATOM 3138 N N . TYR A 1 381 ? 11.801 -5.140 -13.891 1.00 89.12 381 TYR A N 1
ATOM 3139 C CA . TYR A 1 381 ? 11.785 -5.418 -12.461 1.00 89.12 381 TYR A CA 1
ATOM 3140 C C . TYR A 1 381 ? 11.148 -6.784 -12.183 1.00 89.12 381 TYR A C 1
ATOM 3142 O O . TYR A 1 381 ? 11.775 -7.627 -11.550 1.00 89.12 381 TYR A O 1
ATOM 3150 N N . ASP A 1 382 ? 9.966 -7.049 -12.743 1.00 85.44 382 ASP A N 1
ATOM 3151 C CA . ASP A 1 382 ? 9.261 -8.326 -12.591 1.00 85.44 382 ASP A CA 1
ATOM 3152 C C . ASP A 1 382 ? 10.084 -9.499 -13.146 1.00 85.44 382 ASP A C 1
ATOM 3154 O O . ASP A 1 382 ? 10.102 -10.581 -12.558 1.00 85.44 382 ASP A O 1
ATOM 3158 N N . LEU A 1 383 ? 10.784 -9.292 -14.269 1.00 84.69 383 LEU A N 1
ATOM 3159 C CA . LEU A 1 383 ? 11.716 -10.275 -14.822 1.00 84.69 383 LEU A CA 1
ATOM 3160 C C . LEU A 1 383 ? 12.865 -10.562 -13.853 1.00 84.69 383 LEU A C 1
ATOM 3162 O O . LEU A 1 383 ? 13.186 -11.717 -13.588 1.00 84.69 383 LEU A O 1
ATOM 3166 N N . HIS A 1 384 ? 13.478 -9.506 -13.321 1.00 83.56 384 HIS A N 1
ATOM 3167 C CA . HIS A 1 384 ? 14.608 -9.615 -12.413 1.00 83.56 384 HIS A CA 1
ATOM 3168 C C . HIS A 1 384 ? 14.233 -10.305 -11.099 1.00 83.56 384 HIS A C 1
ATOM 3170 O O . HIS A 1 384 ? 14.999 -11.130 -10.612 1.00 83.56 384 HIS A O 1
ATOM 3176 N N . GLU A 1 385 ? 13.058 -10.008 -10.541 1.00 79.50 385 GLU A N 1
ATOM 3177 C CA . GLU A 1 385 ? 12.569 -10.675 -9.332 1.00 79.50 385 GLU A CA 1
ATOM 3178 C C . GLU A 1 385 ? 12.272 -12.162 -9.578 1.00 79.50 385 GLU A C 1
ATOM 3180 O O . GLU A 1 385 ? 12.583 -12.980 -8.718 1.00 79.50 385 GLU A O 1
ATOM 3185 N N . LYS A 1 386 ? 11.769 -12.545 -10.763 1.00 75.31 386 LYS A N 1
ATOM 3186 C CA . LYS A 1 386 ? 11.616 -13.966 -11.138 1.00 75.31 386 LYS A CA 1
ATOM 3187 C C . LYS A 1 386 ? 12.962 -14.678 -11.279 1.00 75.31 386 LYS A C 1
ATOM 3189 O O . LYS A 1 386 ? 13.114 -15.790 -10.794 1.00 75.31 386 LYS A O 1
ATOM 3194 N N . MET A 1 387 ? 13.949 -14.035 -11.908 1.00 71.25 387 MET A N 1
ATOM 3195 C CA . MET A 1 387 ? 15.284 -14.614 -12.124 1.00 71.25 387 MET A CA 1
ATOM 3196 C C . MET A 1 387 ? 16.093 -14.830 -10.836 1.00 71.25 387 MET A C 1
ATOM 3198 O O . MET A 1 387 ? 17.090 -15.543 -10.865 1.00 71.25 387 MET A O 1
ATOM 3202 N N . LYS A 1 388 ? 15.706 -14.209 -9.716 1.00 66.94 388 LYS A N 1
ATOM 3203 C CA . LYS A 1 388 ? 16.373 -14.377 -8.414 1.00 66.94 388 LYS A CA 1
ATOM 3204 C C . LYS A 1 388 ? 16.047 -15.688 -7.703 1.00 66.94 388 LYS A C 1
ATOM 3206 O O . LYS A 1 388 ? 16.597 -15.915 -6.631 1.00 66.94 388 LYS A O 1
ATOM 3211 N N . TRP A 1 389 ? 15.148 -16.506 -8.243 1.00 63.16 389 TRP A N 1
ATOM 3212 C CA . TRP A 1 389 ? 14.805 -17.780 -7.632 1.00 63.16 389 TRP A CA 1
ATOM 3213 C C . TRP A 1 389 ? 16.024 -18.720 -7.625 1.00 63.16 389 TRP A C 1
ATOM 3215 O O . TRP A 1 389 ? 16.566 -19.066 -8.671 1.00 63.16 389 TRP A O 1
ATOM 3225 N N . ASP A 1 390 ? 16.468 -19.089 -6.424 1.00 61.56 390 ASP A N 1
ATOM 3226 C CA . ASP A 1 390 ? 17.646 -19.916 -6.136 1.00 61.56 390 ASP A CA 1
ATOM 3227 C C . ASP A 1 390 ? 17.278 -21.301 -5.574 1.00 61.56 390 ASP A C 1
ATOM 3229 O O . ASP A 1 390 ? 18.143 -22.038 -5.098 1.00 61.56 390 ASP A O 1
ATOM 3233 N N . GLY A 1 391 ? 15.990 -21.653 -5.610 1.00 61.09 391 GLY A N 1
ATOM 3234 C CA . GLY A 1 391 ? 15.503 -22.949 -5.154 1.00 61.09 391 GLY A CA 1
ATOM 3235 C C . GLY A 1 391 ? 15.884 -24.097 -6.094 1.00 61.09 391 GLY A C 1
ATOM 3236 O O . GLY A 1 391 ? 16.369 -23.905 -7.204 1.00 61.09 391 GLY A O 1
ATOM 3237 N N . GLU A 1 392 ? 15.639 -25.329 -5.646 1.00 62.81 392 GLU A N 1
ATOM 3238 C CA . GLU A 1 392 ? 15.897 -26.529 -6.457 1.00 62.81 392 GLU A CA 1
ATOM 3239 C C . GLU A 1 392 ? 14.708 -26.918 -7.349 1.00 62.81 392 GLU A C 1
ATOM 3241 O O . GLU A 1 392 ? 14.900 -27.523 -8.403 1.00 62.81 392 GLU A O 1
ATOM 3246 N N . VAL A 1 393 ? 13.473 -26.570 -6.954 1.00 59.38 393 VAL A N 1
ATOM 3247 C CA . VAL A 1 393 ? 12.245 -26.897 -7.702 1.00 59.38 393 VAL A CA 1
ATOM 3248 C C . VAL A 1 393 ? 11.279 -25.712 -7.775 1.00 59.38 393 VAL A C 1
ATOM 3250 O O . VAL A 1 393 ? 10.719 -25.307 -6.753 1.00 59.38 393 VAL A O 1
ATOM 3253 N N . ASP A 1 394 ? 11.072 -25.168 -8.977 1.00 60.06 394 ASP A N 1
ATOM 3254 C CA . ASP A 1 394 ? 10.080 -24.123 -9.239 1.00 60.06 394 ASP A CA 1
ATOM 3255 C C . ASP A 1 394 ? 8.809 -24.778 -9.786 1.00 60.06 394 ASP A C 1
ATOM 3257 O O . ASP A 1 394 ? 8.800 -25.365 -10.868 1.00 60.06 394 ASP A O 1
ATOM 3261 N N . PHE A 1 395 ? 7.731 -24.717 -9.007 1.00 60.69 395 PHE A N 1
ATOM 3262 C CA . PHE A 1 395 ? 6.414 -25.205 -9.426 1.00 60.69 395 PHE A CA 1
ATOM 3263 C C . PHE A 1 395 ? 5.595 -24.130 -10.154 1.00 60.69 395 PHE A C 1
ATOM 3265 O O . PHE A 1 395 ? 4.461 -24.389 -10.566 1.00 60.69 395 PHE A O 1
ATOM 3272 N N . SER A 1 396 ? 6.128 -22.914 -10.279 1.00 60.53 396 SER A N 1
ATOM 3273 C CA . SER A 1 396 ? 5.520 -21.844 -11.053 1.00 60.53 396 SER A CA 1
ATOM 3274 C C . SER A 1 396 ? 5.909 -21.962 -12.528 1.00 60.53 396 SER A C 1
ATOM 3276 O O . SER A 1 396 ? 6.974 -22.456 -12.886 1.00 60.53 396 SER A O 1
ATOM 3278 N N . HIS A 1 397 ? 5.007 -21.546 -13.418 1.00 65.50 397 HIS A N 1
ATOM 3279 C CA . HIS A 1 397 ? 5.351 -21.430 -14.831 1.00 65.50 397 HIS A CA 1
ATOM 3280 C C . HIS A 1 397 ? 6.331 -20.265 -14.980 1.00 65.50 397 HIS A C 1
ATOM 3282 O O . HIS A 1 397 ? 5.999 -19.150 -14.551 1.00 65.50 397 HIS A O 1
ATOM 3288 N N . SER A 1 398 ? 7.500 -20.504 -15.577 1.00 66.50 398 SER A N 1
ATOM 3289 C CA . SER A 1 398 ? 8.402 -19.408 -15.902 1.00 66.50 398 SER A CA 1
ATOM 3290 C C . SER A 1 398 ? 7.687 -18.452 -16.864 1.00 66.50 398 SER A C 1
ATOM 3292 O O . SER A 1 398 ? 6.911 -18.826 -17.738 1.00 66.50 398 SER A O 1
ATOM 3294 N N . ARG A 1 399 ? 7.831 -17.162 -16.574 1.00 78.12 399 ARG A N 1
ATOM 3295 C CA . ARG A 1 399 ? 7.179 -16.061 -17.299 1.00 78.12 399 ARG A CA 1
ATOM 3296 C C . ARG A 1 399 ? 8.242 -15.100 -17.817 1.00 78.12 399 ARG A C 1
ATOM 3298 O O . ARG A 1 399 ? 8.034 -13.883 -17.787 1.00 78.12 399 ARG A O 1
ATOM 3305 N N . ILE A 1 400 ? 9.413 -15.633 -18.168 1.00 83.44 400 ILE A N 1
ATOM 3306 C CA . ILE A 1 400 ? 10.540 -14.852 -18.683 1.00 83.44 400 ILE A CA 1
ATOM 3307 C C . ILE A 1 400 ? 10.179 -14.332 -20.072 1.00 83.44 400 ILE A C 1
ATOM 3309 O O . ILE A 1 400 ? 10.297 -13.131 -20.317 1.00 83.44 400 ILE A O 1
ATOM 3313 N N . VAL A 1 401 ? 9.650 -15.208 -20.932 1.00 86.88 401 VAL A N 1
ATOM 3314 C CA . VAL A 1 401 ? 9.203 -14.860 -22.289 1.00 86.88 401 VAL A CA 1
ATOM 3315 C C . VAL A 1 401 ? 8.162 -13.738 -22.253 1.00 86.88 401 VAL A C 1
ATOM 3317 O O . VAL A 1 401 ? 8.362 -12.714 -22.900 1.00 86.88 401 VAL A O 1
ATOM 3320 N N . ASP A 1 402 ? 7.122 -13.849 -21.419 1.00 87.69 402 ASP A N 1
ATOM 3321 C CA . ASP A 1 402 ? 6.098 -12.802 -21.251 1.00 87.69 402 ASP A CA 1
ATOM 3322 C C . ASP A 1 402 ? 6.706 -11.436 -20.899 1.00 87.69 402 ASP A C 1
ATOM 3324 O O . ASP A 1 402 ? 6.357 -10.402 -21.478 1.00 87.69 402 ASP A O 1
ATOM 3328 N N . CYS A 1 403 ? 7.635 -11.423 -19.939 1.00 88.56 403 CYS A N 1
ATOM 3329 C CA . CYS A 1 403 ? 8.316 -10.205 -19.522 1.00 88.56 403 CYS A CA 1
ATOM 3330 C C . CYS A 1 403 ? 9.189 -9.627 -20.643 1.00 88.56 403 CYS A C 1
ATOM 3332 O O . CYS A 1 403 ? 9.179 -8.412 -20.838 1.00 88.56 403 CYS A O 1
ATOM 3334 N N . LEU A 1 404 ? 9.910 -10.467 -21.393 1.00 89.75 404 LEU A N 1
ATOM 3335 C CA . LEU A 1 404 ? 10.741 -10.039 -22.520 1.00 89.75 404 LEU A CA 1
ATOM 3336 C C . LEU A 1 404 ? 9.902 -9.495 -23.681 1.00 89.75 404 LEU A C 1
ATOM 3338 O O . LEU A 1 404 ? 10.252 -8.449 -24.223 1.00 89.75 404 LEU A O 1
ATOM 3342 N N . ILE A 1 405 ? 8.763 -10.118 -24.002 1.00 91.31 405 ILE A N 1
ATOM 3343 C CA . ILE A 1 405 ? 7.805 -9.609 -24.996 1.00 91.31 405 ILE A CA 1
ATOM 3344 C C . ILE A 1 405 ? 7.380 -8.187 -24.617 1.00 91.31 405 ILE A C 1
ATOM 3346 O O . ILE A 1 405 ? 7.507 -7.249 -25.415 1.00 91.31 405 ILE A O 1
ATOM 3350 N N . VAL A 1 406 ? 6.899 -8.009 -23.380 1.00 91.19 406 VAL A N 1
ATOM 3351 C CA . VAL A 1 406 ? 6.452 -6.700 -22.889 1.00 91.19 406 VAL A CA 1
ATOM 3352 C C . VAL A 1 406 ? 7.607 -5.703 -22.911 1.00 91.19 406 VAL A C 1
ATOM 3354 O O . VAL A 1 406 ? 7.431 -4.593 -23.416 1.00 91.19 406 VAL A O 1
ATOM 3357 N N . ALA A 1 407 ? 8.787 -6.087 -22.429 1.00 91.75 407 ALA A N 1
ATOM 3358 C CA . ALA A 1 407 ? 9.957 -5.222 -22.396 1.00 91.75 407 ALA A CA 1
ATOM 3359 C C . ALA A 1 407 ? 10.379 -4.776 -23.802 1.00 91.75 407 ALA A C 1
ATOM 3361 O O . ALA A 1 407 ? 10.570 -3.583 -24.023 1.00 91.75 407 ALA A O 1
ATOM 3362 N N . SER A 1 408 ? 10.464 -5.685 -24.776 1.00 93.00 408 SER A N 1
ATOM 3363 C CA . SER A 1 408 ? 10.842 -5.369 -26.158 1.00 93.00 408 SER A CA 1
ATOM 3364 C C . SER A 1 408 ? 9.860 -4.405 -26.822 1.00 93.00 408 SER A C 1
ATOM 3366 O O . SER A 1 408 ? 10.281 -3.417 -27.426 1.00 93.00 408 SER A O 1
ATOM 3368 N N . VAL A 1 409 ? 8.551 -4.628 -26.666 1.00 90.75 409 VAL A N 1
ATOM 3369 C CA . VAL A 1 409 ? 7.525 -3.719 -27.206 1.00 90.75 409 VAL A CA 1
ATOM 3370 C C . VAL A 1 409 ? 7.569 -2.360 -26.503 1.00 90.75 409 VAL A C 1
ATOM 3372 O O . VAL A 1 409 ? 7.494 -1.312 -27.147 1.00 90.75 409 VAL A O 1
ATOM 3375 N N . ARG A 1 410 ? 7.720 -2.346 -25.174 1.00 92.19 410 ARG A N 1
ATOM 3376 C CA . ARG A 1 410 ? 7.772 -1.104 -24.392 1.00 92.19 410 ARG A CA 1
ATOM 3377 C C . ARG A 1 410 ? 9.054 -0.310 -24.647 1.00 92.19 410 ARG A C 1
ATOM 3379 O O . ARG A 1 410 ? 8.976 0.914 -24.659 1.00 92.19 410 ARG A O 1
ATOM 3386 N N . THR A 1 411 ? 10.180 -0.963 -24.940 1.00 94.25 411 THR A N 1
ATOM 3387 C CA . THR A 1 411 ? 11.426 -0.305 -25.369 1.00 94.25 411 THR A CA 1
ATOM 3388 C C . THR A 1 411 ? 11.185 0.534 -26.622 1.00 94.25 411 THR A C 1
ATOM 3390 O O . THR A 1 411 ? 11.558 1.704 -26.656 1.00 94.25 411 THR A O 1
ATOM 3393 N N . GLU A 1 412 ? 10.499 -0.019 -27.630 1.00 91.81 412 GLU A N 1
ATOM 3394 C CA . GLU A 1 412 ? 10.141 0.728 -28.842 1.00 91.81 412 GLU A CA 1
ATOM 3395 C C . GLU A 1 412 ? 9.268 1.950 -28.519 1.00 91.81 412 GLU A C 1
ATOM 3397 O O . GLU A 1 412 ? 9.529 3.039 -29.029 1.00 91.81 412 GLU A O 1
ATOM 3402 N N . ILE A 1 413 ? 8.260 1.785 -27.657 1.00 90.44 413 ILE A N 1
ATOM 3403 C CA . ILE A 1 413 ? 7.358 2.873 -27.249 1.00 90.44 413 ILE A CA 1
ATOM 3404 C C . ILE A 1 413 ? 8.133 3.999 -26.558 1.00 90.44 413 ILE A C 1
ATOM 3406 O O . ILE A 1 413 ? 7.965 5.160 -26.927 1.00 90.44 413 ILE A O 1
ATOM 3410 N N . VAL A 1 414 ? 9.000 3.667 -25.597 1.00 92.69 414 VAL A N 1
ATOM 3411 C CA . VAL A 1 414 ? 9.809 4.658 -24.872 1.00 92.69 414 VAL A CA 1
ATOM 3412 C C . VAL A 1 414 ? 10.736 5.398 -25.834 1.00 92.69 414 VAL A C 1
ATOM 3414 O O . VAL A 1 414 ? 10.765 6.625 -25.815 1.00 92.69 414 VAL A O 1
ATOM 3417 N N . ILE A 1 415 ? 11.432 4.686 -26.730 1.00 92.00 415 ILE A N 1
ATOM 3418 C CA . ILE A 1 415 ? 12.297 5.307 -27.746 1.00 92.00 415 ILE A CA 1
ATOM 3419 C C . ILE A 1 415 ? 11.491 6.269 -28.621 1.00 92.00 415 ILE A C 1
ATOM 3421 O O . ILE A 1 415 ? 11.891 7.416 -28.798 1.00 92.00 415 ILE A O 1
ATOM 3425 N N . ARG A 1 416 ? 10.340 5.838 -29.147 1.00 89.88 416 ARG A N 1
ATOM 3426 C CA . ARG A 1 416 ? 9.480 6.689 -29.984 1.00 89.88 416 ARG A CA 1
ATOM 3427 C C . ARG A 1 416 ? 9.038 7.946 -29.254 1.00 89.88 416 ARG A C 1
ATOM 3429 O O . ARG A 1 416 ? 9.055 9.016 -29.855 1.00 89.88 416 ARG A O 1
ATOM 3436 N N . GLU A 1 417 ? 8.677 7.830 -27.981 1.00 89.25 417 GLU A N 1
ATOM 3437 C CA . GLU A 1 417 ? 8.248 8.978 -27.190 1.00 89.25 417 GLU A CA 1
ATOM 3438 C C . GLU A 1 417 ? 9.394 9.955 -26.921 1.00 89.25 417 GLU A C 1
ATOM 3440 O O . GLU A 1 417 ? 9.231 11.158 -27.109 1.00 89.25 417 GLU A O 1
ATOM 3445 N N . MET A 1 418 ? 10.586 9.458 -26.583 1.00 90.06 418 MET A N 1
ATOM 3446 C CA . MET A 1 418 ? 11.772 10.309 -26.425 1.00 90.06 418 MET A CA 1
ATOM 3447 C C . MET A 1 418 ? 12.069 11.097 -27.697 1.00 90.06 418 MET A C 1
ATOM 3449 O O . MET A 1 418 ? 12.278 12.309 -27.659 1.00 90.06 418 MET A O 1
ATOM 3453 N N . LEU A 1 419 ? 12.038 10.409 -28.839 1.00 88.75 419 LEU A N 1
ATOM 3454 C CA . LEU A 1 419 ? 12.273 11.027 -30.135 1.00 88.75 419 LEU A CA 1
ATOM 3455 C C . LEU A 1 419 ? 11.149 12.015 -30.484 1.00 88.75 419 LEU A C 1
ATOM 3457 O O . LEU A 1 419 ? 11.424 13.102 -30.986 1.00 88.75 419 LEU A O 1
ATOM 3461 N N . ARG A 1 420 ? 9.891 11.694 -30.156 1.00 85.69 420 ARG A N 1
ATOM 3462 C CA . ARG A 1 420 ? 8.739 12.581 -30.363 1.00 85.69 420 ARG A CA 1
ATOM 3463 C C . ARG A 1 420 ? 8.879 13.877 -29.578 1.00 85.69 420 ARG A C 1
ATOM 3465 O O . ARG A 1 420 ? 8.632 14.936 -30.144 1.00 85.69 420 ARG A O 1
ATOM 3472 N N . VAL A 1 421 ? 9.310 13.808 -28.321 1.00 85.19 421 VAL A N 1
ATOM 3473 C CA . VAL A 1 421 ? 9.537 14.991 -27.483 1.00 85.19 421 VAL A CA 1
ATOM 3474 C C . VAL A 1 421 ? 10.716 15.818 -28.005 1.00 85.19 421 VAL A C 1
ATOM 3476 O O . VAL A 1 421 ? 10.574 17.024 -28.195 1.00 85.19 421 VAL A O 1
ATOM 3479 N N . SER A 1 422 ? 11.858 15.189 -28.300 1.00 86.00 422 SER A N 1
ATOM 3480 C CA . SER A 1 422 ? 13.083 15.906 -28.692 1.00 86.00 422 SER A CA 1
ATOM 3481 C C . SER A 1 422 ? 13.105 16.418 -30.138 1.00 86.00 422 SER A C 1
ATOM 3483 O O . SER A 1 422 ? 13.887 17.317 -30.449 1.00 86.00 422 SER A O 1
ATOM 3485 N N . PHE A 1 423 ? 12.270 15.875 -31.029 1.00 84.50 423 PHE A N 1
ATOM 3486 C CA . PHE A 1 423 ? 12.280 16.198 -32.464 1.00 84.50 423 PHE A CA 1
ATOM 3487 C C . PHE A 1 423 ? 10.923 16.678 -33.013 1.00 84.50 423 PHE A C 1
ATOM 3489 O O . PHE A 1 423 ? 10.750 16.761 -34.229 1.00 84.50 423 PHE A O 1
ATOM 3496 N N . LYS A 1 424 ? 9.978 17.061 -32.139 1.00 74.06 424 LYS A N 1
ATOM 3497 C CA . LYS A 1 424 ? 8.597 17.483 -32.469 1.00 74.06 424 LYS A CA 1
ATOM 3498 C C . LYS A 1 424 ? 8.469 18.546 -33.579 1.00 74.06 424 LYS A C 1
ATOM 3500 O O . LYS A 1 424 ? 7.428 18.626 -34.216 1.00 74.06 424 LYS A O 1
ATOM 3505 N N . GLY A 1 425 ? 9.498 19.369 -33.796 1.00 67.31 425 GLY A N 1
ATOM 3506 C CA . GLY A 1 425 ? 9.503 20.475 -34.766 1.00 67.31 425 GLY A CA 1
ATOM 3507 C C . GLY A 1 425 ? 10.059 20.146 -36.157 1.00 67.31 425 GLY A C 1
ATOM 3508 O O . GLY A 1 425 ? 10.242 21.057 -36.959 1.00 67.31 425 GLY A O 1
ATOM 3509 N N . LEU A 1 426 ? 10.385 18.886 -36.453 1.00 73.69 426 LEU A N 1
ATOM 3510 C CA . LEU A 1 426 ? 10.870 18.497 -37.777 1.00 73.69 426 LEU A CA 1
ATOM 3511 C C . LEU A 1 426 ? 9.694 18.235 -38.730 1.00 73.69 426 LEU A C 1
ATOM 3513 O O . LEU A 1 426 ? 8.914 17.314 -38.501 1.00 73.69 426 LEU A O 1
ATOM 3517 N N . ASN A 1 427 ? 9.616 18.999 -39.828 1.00 57.59 427 ASN A N 1
ATOM 3518 C CA . ASN A 1 427 ? 8.524 18.952 -40.819 1.00 57.59 427 ASN A CA 1
ATOM 3519 C C . ASN A 1 427 ? 8.256 17.554 -41.422 1.00 57.59 427 ASN A C 1
ATOM 3521 O O . ASN A 1 427 ? 7.152 17.304 -41.892 1.00 57.59 427 ASN A O 1
ATOM 3525 N N . ASP A 1 428 ? 9.233 16.641 -41.371 1.00 63.16 428 ASP A N 1
ATOM 3526 C CA . ASP A 1 428 ? 9.146 15.272 -41.898 1.00 63.16 428 ASP A CA 1
ATOM 3527 C C . ASP A 1 428 ? 9.211 14.184 -40.805 1.00 63.16 428 ASP A C 1
ATOM 3529 O O . ASP A 1 428 ? 9.481 13.014 -41.096 1.00 63.16 428 ASP A O 1
ATOM 3533 N N . TYR A 1 429 ? 9.027 14.518 -39.528 1.00 67.38 429 TYR A N 1
ATOM 3534 C CA . TYR A 1 429 ? 9.054 13.522 -38.457 1.00 67.38 429 TYR A CA 1
ATOM 3535 C C . TYR A 1 429 ? 7.664 12.919 -38.214 1.00 67.38 429 TYR A C 1
ATOM 3537 O O . TYR A 1 429 ? 6.757 13.583 -37.723 1.00 67.38 429 TYR A O 1
ATOM 3545 N N . ASP A 1 430 ? 7.520 11.631 -38.531 1.00 71.62 430 ASP A N 1
ATOM 3546 C CA . ASP A 1 430 ? 6.335 10.830 -38.217 1.00 71.62 430 ASP A CA 1
ATOM 3547 C C . ASP A 1 430 ? 6.691 9.803 -37.135 1.00 71.62 430 ASP A C 1
ATOM 3549 O O . ASP A 1 430 ? 7.354 8.796 -37.404 1.00 71.62 430 ASP A O 1
ATOM 3553 N N . ALA A 1 431 ? 6.257 10.081 -35.904 1.00 68.12 431 ALA A N 1
ATOM 3554 C CA . ALA A 1 431 ? 6.498 9.238 -34.735 1.00 68.12 431 ALA A CA 1
ATOM 3555 C C . ALA A 1 431 ? 5.806 7.869 -34.816 1.00 68.12 431 ALA A C 1
ATOM 3557 O O . ALA A 1 431 ? 6.207 6.945 -34.102 1.00 68.12 431 ALA A O 1
ATOM 3558 N N . ASP A 1 432 ? 4.796 7.734 -35.676 1.00 74.81 432 ASP A N 1
ATOM 3559 C CA . ASP A 1 432 ? 3.973 6.531 -35.819 1.00 74.81 432 ASP A CA 1
ATOM 3560 C C . ASP A 1 432 ? 4.401 5.695 -37.040 1.00 74.81 432 ASP A C 1
ATOM 3562 O O . ASP A 1 432 ? 3.947 4.568 -37.246 1.00 74.81 432 ASP A O 1
ATOM 3566 N N . GLY A 1 433 ? 5.373 6.196 -37.809 1.00 73.88 433 GLY A N 1
ATOM 3567 C CA . GLY A 1 433 ? 5.968 5.507 -38.945 1.00 73.88 433 GLY A CA 1
ATOM 3568 C C . GLY A 1 433 ? 6.807 4.275 -38.571 1.00 73.88 433 GLY A C 1
ATOM 3569 O O . GLY A 1 433 ? 7.049 3.936 -37.409 1.00 73.88 433 GLY A O 1
ATOM 3570 N N . ASN A 1 434 ? 7.313 3.571 -39.586 1.00 79.75 434 ASN A N 1
ATOM 3571 C CA . ASN A 1 434 ? 8.210 2.428 -39.383 1.00 79.75 434 ASN A CA 1
ATOM 3572 C C . ASN A 1 434 ? 9.499 2.861 -38.651 1.00 79.75 434 ASN A C 1
ATOM 3574 O O . ASN A 1 434 ? 10.189 3.765 -39.128 1.00 79.75 434 ASN A O 1
ATOM 3578 N N . LEU A 1 435 ? 9.861 2.171 -37.559 1.00 80.19 435 LEU A N 1
ATOM 3579 C CA . LEU A 1 435 ? 11.013 2.514 -36.715 1.00 80.19 435 LEU A CA 1
ATOM 3580 C C . LEU A 1 435 ? 12.301 2.706 -37.529 1.00 80.19 435 LEU A C 1
ATOM 3582 O O . LEU A 1 435 ? 12.982 3.708 -37.366 1.00 80.19 435 LEU A O 1
ATOM 3586 N N . SER A 1 436 ? 12.602 1.826 -38.489 1.00 77.56 436 SER A N 1
ATOM 3587 C CA . SER A 1 436 ? 13.812 1.950 -39.321 1.00 77.56 436 SER A CA 1
ATOM 3588 C C . SER A 1 436 ? 13.849 3.231 -40.169 1.00 77.56 436 SER A C 1
ATOM 3590 O O . SER A 1 436 ? 14.922 3.790 -40.402 1.00 77.56 436 SER A O 1
ATOM 3592 N N . LYS A 1 437 ? 12.686 3.727 -40.620 1.00 79.06 437 LYS A N 1
ATOM 3593 C CA . LYS A 1 437 ? 12.584 5.007 -41.339 1.00 79.06 437 LYS A CA 1
ATOM 3594 C C . LYS A 1 437 ? 12.824 6.178 -40.392 1.00 79.06 437 LYS A C 1
ATOM 3596 O O . LYS A 1 437 ? 13.531 7.106 -40.778 1.00 79.06 437 LYS A O 1
ATOM 3601 N N . ILE A 1 438 ? 12.276 6.098 -39.180 1.00 83.00 438 ILE A N 1
ATOM 3602 C CA . ILE A 1 438 ? 12.471 7.092 -38.122 1.00 83.00 438 ILE A CA 1
ATOM 3603 C C . ILE A 1 438 ? 13.956 7.194 -37.767 1.00 83.00 438 ILE A C 1
ATOM 3605 O O . ILE A 1 438 ? 14.516 8.282 -37.833 1.00 83.00 438 ILE A O 1
ATOM 3609 N N . LEU A 1 439 ? 14.614 6.063 -37.490 1.00 84.88 439 LEU A N 1
ATOM 3610 C CA . LEU A 1 439 ? 16.032 6.034 -37.120 1.00 84.88 439 LEU A CA 1
ATOM 3611 C C . LEU A 1 439 ? 16.919 6.683 -38.186 1.00 84.88 439 LEU A C 1
ATOM 3613 O O . LEU A 1 439 ? 17.742 7.534 -37.868 1.00 84.88 439 LEU A O 1
ATOM 3617 N N . PHE A 1 440 ? 16.712 6.336 -39.458 1.00 84.19 440 PHE A N 1
ATOM 3618 C CA . PHE A 1 440 ? 17.475 6.928 -40.556 1.00 84.19 440 PHE A CA 1
ATOM 3619 C C . PHE A 1 440 ? 17.294 8.440 -40.655 1.00 84.19 440 PHE A C 1
ATOM 3621 O O . PHE A 1 440 ? 18.287 9.144 -40.789 1.00 84.19 440 PHE A O 1
ATOM 3628 N N . ARG A 1 441 ? 16.047 8.926 -40.561 1.00 82.25 441 ARG A N 1
ATOM 3629 C CA . ARG A 1 441 ? 15.757 10.365 -40.613 1.00 82.25 441 ARG A CA 1
ATOM 3630 C C . ARG A 1 441 ? 16.413 11.096 -39.453 1.00 82.25 441 ARG A C 1
ATOM 3632 O O . ARG A 1 441 ? 17.060 12.107 -39.666 1.00 82.25 441 ARG A O 1
ATOM 3639 N N . ILE A 1 442 ? 16.302 10.570 -38.237 1.00 84.62 442 ILE A N 1
ATOM 3640 C CA . ILE A 1 442 ? 16.943 11.171 -37.059 1.00 84.62 442 ILE A CA 1
ATOM 3641 C C . ILE A 1 442 ? 18.459 11.218 -37.221 1.00 84.62 442 ILE A C 1
ATOM 3643 O O . ILE A 1 442 ? 19.075 12.199 -36.815 1.00 84.62 442 ILE A O 1
ATOM 3647 N N . GLY A 1 443 ? 19.047 10.215 -37.878 1.00 84.75 443 GLY A N 1
ATOM 3648 C CA . GLY A 1 443 ? 20.464 10.204 -38.222 1.00 84.75 443 GLY A CA 1
ATOM 3649 C C . GLY A 1 443 ? 20.931 11.415 -39.041 1.00 84.75 443 GLY A C 1
ATOM 3650 O O . GLY A 1 443 ? 22.117 11.726 -39.005 1.00 84.75 443 GLY A O 1
ATOM 3651 N N . ASP A 1 444 ? 20.043 12.107 -39.764 1.00 83.69 444 ASP A N 1
ATOM 3652 C CA . ASP A 1 444 ? 20.368 13.340 -40.502 1.00 83.69 444 ASP A CA 1
ATOM 3653 C C . ASP A 1 444 ? 20.405 14.595 -39.612 1.00 83.69 444 ASP A C 1
ATOM 3655 O O . ASP A 1 444 ? 20.984 15.605 -40.003 1.00 83.69 444 ASP A O 1
ATOM 3659 N N . TYR A 1 445 ? 19.819 14.541 -38.412 1.00 81.31 445 TYR A N 1
ATOM 3660 C CA . TYR A 1 445 ? 19.649 15.694 -37.515 1.00 81.31 445 TYR A CA 1
ATOM 3661 C C . TYR A 1 445 ? 20.495 15.622 -36.237 1.00 81.31 445 TYR A C 1
ATOM 3663 O O . TYR A 1 445 ? 20.340 16.462 -35.344 1.00 81.31 445 TYR A O 1
ATOM 3671 N N . ILE A 1 446 ? 21.366 14.620 -36.123 1.00 85.38 446 ILE A N 1
ATOM 3672 C CA . ILE A 1 446 ? 22.246 14.397 -34.969 1.00 85.38 446 ILE A CA 1
ATOM 3673 C C . ILE A 1 446 ? 23.715 14.380 -35.414 1.00 85.38 446 ILE A C 1
ATOM 3675 O O . ILE A 1 446 ? 24.005 14.375 -36.606 1.00 85.38 446 ILE A O 1
ATOM 3679 N N . GLY A 1 447 ? 24.650 14.412 -34.458 1.00 80.00 447 GLY A N 1
ATOM 3680 C CA . GLY A 1 447 ? 26.087 14.452 -34.760 1.00 80.00 447 GLY A CA 1
ATOM 3681 C C . GLY A 1 447 ? 26.557 13.277 -35.628 1.00 80.00 447 GLY A C 1
ATOM 3682 O O . GLY A 1 447 ? 26.017 12.179 -35.511 1.00 80.00 447 GLY A O 1
ATOM 3683 N N . GLU A 1 448 ? 27.576 13.517 -36.461 1.00 81.12 448 GLU A N 1
ATOM 3684 C CA . GLU A 1 448 ? 28.055 12.606 -37.517 1.00 81.12 448 GLU A CA 1
ATOM 3685 C C . GLU A 1 448 ? 28.296 11.169 -37.016 1.00 81.12 448 GLU A C 1
ATOM 3687 O O . GLU A 1 448 ? 27.770 10.224 -37.600 1.00 81.12 448 GLU A O 1
ATOM 3692 N N . GLU A 1 449 ? 28.969 11.011 -35.871 1.00 83.69 449 GLU A N 1
ATOM 3693 C CA . GLU A 1 449 ? 29.249 9.702 -35.257 1.00 83.69 449 GLU A CA 1
ATOM 3694 C C . GLU A 1 449 ? 27.975 8.912 -34.895 1.00 83.69 449 GLU A C 1
ATOM 3696 O O . GLU A 1 449 ? 27.849 7.730 -35.211 1.00 83.69 449 GLU A O 1
ATOM 3701 N N . ASP A 1 450 ? 27.003 9.557 -34.241 1.00 89.38 450 ASP A N 1
ATOM 3702 C CA . ASP A 1 450 ? 25.755 8.908 -33.809 1.00 89.38 450 ASP A CA 1
ATOM 3703 C C . ASP A 1 450 ? 24.799 8.695 -34.998 1.00 89.38 450 ASP A C 1
ATOM 3705 O O . ASP A 1 450 ? 24.058 7.708 -35.057 1.00 89.38 450 ASP A O 1
ATOM 3709 N N . GLY A 1 451 ? 24.830 9.615 -35.966 1.00 89.06 451 GLY A N 1
ATOM 3710 C CA . GLY A 1 451 ? 24.008 9.586 -37.170 1.00 89.06 451 GLY A CA 1
ATOM 3711 C C . GLY A 1 451 ? 24.384 8.457 -38.125 1.00 89.06 451 GLY A C 1
ATOM 3712 O O . GLY A 1 451 ? 23.492 7.779 -38.646 1.00 89.06 451 GLY A O 1
ATOM 3713 N N . GLU A 1 452 ? 25.681 8.192 -38.312 1.00 90.31 452 GLU A N 1
ATOM 3714 C CA . GLU A 1 452 ? 26.166 7.062 -39.118 1.00 90.31 452 GLU A CA 1
ATOM 3715 C C . GLU A 1 452 ? 25.661 5.712 -38.587 1.00 90.31 452 GLU A C 1
ATOM 3717 O O . GLU A 1 452 ? 25.231 4.861 -39.377 1.00 90.31 452 GLU A O 1
ATOM 3722 N N . ILE A 1 453 ? 25.630 5.529 -37.259 1.00 92.25 453 ILE A N 1
ATOM 3723 C CA . ILE A 1 453 ? 25.091 4.318 -36.618 1.00 92.25 453 ILE A CA 1
ATOM 3724 C C . ILE A 1 453 ? 23.637 4.102 -37.049 1.00 92.25 453 ILE A C 1
ATOM 3726 O O . ILE A 1 453 ? 23.298 3.050 -37.599 1.00 92.25 453 ILE A O 1
ATOM 3730 N N . LEU A 1 454 ? 22.779 5.109 -36.860 1.00 91.19 454 LEU A N 1
ATOM 3731 C CA . LEU A 1 454 ? 21.346 5.005 -37.155 1.00 91.19 454 LEU A CA 1
ATOM 3732 C C . LEU A 1 454 ? 21.053 4.806 -38.649 1.00 91.19 454 LEU A C 1
ATOM 3734 O O . LEU A 1 454 ? 20.179 4.011 -39.017 1.00 91.19 454 LEU A O 1
ATOM 3738 N N . LYS A 1 455 ? 21.801 5.484 -39.527 1.00 89.12 455 LYS A N 1
ATOM 3739 C CA . LYS A 1 455 ? 21.679 5.313 -40.984 1.00 89.12 455 LYS A CA 1
ATOM 3740 C C . LYS A 1 455 ? 22.038 3.891 -41.410 1.00 89.12 455 LYS A C 1
ATOM 3742 O O . LYS A 1 455 ? 21.346 3.294 -42.241 1.00 89.12 455 LYS A O 1
ATOM 3747 N N . THR A 1 456 ? 23.074 3.325 -40.797 1.00 89.69 456 THR A N 1
ATOM 3748 C CA . THR A 1 456 ? 23.539 1.962 -41.076 1.00 89.69 456 THR A CA 1
ATOM 3749 C C . THR A 1 456 ? 22.579 0.904 -40.529 1.00 89.69 456 THR A C 1
ATOM 3751 O O . THR A 1 456 ? 22.345 -0.107 -41.189 1.00 89.69 456 THR A O 1
ATOM 3754 N N . VAL A 1 457 ? 21.934 1.139 -39.380 1.00 89.56 457 VAL A N 1
ATOM 3755 C CA . VAL A 1 457 ? 20.883 0.244 -38.854 1.00 89.56 457 VAL A CA 1
ATOM 3756 C C . VAL A 1 457 ? 19.778 0.026 -39.894 1.00 89.56 457 VAL A C 1
ATOM 3758 O O . VAL A 1 457 ? 19.376 -1.110 -40.145 1.00 89.56 457 VAL A O 1
ATOM 3761 N N . LYS A 1 458 ? 19.320 1.084 -40.579 1.00 85.12 458 LYS A N 1
ATOM 3762 C CA . LYS A 1 458 ? 18.314 0.939 -41.645 1.00 85.12 458 LYS A CA 1
ATOM 3763 C C . LYS A 1 458 ? 18.827 0.097 -42.812 1.00 85.12 458 LYS A C 1
ATOM 3765 O O . LYS A 1 458 ? 18.085 -0.762 -43.295 1.00 85.12 458 LYS A O 1
ATOM 3770 N N . SER A 1 459 ? 20.065 0.314 -43.262 1.00 84.94 459 SER A N 1
ATOM 3771 C CA . SER A 1 459 ? 20.634 -0.433 -44.396 1.00 84.94 459 SER A CA 1
ATOM 3772 C C . SER A 1 459 ? 20.804 -1.927 -44.093 1.00 84.94 459 SER A C 1
ATOM 3774 O O . SER A 1 459 ? 20.754 -2.748 -45.011 1.00 84.94 459 SER A O 1
ATOM 3776 N N . LYS A 1 460 ? 20.924 -2.289 -42.809 1.00 89.69 460 LYS A N 1
ATOM 3777 C CA . LYS A 1 460 ? 21.040 -3.671 -42.324 1.00 89.69 460 LYS A CA 1
ATOM 3778 C C . LYS A 1 460 ? 19.767 -4.246 -41.700 1.00 89.69 460 LYS A C 1
ATOM 3780 O O . LYS A 1 460 ? 19.760 -5.407 -41.333 1.00 89.69 460 LYS A O 1
ATOM 3785 N N . SER A 1 461 ? 18.651 -3.519 -41.706 1.00 85.75 461 SER A N 1
ATOM 3786 C CA . SER A 1 461 ? 17.363 -3.954 -41.126 1.00 85.75 461 SER A CA 1
ATOM 3787 C C . SER A 1 461 ? 16.777 -5.269 -41.669 1.00 85.75 461 SER A C 1
ATOM 3789 O O . SER A 1 461 ? 15.819 -5.787 -41.108 1.00 85.75 461 SER A O 1
ATOM 3791 N N . LYS A 1 462 ? 17.306 -5.824 -42.766 1.00 87.62 462 LYS A N 1
ATOM 3792 C CA . LYS A 1 462 ? 16.906 -7.156 -43.244 1.00 87.62 462 LYS A CA 1
ATOM 3793 C C . LYS A 1 462 ? 17.386 -8.277 -42.316 1.00 87.62 462 LYS A C 1
ATOM 3795 O O . LYS A 1 462 ? 16.660 -9.250 -42.169 1.00 87.62 462 LYS A O 1
ATOM 3800 N N . SER A 1 463 ? 18.521 -8.096 -41.635 1.00 87.75 463 SER A N 1
ATOM 3801 C CA . SER A 1 463 ? 19.103 -9.098 -40.729 1.00 87.75 463 SER A CA 1
ATOM 3802 C C . SER A 1 463 ? 18.319 -9.281 -39.424 1.00 87.75 463 SER A C 1
ATOM 3804 O O . SER A 1 463 ? 18.740 -10.025 -38.549 1.00 87.75 463 SER A O 1
ATOM 3806 N N . THR A 1 464 ? 17.211 -8.556 -39.239 1.00 89.12 464 THR A N 1
ATOM 3807 C CA . THR A 1 464 ? 16.367 -8.615 -38.035 1.00 89.12 464 THR A CA 1
ATOM 3808 C C . THR A 1 464 ? 14.998 -9.238 -38.304 1.00 89.12 464 THR A C 1
ATOM 3810 O O . THR A 1 464 ? 14.148 -9.243 -37.417 1.00 89.12 464 THR A O 1
ATOM 3813 N N . ARG A 1 465 ? 14.736 -9.699 -39.535 1.00 87.00 465 ARG A N 1
ATOM 3814 C CA . ARG A 1 465 ? 13.418 -10.208 -39.953 1.00 87.00 465 ARG A CA 1
ATOM 3815 C C . ARG A 1 465 ? 13.163 -11.659 -39.569 1.00 87.00 465 ARG A C 1
ATOM 3817 O O . ARG A 1 465 ? 12.004 -12.037 -39.512 1.00 87.00 465 ARG A O 1
ATOM 3824 N N . LEU A 1 466 ? 14.223 -12.436 -39.325 1.00 87.56 466 LEU A N 1
ATOM 3825 C CA . LEU A 1 466 ? 14.138 -13.874 -39.040 1.00 87.56 466 LEU A CA 1
ATOM 3826 C C . LEU A 1 466 ? 13.300 -14.628 -40.091 1.00 87.56 466 LEU A C 1
ATOM 3828 O O . LEU A 1 466 ? 12.504 -15.511 -39.780 1.00 87.56 466 LEU A O 1
ATOM 3832 N N . ASP A 1 467 ? 13.511 -14.280 -41.369 1.00 85.69 467 ASP A N 1
ATOM 3833 C CA . ASP A 1 467 ? 12.903 -14.982 -42.511 1.00 85.69 467 ASP A CA 1
ATOM 3834 C C . ASP A 1 467 ? 13.357 -16.462 -42.555 1.00 85.69 467 ASP A C 1
ATOM 3836 O O . ASP A 1 467 ? 12.659 -17.331 -43.078 1.00 85.69 467 ASP A O 1
ATOM 3840 N N . SER A 1 468 ? 14.527 -16.752 -41.975 1.00 81.75 468 SER A N 1
ATOM 3841 C CA . SER A 1 468 ? 14.996 -18.099 -41.638 1.00 81.75 468 SER A CA 1
ATOM 3842 C C . SER A 1 468 ? 14.802 -18.366 -40.138 1.00 81.75 468 SER A C 1
ATOM 3844 O O . SER A 1 468 ? 14.673 -17.427 -39.360 1.00 81.75 468 SER A O 1
ATOM 3846 N N . ARG A 1 469 ? 14.780 -19.638 -39.713 1.00 88.12 469 ARG A N 1
ATOM 3847 C CA . ARG A 1 469 ? 14.724 -20.032 -38.289 1.00 88.12 469 ARG A CA 1
ATOM 3848 C C . ARG A 1 469 ? 16.126 -20.416 -37.787 1.00 88.12 469 ARG A C 1
ATOM 3850 O O . ARG A 1 469 ? 16.407 -21.611 -37.707 1.00 88.12 469 ARG A O 1
ATOM 3857 N N . PRO A 1 470 ? 17.035 -19.458 -37.528 1.00 87.75 470 PRO A N 1
ATOM 3858 C CA . PRO A 1 470 ? 18.382 -19.778 -37.072 1.00 87.75 470 PRO A CA 1
ATOM 3859 C C . PRO A 1 470 ? 18.372 -20.370 -35.657 1.00 87.75 470 PRO A C 1
ATOM 3861 O O . PRO A 1 470 ? 17.460 -20.107 -34.867 1.00 87.75 470 PRO A O 1
ATOM 3864 N N . GLU A 1 471 ? 19.416 -21.136 -35.333 1.00 85.56 471 GLU A N 1
ATOM 3865 C CA . GLU A 1 471 ? 19.656 -21.607 -33.964 1.00 85.56 471 GLU A CA 1
ATOM 3866 C C . GLU A 1 471 ? 19.957 -20.452 -33.004 1.00 85.56 471 GLU A C 1
ATOM 3868 O O . GLU A 1 471 ? 19.489 -20.482 -31.877 1.00 85.56 471 GLU A O 1
ATOM 3873 N N . ASP A 1 472 ? 20.652 -19.412 -33.455 1.00 89.06 472 ASP A N 1
ATOM 3874 C CA . ASP A 1 472 ? 20.819 -18.160 -32.717 1.00 89.06 472 ASP A CA 1
ATOM 3875 C C . ASP A 1 472 ? 20.241 -17.008 -33.549 1.00 89.06 472 ASP A C 1
ATOM 3877 O O . ASP A 1 472 ? 20.712 -16.721 -34.657 1.00 89.06 472 ASP A O 1
ATOM 3881 N N . ILE A 1 473 ? 19.219 -16.336 -33.009 1.00 92.62 473 ILE A N 1
ATOM 3882 C CA . ILE A 1 473 ? 18.523 -15.221 -33.669 1.00 92.62 473 ILE A CA 1
ATOM 3883 C C . ILE A 1 473 ? 19.406 -13.976 -33.852 1.00 92.62 473 ILE A C 1
ATOM 3885 O O . ILE A 1 473 ? 19.041 -13.072 -34.606 1.00 92.62 473 ILE A O 1
ATOM 3889 N N . PHE A 1 474 ? 20.563 -13.911 -33.191 1.00 94.88 474 PHE A N 1
ATOM 3890 C CA . PHE A 1 474 ? 21.510 -12.805 -33.293 1.00 94.88 474 PHE A CA 1
ATOM 3891 C C . PHE A 1 474 ? 22.746 -13.103 -34.147 1.00 94.88 474 PHE A C 1
ATOM 3893 O O . PHE A 1 474 ? 23.451 -12.165 -34.527 1.00 94.88 474 PHE A O 1
ATOM 3900 N N . SER A 1 475 ? 22.961 -14.359 -34.537 1.00 92.56 475 SER A N 1
ATOM 3901 C CA . SER A 1 475 ? 24.136 -14.811 -35.294 1.00 92.56 475 SER A CA 1
ATOM 3902 C C . SER A 1 475 ? 24.439 -13.975 -36.548 1.00 92.56 475 SER A C 1
ATOM 3904 O O . SER A 1 475 ? 25.583 -13.561 -36.770 1.00 92.56 475 SER A O 1
ATOM 3906 N N . GLU A 1 476 ? 23.420 -13.650 -37.354 1.00 93.12 476 GLU A N 1
ATOM 3907 C CA . GLU A 1 476 ? 23.589 -12.815 -38.552 1.00 93.12 476 GLU A CA 1
ATOM 3908 C C . GLU A 1 476 ? 24.084 -11.409 -38.186 1.00 93.12 476 GLU A C 1
ATOM 3910 O O . GLU A 1 476 ? 24.995 -10.886 -38.828 1.00 93.12 476 GLU A O 1
ATOM 3915 N N . ILE A 1 477 ? 23.540 -10.816 -37.120 1.00 94.19 477 ILE A N 1
ATOM 3916 C CA . ILE A 1 477 ? 23.912 -9.481 -36.633 1.00 94.19 477 ILE A CA 1
ATOM 3917 C C . ILE A 1 477 ? 25.342 -9.489 -36.089 1.00 94.19 477 ILE A C 1
ATOM 3919 O O . ILE A 1 477 ? 26.118 -8.564 -36.351 1.00 94.19 477 ILE A O 1
ATOM 3923 N N . ASP A 1 478 ? 25.721 -10.536 -35.359 1.00 92.44 478 ASP A N 1
ATOM 3924 C CA . ASP A 1 478 ? 27.053 -10.641 -34.776 1.00 92.44 478 ASP A CA 1
ATOM 3925 C C . ASP A 1 478 ? 28.156 -10.835 -35.812 1.00 92.44 478 ASP A C 1
ATOM 3927 O O . ASP A 1 478 ? 29.268 -10.328 -35.617 1.00 92.44 478 ASP A O 1
ATOM 3931 N N . SER A 1 479 ? 27.828 -11.452 -36.946 1.00 90.56 479 SER A N 1
ATOM 3932 C CA . SER A 1 479 ? 28.736 -11.601 -38.084 1.00 90.56 479 SER A CA 1
ATOM 3933 C C . SER A 1 479 ? 29.033 -10.287 -38.829 1.00 90.56 479 SER A C 1
ATOM 3935 O O . SER A 1 479 ? 29.985 -10.217 -39.613 1.00 90.56 479 SER A O 1
ATOM 3937 N N . ILE A 1 480 ? 28.264 -9.215 -38.584 1.00 91.06 480 ILE A N 1
ATOM 3938 C CA . ILE A 1 480 ? 28.467 -7.919 -39.243 1.00 91.06 480 ILE A CA 1
ATOM 3939 C C . ILE A 1 480 ? 29.742 -7.255 -38.700 1.00 91.06 480 ILE A C 1
ATOM 3941 O O . ILE A 1 480 ? 29.802 -6.811 -37.551 1.00 91.06 480 ILE A O 1
ATOM 3945 N N . GLY A 1 481 ? 30.765 -7.159 -39.554 1.00 81.81 481 GLY A N 1
ATOM 3946 C CA . GLY A 1 481 ? 32.045 -6.522 -39.245 1.00 81.81 481 GLY A CA 1
ATOM 3947 C C . GLY A 1 481 ? 32.198 -5.118 -39.838 1.00 81.81 481 GLY A C 1
ATOM 3948 O O . GLY A 1 481 ? 31.799 -4.863 -40.975 1.00 81.81 481 GLY A O 1
ATOM 3949 N N . PHE A 1 482 ? 32.868 -4.230 -39.098 1.00 82.94 482 PHE A N 1
ATOM 3950 C CA . PHE A 1 482 ? 33.208 -2.872 -39.536 1.00 82.94 482 PHE A CA 1
ATOM 3951 C C . PHE A 1 482 ? 34.711 -2.624 -39.387 1.00 82.94 482 PHE A C 1
ATOM 3953 O O . PHE A 1 482 ? 35.262 -2.745 -38.298 1.00 82.94 482 PHE A O 1
ATOM 3960 N N . LYS A 1 483 ? 35.392 -2.259 -40.482 1.00 73.88 483 LYS A N 1
ATOM 3961 C CA . LYS A 1 483 ? 36.857 -2.062 -40.485 1.00 73.88 483 LYS A CA 1
ATOM 3962 C C . LYS A 1 483 ? 37.321 -0.721 -39.897 1.00 73.88 483 LYS A C 1
ATOM 3964 O O . LYS A 1 483 ? 38.494 -0.598 -39.570 1.00 73.88 483 LYS A O 1
ATOM 3969 N N . LYS A 1 484 ? 36.442 0.285 -39.813 1.00 83.88 484 LYS A N 1
ATOM 3970 C CA . LYS A 1 484 ? 36.792 1.667 -39.418 1.00 83.88 484 LYS A CA 1
ATOM 3971 C C . LYS A 1 484 ? 36.027 2.196 -38.203 1.00 83.88 484 LYS A C 1
ATOM 3973 O O . LYS A 1 484 ? 36.272 3.319 -37.786 1.00 83.88 484 LYS A O 1
ATOM 3978 N N . TRP A 1 485 ? 35.087 1.427 -37.669 1.00 90.44 485 TRP A N 1
ATOM 3979 C CA . TRP A 1 485 ? 34.237 1.889 -36.577 1.00 90.44 485 TRP A CA 1
ATOM 3980 C C . TRP A 1 485 ? 34.896 1.676 -35.224 1.00 90.44 485 TRP A C 1
ATOM 3982 O O . TRP A 1 485 ? 35.636 0.707 -35.021 1.00 90.44 485 TRP A O 1
ATOM 3992 N N . SER A 1 486 ? 34.608 2.575 -34.285 1.00 89.62 486 SER A N 1
ATOM 3993 C CA . SER A 1 486 ? 35.067 2.404 -32.914 1.00 89.62 486 SER A CA 1
ATOM 3994 C C . SER A 1 486 ? 34.374 1.198 -32.266 1.00 89.62 486 SER A C 1
ATOM 3996 O O . SER A 1 486 ? 33.292 0.770 -32.677 1.00 89.62 486 SER A O 1
ATOM 3998 N N . LYS A 1 487 ? 34.969 0.656 -31.193 1.00 88.69 487 LYS A N 1
ATOM 3999 C CA . LYS A 1 487 ? 34.324 -0.403 -30.391 1.00 88.69 487 LYS A CA 1
ATOM 4000 C C . LYS A 1 487 ? 32.937 0.023 -29.900 1.00 88.69 487 LYS A C 1
ATOM 4002 O O . LYS A 1 487 ? 32.031 -0.800 -29.841 1.00 88.69 487 LYS A O 1
ATOM 4007 N N . ARG A 1 488 ? 32.788 1.309 -29.573 1.00 92.00 488 ARG A N 1
ATOM 4008 C CA . ARG A 1 488 ? 31.544 1.916 -29.108 1.00 92.00 488 ARG A CA 1
ATOM 4009 C C . ARG A 1 488 ? 30.474 1.909 -30.202 1.00 92.00 488 ARG A C 1
ATOM 4011 O O . ARG A 1 488 ? 29.348 1.510 -29.922 1.00 92.00 488 ARG A O 1
ATOM 4018 N N . ASP A 1 489 ? 30.819 2.295 -31.428 1.00 92.75 489 ASP A N 1
ATOM 4019 C CA . ASP A 1 489 ? 29.843 2.377 -32.526 1.00 92.75 489 ASP A CA 1
ATOM 4020 C C . ASP A 1 489 ? 29.398 0.980 -32.968 1.00 92.75 489 ASP A C 1
ATOM 4022 O O . ASP A 1 489 ? 28.205 0.734 -33.139 1.00 92.75 489 ASP A O 1
ATOM 4026 N N . CYS A 1 490 ? 30.342 0.032 -33.050 1.00 92.31 490 CYS A N 1
ATOM 4027 C CA . CYS A 1 490 ? 30.046 -1.379 -33.300 1.00 92.31 490 CYS A CA 1
ATOM 4028 C C . CYS A 1 490 ? 29.091 -1.962 -32.251 1.00 92.31 490 CYS A C 1
ATOM 4030 O O . CYS A 1 490 ? 28.161 -2.682 -32.609 1.00 92.31 490 CYS A O 1
ATOM 4032 N N . LEU A 1 491 ? 29.322 -1.655 -30.969 1.00 93.31 491 LEU A N 1
ATOM 4033 C CA . LEU A 1 491 ? 28.478 -2.118 -29.872 1.00 93.31 491 LEU A CA 1
ATOM 4034 C C . LEU A 1 491 ? 27.049 -1.592 -30.028 1.00 93.31 491 LEU A C 1
ATOM 4036 O O . LEU A 1 491 ? 26.137 -2.394 -30.176 1.00 93.31 491 LEU A O 1
ATOM 4040 N N . PHE A 1 492 ? 26.854 -0.270 -30.092 1.00 94.81 492 PHE A N 1
ATOM 4041 C CA . PHE A 1 492 ? 25.505 0.303 -30.179 1.00 94.81 492 PHE A CA 1
ATOM 4042 C C . PHE A 1 492 ? 24.759 -0.098 -31.445 1.00 94.81 492 PHE A C 1
ATOM 4044 O O . PHE A 1 492 ? 23.563 -0.369 -31.388 1.00 94.81 492 PHE A O 1
ATOM 4051 N N . PHE A 1 493 ? 25.447 -0.194 -32.580 1.00 94.81 493 PHE A N 1
ATOM 4052 C CA . PHE A 1 493 ? 24.838 -0.707 -33.800 1.00 94.81 493 PHE A CA 1
ATOM 4053 C C . PHE A 1 493 ? 24.292 -2.124 -33.629 1.00 94.81 493 PHE A C 1
ATOM 4055 O O . PHE A 1 493 ? 23.146 -2.388 -34.003 1.00 94.81 493 PHE A O 1
ATOM 4062 N N . LYS A 1 494 ? 25.086 -3.022 -33.035 1.00 95.38 494 LYS A N 1
ATOM 4063 C CA . LYS A 1 494 ? 24.647 -4.392 -32.765 1.00 95.38 494 LYS A CA 1
ATOM 4064 C C . LYS A 1 494 ? 23.512 -4.414 -31.749 1.00 95.38 494 LYS A C 1
ATOM 4066 O O . LYS A 1 494 ? 22.516 -5.071 -32.021 1.00 95.38 494 LYS A O 1
ATOM 4071 N N . SER A 1 495 ? 23.600 -3.662 -30.652 1.00 95.44 495 SER A N 1
ATOM 4072 C CA . SER A 1 495 ? 22.544 -3.597 -29.631 1.00 95.44 495 SER A CA 1
ATOM 4073 C C . SER A 1 495 ? 21.214 -3.110 -30.214 1.00 95.44 495 SER A C 1
ATOM 4075 O O . SER A 1 495 ? 20.177 -3.715 -29.948 1.00 95.44 495 SER A O 1
ATOM 4077 N N . ILE A 1 496 ? 21.231 -2.094 -31.089 1.00 95.38 496 ILE A N 1
ATOM 4078 C CA . ILE A 1 496 ? 20.019 -1.602 -31.763 1.00 95.38 496 ILE A CA 1
ATOM 4079 C C . ILE A 1 496 ? 19.432 -2.679 -32.684 1.00 95.38 496 ILE A C 1
ATOM 4081 O O . ILE A 1 496 ? 18.224 -2.915 -32.658 1.00 95.38 496 ILE A O 1
ATOM 4085 N N . LEU A 1 497 ? 20.255 -3.353 -33.495 1.00 94.94 497 LEU A N 1
ATOM 4086 C CA . LEU A 1 497 ? 19.766 -4.430 -34.361 1.00 94.94 497 LEU A CA 1
ATOM 4087 C C . LEU A 1 497 ? 19.250 -5.630 -33.561 1.00 94.94 497 LEU A C 1
ATOM 4089 O O . LEU A 1 497 ? 18.213 -6.180 -33.926 1.00 94.94 497 LEU A O 1
ATOM 4093 N N . LYS A 1 498 ? 19.925 -6.009 -32.471 1.00 95.94 498 LYS A N 1
ATOM 4094 C CA . LYS A 1 498 ? 19.513 -7.088 -31.562 1.00 95.94 498 LYS A CA 1
ATOM 4095 C C . LYS A 1 498 ? 18.183 -6.765 -30.889 1.00 95.94 498 LYS A C 1
ATOM 4097 O O . LYS A 1 498 ? 17.295 -7.610 -30.873 1.00 95.94 498 LYS A O 1
ATOM 4102 N N . PHE A 1 499 ? 17.982 -5.522 -30.450 1.00 95.19 499 PHE A N 1
ATOM 4103 C CA . PHE A 1 499 ? 16.680 -5.044 -29.981 1.00 95.19 499 PHE A CA 1
ATOM 4104 C C . PHE A 1 499 ? 15.591 -5.201 -31.055 1.00 95.19 499 PHE A C 1
ATOM 4106 O O . PHE A 1 499 ? 14.538 -5.778 -30.778 1.00 95.19 499 PHE A O 1
ATOM 4113 N N . VAL A 1 500 ? 15.830 -4.716 -32.279 1.00 93.50 500 VAL A N 1
ATOM 4114 C CA . VAL A 1 500 ? 14.842 -4.818 -33.368 1.00 93.50 500 VAL A CA 1
ATOM 4115 C C . VAL A 1 500 ? 14.561 -6.283 -33.720 1.00 93.50 500 VAL A C 1
ATOM 4117 O O . VAL A 1 500 ? 13.409 -6.637 -33.961 1.00 93.50 500 VAL A O 1
ATOM 4120 N N . CYS A 1 501 ? 15.588 -7.135 -33.716 1.00 94.50 501 CYS A N 1
ATOM 4121 C CA . CYS A 1 501 ? 15.458 -8.571 -33.946 1.00 94.50 501 CYS A CA 1
ATOM 4122 C C . CYS A 1 501 ? 14.608 -9.237 -32.859 1.00 94.50 501 CYS A C 1
ATOM 4124 O O . CYS A 1 501 ? 13.627 -9.891 -33.190 1.00 94.50 501 CYS A O 1
ATOM 4126 N N . ALA A 1 502 ? 14.896 -8.987 -31.578 1.00 93.81 502 ALA A N 1
ATOM 4127 C CA . ALA A 1 502 ? 14.111 -9.513 -30.463 1.00 93.81 502 ALA A CA 1
ATOM 4128 C C . ALA A 1 502 ? 12.645 -9.058 -30.527 1.00 93.81 502 ALA A C 1
ATOM 4130 O O . ALA A 1 502 ? 11.727 -9.859 -30.381 1.00 93.81 502 ALA A O 1
ATOM 4131 N N . ARG A 1 503 ? 12.399 -7.778 -30.831 1.00 91.88 503 ARG A N 1
ATOM 4132 C CA . ARG A 1 503 ? 11.040 -7.256 -31.029 1.00 91.88 503 ARG A CA 1
ATOM 4133 C C . ARG A 1 503 ? 10.315 -7.983 -32.165 1.00 91.88 503 ARG A C 1
ATOM 4135 O O . ARG A 1 503 ? 9.142 -8.311 -32.017 1.00 91.88 503 ARG A O 1
ATOM 4142 N N . ASN A 1 504 ? 10.979 -8.216 -33.297 1.00 90.69 504 ASN A N 1
ATOM 4143 C CA . ASN A 1 504 ? 10.384 -8.935 -34.426 1.00 90.69 504 ASN A CA 1
ATOM 4144 C C . ASN A 1 504 ? 10.157 -10.417 -34.113 1.00 90.69 504 ASN A C 1
ATOM 4146 O O . ASN A 1 504 ? 9.105 -10.939 -34.472 1.00 90.69 504 ASN A O 1
ATOM 4150 N N . TYR A 1 505 ? 11.098 -11.054 -33.408 1.00 92.94 505 TYR A N 1
ATOM 4151 C CA . TYR A 1 505 ? 10.956 -12.409 -32.884 1.00 92.94 505 TYR A CA 1
ATOM 4152 C C . TYR A 1 505 ? 9.657 -12.520 -32.083 1.00 92.94 505 TYR A C 1
ATOM 4154 O O . TYR A 1 505 ? 8.741 -13.214 -32.507 1.00 92.94 505 TYR A O 1
ATOM 4162 N N . PHE A 1 506 ? 9.511 -11.725 -31.023 1.00 91.31 506 PHE A N 1
ATOM 4163 C CA . PHE A 1 506 ? 8.337 -11.759 -30.145 1.00 91.31 506 PHE A CA 1
ATOM 4164 C C . PHE A 1 506 ? 7.019 -11.361 -30.826 1.00 91.31 506 PHE A C 1
ATOM 4166 O O . PHE A 1 506 ? 5.945 -11.677 -30.323 1.00 91.31 506 PHE A O 1
ATOM 4173 N N . ALA A 1 507 ? 7.071 -10.660 -31.961 1.00 87.19 507 ALA A N 1
ATOM 4174 C CA . ALA A 1 507 ? 5.878 -10.287 -32.715 1.00 87.19 507 ALA A CA 1
ATOM 4175 C C . ALA A 1 507 ? 5.379 -11.393 -33.662 1.00 87.19 507 ALA A C 1
ATOM 4177 O O . ALA A 1 507 ? 4.200 -11.394 -34.024 1.00 87.19 507 ALA A O 1
ATOM 4178 N N . HIS A 1 508 ? 6.261 -12.288 -34.119 1.00 87.19 508 HIS A N 1
ATOM 4179 C CA . HIS A 1 508 ? 5.982 -13.161 -35.268 1.00 87.19 508 HIS A CA 1
ATOM 4180 C C . HIS A 1 508 ? 6.438 -14.617 -35.094 1.00 87.19 508 HIS A C 1
ATOM 4182 O O . HIS A 1 508 ? 6.118 -15.463 -35.931 1.00 87.19 508 HIS A O 1
ATOM 4188 N N . HIS A 1 509 ? 7.170 -14.926 -34.028 1.00 88.31 509 HIS A N 1
ATOM 4189 C CA . HIS A 1 509 ? 7.833 -16.203 -33.812 1.00 88.31 509 HIS A CA 1
ATOM 4190 C C . HIS A 1 509 ? 7.697 -16.652 -32.351 1.00 88.31 509 HIS A C 1
ATOM 4192 O O . HIS A 1 509 ? 7.489 -15.837 -31.462 1.00 88.31 509 HIS A O 1
ATOM 4198 N N . ALA A 1 510 ? 7.822 -17.963 -32.130 1.00 88.94 510 ALA A N 1
ATOM 4199 C CA . ALA A 1 510 ? 7.785 -18.594 -30.803 1.00 88.94 510 ALA A CA 1
ATOM 4200 C C . ALA A 1 510 ? 8.708 -19.832 -30.712 1.00 88.94 510 ALA A C 1
ATOM 4202 O O . ALA A 1 510 ? 8.670 -20.606 -29.763 1.00 88.94 510 ALA A O 1
ATOM 4203 N N . TYR A 1 511 ? 9.524 -20.086 -31.744 1.00 89.19 511 TYR A N 1
ATOM 4204 C CA . TYR A 1 511 ? 10.261 -21.352 -31.888 1.00 89.19 511 TYR A CA 1
ATOM 4205 C C . TYR A 1 511 ? 11.500 -21.470 -30.981 1.00 89.19 511 TYR A C 1
ATOM 4207 O O . TYR A 1 511 ? 12.134 -22.520 -30.967 1.00 89.19 511 TYR A O 1
ATOM 4215 N N . LYS A 1 512 ? 11.856 -20.404 -30.262 1.00 88.25 512 LYS A N 1
ATOM 4216 C CA . LYS A 1 512 ? 12.922 -20.338 -29.252 1.00 88.25 512 LYS A CA 1
ATOM 4217 C C . LYS A 1 512 ? 12.393 -20.021 -27.854 1.00 88.25 512 LYS A C 1
ATOM 4219 O O . LYS A 1 512 ? 13.198 -19.762 -26.967 1.00 88.25 512 LYS A O 1
ATOM 4224 N N . ASP A 1 513 ? 11.078 -20.040 -27.636 1.00 87.31 513 ASP A N 1
ATOM 4225 C CA . ASP A 1 513 ? 10.498 -19.621 -26.355 1.00 87.31 513 ASP A CA 1
ATOM 4226 C C . ASP A 1 513 ? 11.021 -20.473 -25.195 1.00 87.31 513 ASP A C 1
ATOM 4228 O O . ASP A 1 513 ? 11.390 -19.914 -24.173 1.00 87.31 513 ASP A O 1
ATOM 4232 N N . GLU A 1 514 ? 11.196 -21.785 -25.383 1.00 84.06 514 GLU A N 1
ATOM 4233 C CA . GLU A 1 514 ? 11.800 -22.669 -24.369 1.00 84.06 514 GLU A CA 1
ATOM 4234 C C . GLU A 1 514 ? 13.238 -22.266 -23.993 1.00 84.06 514 GLU A C 1
ATOM 4236 O O . GLU A 1 514 ? 13.636 -22.356 -22.835 1.00 84.06 514 GLU A O 1
ATOM 4241 N N . GLU A 1 515 ? 14.028 -21.790 -24.959 1.00 82.94 515 GLU A N 1
ATOM 4242 C CA . GLU A 1 515 ? 15.403 -21.342 -24.719 1.00 82.94 515 GLU A CA 1
ATOM 4243 C C . GLU A 1 515 ? 15.433 -19.974 -24.035 1.00 82.94 515 GLU A C 1
ATOM 4245 O O . GLU A 1 515 ? 16.285 -19.726 -23.183 1.00 82.94 515 GLU A O 1
ATOM 4250 N N . PHE A 1 516 ? 14.492 -19.091 -24.371 1.00 81.81 516 PHE A N 1
ATOM 4251 C CA . PHE A 1 516 ? 14.289 -17.836 -23.653 1.00 81.81 516 PHE A CA 1
ATOM 4252 C C . PHE A 1 516 ? 13.820 -18.064 -22.217 1.00 81.81 516 PHE A C 1
ATOM 4254 O O . PHE A 1 516 ? 14.215 -17.307 -21.335 1.00 81.81 516 PHE A O 1
ATOM 4261 N N . ASP A 1 517 ? 12.996 -19.085 -21.986 1.00 80.56 517 ASP A N 1
ATOM 4262 C CA . ASP A 1 517 ? 12.359 -19.349 -20.697 1.00 80.56 517 ASP A CA 1
ATOM 4263 C C . ASP A 1 517 ? 13.276 -20.055 -19.682 1.00 80.56 517 ASP A C 1
ATOM 4265 O O . ASP A 1 517 ? 12.893 -20.295 -18.539 1.00 80.56 517 ASP A O 1
ATOM 4269 N N . SER A 1 518 ? 14.522 -20.342 -20.067 1.00 74.56 518 SER A N 1
ATOM 4270 C CA . SER A 1 518 ? 15.551 -20.854 -19.163 1.00 74.56 518 SER A CA 1
ATOM 4271 C C . SER A 1 518 ? 16.185 -19.737 -18.323 1.00 74.56 518 SER A C 1
ATOM 4273 O O . SER A 1 518 ? 16.689 -18.744 -18.852 1.00 74.56 518 SER A O 1
ATOM 4275 N N . PHE A 1 519 ? 16.275 -19.933 -17.003 1.00 65.12 519 PHE A N 1
ATOM 4276 C CA . PHE A 1 519 ? 16.943 -19.002 -16.078 1.00 65.12 519 PHE A CA 1
ATOM 4277 C C . PHE A 1 519 ? 18.438 -18.778 -16.380 1.00 65.12 519 PHE A C 1
ATOM 4279 O O . PHE A 1 519 ? 18.992 -17.745 -16.006 1.00 65.12 519 PHE A O 1
ATOM 4286 N N . ALA A 1 520 ? 19.091 -19.716 -17.076 1.00 70.12 520 ALA A N 1
ATOM 4287 C CA . ALA A 1 520 ? 20.492 -19.620 -17.498 1.00 70.12 520 ALA A CA 1
ATOM 4288 C C . ALA A 1 520 ? 20.654 -19.163 -18.963 1.00 70.12 520 ALA A C 1
ATOM 4290 O O . ALA A 1 520 ? 21.738 -19.283 -19.531 1.00 70.12 520 ALA A O 1
ATOM 4291 N N . SER A 1 521 ? 19.583 -18.673 -19.593 1.00 78.50 521 SER A N 1
ATOM 4292 C CA . SER A 1 521 ? 19.575 -18.322 -21.013 1.00 78.50 521 SER A CA 1
ATOM 4293 C C . SER A 1 521 ? 20.493 -17.140 -21.330 1.00 78.50 521 SER A C 1
ATOM 4295 O O . SER A 1 521 ? 20.215 -15.987 -20.978 1.00 78.50 521 SER A O 1
ATOM 4297 N N . GLU A 1 522 ? 21.571 -17.412 -22.070 1.00 84.12 522 GLU A N 1
ATOM 4298 C CA . GLU A 1 522 ? 22.426 -16.370 -22.649 1.00 84.12 522 GLU 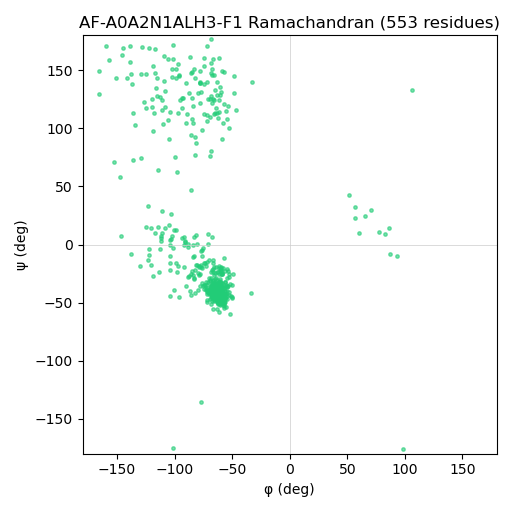A CA 1
ATOM 4299 C C . GLU A 1 522 ? 21.630 -15.471 -23.606 1.00 84.12 522 GLU A C 1
ATOM 4301 O O . GLU A 1 522 ? 21.826 -14.254 -23.623 1.00 84.12 522 GLU A O 1
ATOM 4306 N N . LEU A 1 523 ? 20.668 -16.049 -24.335 1.00 87.06 523 LEU A N 1
ATOM 4307 C CA . LEU A 1 523 ? 19.832 -15.340 -25.298 1.00 87.06 523 LEU A CA 1
ATOM 4308 C C . LEU A 1 523 ? 18.882 -14.335 -24.623 1.00 87.06 523 LEU A C 1
ATOM 4310 O O . LEU A 1 523 ? 18.737 -13.195 -25.088 1.00 87.06 523 LEU A O 1
ATOM 4314 N N . ALA A 1 524 ? 18.274 -14.713 -23.494 1.00 87.38 524 ALA A N 1
ATOM 4315 C CA . ALA A 1 524 ? 17.461 -13.808 -22.681 1.00 87.38 524 ALA A CA 1
ATOM 4316 C C . ALA A 1 524 ? 18.305 -12.660 -22.105 1.00 87.38 524 ALA A C 1
ATOM 4318 O O . ALA A 1 524 ? 17.915 -11.490 -22.192 1.00 87.38 524 ALA A O 1
ATOM 4319 N N . ALA A 1 525 ? 19.488 -12.977 -21.567 1.00 86.56 525 ALA A N 1
ATOM 4320 C CA . ALA A 1 525 ? 20.407 -11.982 -21.022 1.00 86.56 525 ALA A CA 1
ATOM 4321 C C . ALA A 1 525 ? 20.889 -10.999 -22.101 1.00 86.56 525 ALA A C 1
ATOM 4323 O O . ALA A 1 525 ? 20.918 -9.787 -21.874 1.00 86.56 525 ALA A O 1
ATOM 4324 N N . GLU A 1 526 ? 21.236 -11.495 -23.288 1.00 90.31 526 GLU A N 1
ATOM 4325 C CA . GLU A 1 526 ? 21.675 -10.660 -24.402 1.00 90.31 526 GLU A CA 1
ATOM 4326 C C . GLU A 1 526 ? 20.559 -9.779 -24.965 1.00 90.31 526 GLU A C 1
ATOM 4328 O O . GLU A 1 526 ? 20.794 -8.606 -25.279 1.00 90.31 526 GLU A O 1
ATOM 4333 N N . THR A 1 527 ? 19.335 -10.301 -25.015 1.00 92.19 527 THR A N 1
ATOM 4334 C CA . THR A 1 527 ? 18.152 -9.503 -25.344 1.00 92.19 527 THR A CA 1
ATOM 4335 C C . THR A 1 527 ? 18.004 -8.354 -24.356 1.00 92.19 527 THR A C 1
ATOM 4337 O O . THR A 1 527 ? 17.959 -7.196 -24.770 1.00 92.19 527 THR A O 1
ATOM 4340 N N . LEU A 1 528 ? 18.016 -8.646 -23.052 1.00 90.81 528 LEU A N 1
ATOM 4341 C CA . LEU A 1 528 ? 17.871 -7.646 -21.997 1.00 90.81 528 LEU A CA 1
ATOM 4342 C C . LEU A 1 528 ? 18.954 -6.559 -22.059 1.00 90.81 528 LEU A C 1
ATOM 4344 O O . LEU A 1 528 ? 18.624 -5.372 -22.042 1.00 90.81 528 LEU A O 1
ATOM 4348 N N . MET A 1 529 ? 20.229 -6.945 -22.194 1.00 91.69 529 MET A N 1
ATOM 4349 C CA . MET A 1 529 ? 21.331 -5.990 -22.377 1.00 91.69 529 MET A CA 1
ATOM 4350 C C . MET A 1 529 ? 21.078 -5.093 -23.594 1.00 91.69 529 MET A C 1
ATOM 4352 O O . MET A 1 529 ? 21.145 -3.872 -23.484 1.00 91.69 529 MET A O 1
ATOM 4356 N N . SER A 1 530 ? 20.686 -5.678 -24.729 1.00 94.75 530 SER A N 1
ATOM 4357 C CA . SER A 1 530 ? 20.432 -4.931 -25.965 1.00 94.75 530 SER A CA 1
ATOM 4358 C C . SER A 1 530 ? 19.284 -3.923 -25.826 1.00 94.75 530 SER A C 1
ATOM 4360 O O . SER A 1 530 ? 19.378 -2.817 -26.364 1.00 94.75 530 SER A O 1
ATOM 4362 N N . LEU A 1 531 ? 18.220 -4.257 -25.081 1.00 94.75 531 LEU A N 1
ATOM 4363 C CA . LEU A 1 531 ? 17.119 -3.330 -24.784 1.00 94.75 531 LEU A CA 1
ATOM 4364 C C . LEU A 1 531 ? 17.607 -2.115 -23.982 1.00 94.75 531 LEU A C 1
ATOM 4366 O O . LEU A 1 531 ? 17.329 -0.972 -24.352 1.00 94.75 531 LEU A O 1
ATOM 4370 N N . VAL A 1 532 ? 18.350 -2.359 -22.899 1.00 93.94 532 VAL A N 1
ATOM 4371 C CA . VAL A 1 532 ? 18.827 -1.304 -21.993 1.00 93.94 532 VAL A CA 1
ATOM 4372 C C . VAL A 1 532 ? 19.879 -0.425 -22.675 1.00 93.94 532 VAL A C 1
ATOM 4374 O O . VAL A 1 532 ? 19.781 0.801 -22.640 1.00 93.94 532 VAL A O 1
ATOM 4377 N N . GLU A 1 533 ? 20.852 -1.033 -23.354 1.00 95.12 533 GLU A N 1
ATOM 4378 C CA . GLU A 1 533 ? 21.899 -0.327 -24.100 1.00 95.12 533 GLU A CA 1
ATOM 4379 C C . GLU A 1 533 ? 21.303 0.572 -25.187 1.00 95.12 533 GLU A C 1
ATOM 4381 O O . GLU A 1 533 ? 21.709 1.728 -25.333 1.00 95.12 533 GLU A O 1
ATOM 4386 N N . THR A 1 534 ? 20.295 0.074 -25.909 1.00 95.25 534 THR A N 1
ATOM 4387 C CA . THR A 1 534 ? 19.580 0.857 -26.921 1.00 95.25 534 THR A CA 1
ATOM 4388 C C . THR A 1 534 ? 18.885 2.068 -26.297 1.00 95.25 534 THR A C 1
ATOM 4390 O O . THR A 1 534 ? 19.002 3.178 -26.817 1.00 95.25 534 THR A O 1
ATOM 4393 N N . LEU A 1 535 ? 18.205 1.907 -25.159 1.00 94.62 535 LEU A N 1
ATOM 4394 C CA . LEU A 1 535 ? 17.554 3.032 -24.480 1.00 94.62 535 LEU A CA 1
ATOM 4395 C C . LEU A 1 535 ? 18.544 4.091 -24.001 1.00 94.62 535 LEU A C 1
ATOM 4397 O O . LEU A 1 535 ? 18.308 5.283 -24.201 1.00 94.62 535 LEU A O 1
ATOM 4401 N N . LEU A 1 536 ? 19.670 3.675 -23.420 1.00 94.38 536 LEU A N 1
ATOM 4402 C CA . LEU A 1 536 ? 20.720 4.599 -22.988 1.00 94.38 536 LEU A CA 1
ATOM 4403 C C . LEU A 1 536 ? 21.352 5.351 -24.169 1.00 94.38 536 LEU A C 1
ATOM 4405 O O . LEU A 1 536 ? 21.686 6.532 -24.043 1.00 94.38 536 LEU A O 1
ATOM 4409 N N . PHE A 1 537 ? 21.480 4.704 -25.331 1.00 94.81 537 PHE A N 1
ATOM 4410 C CA . PHE A 1 537 ? 21.927 5.358 -26.561 1.00 94.81 537 PHE A CA 1
ATOM 4411 C C . PHE A 1 537 ? 20.981 6.489 -26.979 1.00 94.81 537 PHE A C 1
ATOM 4413 O O . PHE A 1 537 ? 21.421 7.628 -27.165 1.00 94.81 537 PHE A O 1
ATOM 4420 N N . PHE A 1 538 ? 19.677 6.205 -27.064 1.00 93.62 538 PHE A N 1
ATOM 4421 C CA . PHE A 1 538 ? 18.679 7.212 -27.435 1.00 93.62 538 PHE A CA 1
ATOM 4422 C C . PHE A 1 538 ? 18.529 8.312 -26.385 1.00 93.62 538 PHE A C 1
ATOM 4424 O O . PHE A 1 538 ? 18.329 9.469 -26.755 1.00 93.62 538 PHE A O 1
ATOM 4431 N N . HIS A 1 539 ? 18.693 7.994 -25.097 1.00 93.31 539 HIS A N 1
ATOM 4432 C CA . HIS A 1 539 ? 18.724 8.991 -24.022 1.00 93.31 539 HIS A CA 1
ATOM 4433 C C . HIS A 1 539 ? 19.807 10.030 -24.257 1.00 93.31 539 HIS A C 1
ATOM 4435 O O . HIS A 1 539 ? 19.512 11.224 -24.303 1.00 93.31 539 HIS A O 1
ATOM 4441 N N . ARG A 1 540 ? 21.035 9.580 -24.528 1.00 91.31 540 ARG A N 1
ATOM 4442 C CA . ARG A 1 540 ? 22.155 10.484 -24.794 1.00 91.31 540 ARG A CA 1
ATOM 4443 C C . ARG A 1 540 ? 21.937 11.330 -26.048 1.00 91.31 540 ARG A C 1
ATOM 4445 O O . ARG A 1 540 ? 22.300 12.504 -26.045 1.00 91.31 540 ARG A O 1
ATOM 4452 N N . ILE A 1 541 ? 21.358 10.762 -27.109 1.00 91.00 541 ILE A N 1
ATOM 4453 C CA . ILE A 1 541 ? 21.021 11.513 -28.330 1.00 91.00 541 ILE A CA 1
ATOM 4454 C C . ILE A 1 541 ? 20.024 12.635 -28.021 1.00 91.00 541 ILE A C 1
ATOM 4456 O O . ILE A 1 541 ? 20.253 13.785 -28.401 1.00 91.00 541 ILE A O 1
ATOM 4460 N N . CYS A 1 542 ? 18.940 12.310 -27.317 1.00 89.38 542 CYS A N 1
ATOM 4461 C CA . CYS A 1 542 ? 17.887 13.266 -26.986 1.00 89.38 542 CYS A CA 1
ATOM 4462 C C . CYS A 1 542 ? 18.400 14.361 -26.039 1.00 89.38 542 CYS A C 1
ATOM 4464 O O . CYS A 1 542 ? 18.149 15.542 -26.267 1.00 89.38 542 CYS A O 1
ATOM 4466 N N . ASP A 1 543 ? 19.197 13.995 -25.032 1.00 86.94 543 ASP A N 1
ATOM 4467 C CA . ASP A 1 543 ? 19.822 14.938 -24.099 1.00 86.94 543 ASP A CA 1
ATOM 4468 C C . ASP A 1 543 ? 20.777 15.908 -24.819 1.00 86.94 543 ASP A C 1
ATOM 4470 O O . ASP A 1 543 ? 20.662 17.125 -24.661 1.00 86.94 543 ASP A O 1
ATOM 4474 N N . LYS A 1 544 ? 21.656 15.408 -25.705 1.00 86.62 544 LYS A N 1
ATOM 4475 C CA . LYS A 1 544 ? 22.515 16.265 -26.548 1.00 86.62 544 LYS A CA 1
ATOM 4476 C C . LYS A 1 544 ? 21.686 17.255 -27.374 1.00 86.62 544 LYS A C 1
ATOM 4478 O O . LYS A 1 544 ? 22.021 18.438 -27.425 1.00 86.62 544 LYS A O 1
ATOM 4483 N N . LYS A 1 545 ? 20.611 16.784 -28.016 1.00 83.56 545 LYS A N 1
ATOM 4484 C CA . LYS A 1 545 ? 19.746 17.625 -28.855 1.00 83.56 545 LYS A CA 1
ATOM 4485 C C . LYS A 1 545 ? 19.042 18.712 -28.040 1.00 83.56 545 LYS A C 1
ATOM 4487 O O . LYS A 1 545 ? 19.027 19.864 -28.470 1.00 83.56 545 LYS A O 1
ATOM 4492 N N . ASN A 1 546 ? 18.513 18.367 -26.868 1.00 83.25 546 ASN A N 1
ATOM 4493 C CA . ASN A 1 546 ? 17.818 19.313 -25.996 1.00 83.25 546 ASN A CA 1
ATOM 4494 C C . ASN A 1 546 ? 18.768 20.410 -25.486 1.00 83.25 546 ASN A C 1
ATOM 4496 O O . ASN A 1 546 ? 18.405 21.582 -25.511 1.00 83.25 546 ASN A O 1
ATOM 4500 N N . ARG A 1 547 ? 20.012 20.061 -25.119 1.00 81.56 547 ARG A N 1
ATOM 4501 C CA . ARG A 1 547 ? 21.033 21.040 -24.693 1.00 81.56 547 ARG A CA 1
ATOM 4502 C C . ARG A 1 547 ? 21.403 22.037 -25.793 1.00 81.56 547 ARG A C 1
ATOM 4504 O O . ARG A 1 547 ? 21.572 23.220 -25.512 1.00 81.56 547 ARG A O 1
ATOM 4511 N N . LEU A 1 548 ? 21.512 21.567 -27.038 1.00 76.94 548 LEU A N 1
ATOM 4512 C CA . LEU A 1 548 ? 21.774 22.429 -28.196 1.00 76.94 548 LEU A CA 1
ATOM 4513 C C . LEU A 1 548 ? 20.609 23.385 -28.483 1.00 76.94 548 LEU A C 1
ATOM 4515 O O . LEU A 1 548 ? 20.846 24.491 -28.951 1.00 76.94 548 LEU A O 1
ATOM 4519 N N . ALA A 1 549 ? 19.369 22.980 -28.195 1.00 68.50 549 ALA A N 1
ATOM 4520 C CA . ALA A 1 549 ? 18.203 23.848 -28.335 1.00 68.50 549 ALA A CA 1
ATOM 4521 C C . ALA A 1 549 ? 18.126 24.912 -27.223 1.00 68.50 549 ALA A C 1
ATOM 4523 O O . ALA A 1 549 ? 17.800 26.055 -27.510 1.00 68.50 549 ALA A O 1
ATOM 4524 N N . SER A 1 550 ? 18.477 24.572 -25.975 1.00 65.06 550 SER A N 1
ATOM 4525 C CA . SER A 1 550 ? 18.458 25.515 -24.842 1.00 65.06 550 SER A CA 1
ATOM 4526 C C . SER A 1 550 ? 19.630 26.506 -24.816 1.00 65.06 550 SER A C 1
ATOM 4528 O O . SER A 1 550 ? 19.548 27.529 -24.149 1.00 65.06 550 SER A O 1
ATOM 4530 N N . GLY A 1 551 ? 20.734 26.206 -25.507 1.00 50.16 551 GLY A N 1
ATOM 4531 C CA . GLY A 1 551 ? 21.907 27.086 -25.599 1.00 50.16 551 GLY A CA 1
ATOM 4532 C C . GLY A 1 551 ? 21.817 28.168 -26.684 1.00 50.16 551 GLY A C 1
ATOM 4533 O O . GLY A 1 551 ? 22.768 28.923 -26.845 1.00 50.16 551 GLY A O 1
ATOM 4534 N N . GLY A 1 552 ? 20.714 28.226 -27.440 1.00 43.62 552 GLY A N 1
ATOM 4535 C CA . GLY A 1 552 ? 20.501 29.192 -28.526 1.00 43.62 552 GLY A CA 1
ATOM 4536 C C . GLY A 1 552 ? 19.960 30.560 -28.095 1.00 43.62 552 GLY A C 1
ATOM 4537 O O . GLY A 1 552 ? 19.993 31.476 -28.906 1.00 43.62 552 GLY A O 1
ATOM 4538 N N . ASP A 1 553 ? 19.522 30.712 -26.839 1.00 37.28 553 ASP A N 1
ATOM 4539 C CA . ASP A 1 553 ? 18.935 31.956 -26.300 1.00 37.28 553 ASP A CA 1
ATOM 4540 C C . ASP A 1 553 ? 19.888 32.733 -25.364 1.00 37.28 553 ASP A C 1
ATOM 4542 O O . ASP A 1 553 ? 19.469 33.605 -24.605 1.00 37.28 553 ASP A O 1
ATOM 4546 N N . GLN A 1 554 ? 21.191 32.436 -25.406 1.00 33.16 554 GLN A N 1
ATOM 4547 C CA . GLN A 1 554 ? 22.227 33.262 -24.774 1.00 33.16 554 GLN A CA 1
ATOM 4548 C C . GLN A 1 554 ? 23.349 33.573 -25.768 1.00 33.16 554 GLN A C 1
ATOM 4550 O O . GLN A 1 554 ? 24.441 33.012 -25.679 1.00 33.16 554 GLN A O 1
ATOM 4555 N N . VAL A 1 555 ? 23.068 34.481 -26.705 1.00 32.75 555 VAL A N 1
ATOM 4556 C CA . VAL A 1 555 ? 24.070 35.336 -27.365 1.00 32.75 555 VAL A CA 1
ATOM 4557 C C . VAL A 1 555 ? 23.524 36.750 -27.440 1.00 32.75 555 VAL A C 1
ATOM 4559 O O . VAL A 1 555 ? 22.386 36.902 -27.937 1.00 32.75 555 VAL A O 1
#

pLDDT: mean 82.69, std 14.39, range [23.58, 98.0]

Secondary structure (DSSP, 8-state):
--------TT----PPP-GGGGGTT-EEE--TT--TT-S--BHHHHIIIIII-----GGG--HHHHHHTTS---SEEEEPPHHHHHT-TTTTS---S---HHHHHHHHHHS----GGG--SGGGGS-HHHHS-HHHHHHHBPPSSP---EEE-TTS-EEESEEEEE-HHHHHHHHHHHHHHTTGGGTS-HHHHHHHHHHHHHHHHHHHIIIIIHHHHHHHHHHHHHHHHHHSS----HHHHHHHHTTTS---HHHHHHHHHHHHHHHHHHHHHHHHH--HHHHHHHHHHHHHHHHHHHHHHHTT--HHHHHHHTS--SS--SS--HHHHS--HHHHHHHIIIIIGGGGGTTTGGGT----HHHHHHHTTSTTHHHHHHHHHHHHHHHT---S---SPP-HHHHHHHHHHHHHHHHHHHHHHHHTT-TT--TTS-HHHHHHHHTTSS-HHHHHHHHHHHHHGGGGS-SS--SSTTHHHHT---SS--HHHHHHHHHHHHHHHHHHHHHH--TTHHHHTSTT-HHHHHHHHHHHHHHHHHHHHHHHHHHHHHGGG--

Sequence (555 aa):
MNSSTESHPSLQRRIRYSTDEVYSRYLGISLPVANVNKFCEGRFGRFLADKLGIKKLPYNITLVDLVSSGCMTPNLVVNLPCYYFESWLNFPCCPRQNSDEEYEEIAGLYSYEAVLSSIDNIEDIIHPYDELKSDFVERYRANLPLKYISFQHPNGRHYKAGEFYFSYWQGMALASSIHKINNIELHLSQQEGVKRAKEIIKSSVEEFCERYGDSLERVSWYRTAIAVEQFSNINATYEDIISELGKYREVDQGVLINDLKKLLCLYKEWSNLVDNIGCTVVAKGLEVLRKDTYLVFEQLCVFGVDKYSLFEQFSYGRHSCEWAQLHEVVYFEDYKFKIFFEKNLDLYCKRVKPLGYGCNSKIFESFSKIQGFYPWVRSLYDLHEKMKWDGEVDFSHSRIVDCLIVASVRTEIVIREMLRVSFKGLNDYDADGNLSKILFRIGDYIGEEDGEILKTVKSKSKSTRLDSRPEDIFSEIDSIGFKKWSKRDCLFFKSILKFVCARNYFAHHAYKDEEFDSFASELAAETLMSLVETLLFFHRICDKKNRLASGGDQV

Mean predicted aligned error: 11.22 Å

Foldseek 3Di:
DDDDDPDPPADPDPDDDDLLLLQLAFWKWAFFPDDLQWQTDTSLQCLLCPLQVCGAAPLRCHPLNLQLLVLDDFPFKFFADPVLQLCAPPPPPDDDDDDDPVNVVSVCVNDVDPPQAPPADLLSLFDVVLVVPPVRCVVTTDDPPDPQDWDAHPVRDTGGRMMGTHRSCLSVLQLQQRLVLPCLVVPDDSVVSVVVSSVSSSVSSVVCCVQQVVLVSLLSRLSSSVSSCVRHPYPDDSLRNVVSVVVRDDDDLVVLLVSLQSLQLLLVVLVVCCVVRVRSSSVSVLVVSLVSSVSSLVNNVSNVNDSLVSQVVQDDDPDDDSGHRNCVSHPDLLNVLLCCQQPPLQVLQVLCVVVVQGRHPVLSVVLVPFPLSSQQSVLVSVLVVLLPDPDPDDPDQQCLLVSLLSNLVSLLRRLLRLCCVLPVPDPPADSPDDPLVNLQVVLVVFDVLLSVLSVVLSVVLVLLQCPDPDPASLVSLVPDDDPPHDPNSSVLSSLQSLSSSSNNCSVPHCPCVVLSSDSPRPSSSSNSSSSSSNSSSSSVRSVVSVVVVVVPPPD

Solvent-accessible surface area (backbone atoms only — not comparable to full-atom values): 31510 Å² total; per-residue (Å²): 135,83,79,78,72,85,68,76,90,84,66,96,71,88,77,86,80,53,81,74,34,52,34,28,54,56,19,39,35,46,47,45,75,56,53,91,90,50,36,58,44,46,58,38,29,48,45,30,34,73,56,30,61,51,66,67,45,73,91,69,51,28,57,66,55,34,38,67,69,67,33,45,80,59,76,42,40,42,49,51,64,65,67,69,58,61,65,21,92,52,65,92,81,44,87,72,92,76,87,53,71,73,56,53,58,56,48,52,70,76,56,76,68,85,61,36,89,78,33,71,51,80,77,62,39,53,60,61,84,79,67,48,51,70,68,56,49,66,71,28,50,58,71,82,74,64,79,83,60,73,44,71,39,92,89,73,48,67,32,35,55,40,42,42,17,31,32,57,60,59,50,52,27,52,41,72,23,46,74,80,48,56,69,42,76,82,77,38,56,70,75,60,33,51,54,51,44,48,52,50,37,23,54,39,25,51,54,38,41,74,75,43,38,70,48,50,50,53,45,29,54,54,49,15,31,54,36,35,43,76,64,31,72,39,88,73,52,72,62,55,53,52,56,58,50,45,76,80,40,97,74,49,70,71,58,44,53,51,36,42,48,52,47,25,26,51,48,34,57,44,48,54,44,30,77,75,69,62,41,62,40,45,52,34,38,47,60,55,49,31,54,47,43,40,54,41,52,50,52,40,42,70,73,66,45,58,66,66,59,51,42,57,74,38,45,71,76,98,55,92,68,81,46,41,41,43,74,79,57,38,90,52,66,68,61,55,49,49,50,39,37,41,66,53,50,30,67,50,25,64,88,45,35,89,78,75,42,68,44,39,71,71,55,50,62,57,42,70,75,38,65,52,33,67,69,25,55,47,29,50,48,56,38,51,63,60,64,63,68,81,74,95,76,80,91,66,80,78,57,44,48,63,25,48,45,51,28,40,54,27,47,53,48,29,52,39,40,48,48,43,69,66,46,68,85,45,97,84,67,56,74,85,53,62,65,54,60,46,40,31,56,50,22,74,79,47,60,70,77,66,10,52,41,31,40,47,48,41,79,50,52,73,64,26,64,66,90,58,89,60,96,54,80,50,52,68,53,70,68,64,80,69,98,84,60,52,75,67,54,55,47,54,42,44,22,43,47,44,32,51,20,51,37,43,40,63,72,78,52,68,94,55,45,74,57,37,43,37,91,82,26,63,66,41,52,51,45,53,26,16,46,52,50,36,49,52,52,53,49,54,53,38,52,54,52,50,54,61,63,69,59,67,83,75,127